Protein AF-0000000084889057 (afdb_homodimer)

Organism: Ciona savignyi (NCBI:txid51511)

Foldseek 3Di:
DPPPPPPPPPPPPPPPCPPPQDDFPPDAADWDWDFDPLAFPNNQWTKIKTAKFKKKKFKDFAQDQVVVLVVGCVLVCVQQCQQFPVRHHHDFHFWWKKKFFADPDPPGTGMMMTIGGGDPVCGVPNTGGNDPRMDMDIDHIDIKIKGKDWADDDDCVLVVSVVVSCVSCVVRPNNVVDDPGMKMKIWRDDPVDHGSTIIMIID/DPPPPPPPPPPPPPPPCPPPLDDFPPDAADWDWDFDPLAFPNNQWTKIKTAKFKKKKFKDFAQDQVVVLVVGCVLVCVQQCQQFPVRHHHDFHFWWKKKFFADPDPPGTGMMMTIGGGDPVCGVPNTGGNDPRMDMDIDHIDIKIKGKDWADDDDCVLVVSVVVSCVSCVVRPNNVVDDPGMKMKIWRDDPPDHHSTIIMIID

Radius of gyration: 29.32 Å; Cα contacts (8 Å, |Δi|>4): 795; chains: 2; bounding box: 130×83×48 Å

pLDDT: mean 88.0, std 20.45, range [29.2, 98.94]

Solvent-accessible surface area (backbone atoms only — not comparable to full-atom values): 22981 Å² total; per-residue (Å²): 136,84,80,76,78,78,77,77,76,76,75,76,76,76,73,72,78,70,70,76,66,75,79,66,68,83,82,54,54,56,84,61,66,44,74,51,90,82,49,52,90,81,62,76,43,43,35,34,37,33,59,62,45,42,30,40,35,28,74,33,72,27,90,42,68,65,59,26,44,55,54,31,47,53,55,52,49,41,34,34,66,23,43,27,76,74,56,50,70,53,74,76,45,28,41,44,33,37,36,43,45,44,45,65,41,59,40,53,64,40,48,33,34,26,36,39,51,50,51,76,92,34,51,90,64,62,73,49,59,65,51,84,70,48,41,82,43,76,43,62,63,44,72,39,45,37,31,77,48,71,48,83,82,50,90,62,44,58,30,52,53,40,43,50,46,51,52,52,32,43,76,69,70,42,52,89,74,63,58,51,41,42,39,36,40,33,38,49,56,58,92,82,59,83,71,83,28,50,31,35,29,35,79,138,83,79,78,76,79,79,78,79,77,76,76,77,75,73,72,78,69,71,75,66,74,79,64,69,84,82,54,54,56,84,60,68,45,75,52,90,82,50,52,90,81,63,77,44,42,35,34,37,33,58,63,46,44,29,42,35,27,73,32,73,26,91,42,68,66,60,26,45,54,55,31,47,53,56,52,50,41,33,33,65,23,44,26,76,74,55,50,70,53,75,75,45,26,42,45,32,38,38,43,47,46,45,66,43,60,40,52,65,38,49,32,35,26,36,39,49,49,50,74,91,34,52,89,64,60,73,47,59,66,50,85,68,47,41,82,43,76,43,63,62,44,74,38,44,36,31,76,46,70,48,83,82,50,90,63,45,56,28,52,54,39,42,51,44,52,52,51,32,43,75,67,71,42,52,88,75,63,58,51,40,42,41,36,42,33,37,48,54,60,92,81,59,82,70,84,28,50,30,33,29,33,80

Nearest PDB structures (foldseek):
  3r8k-assembly3_C  TM=9.265E-01  e=5.502E-16  Homo sapiens
  4ayz-assembly1_B  TM=9.092E-01  e=2.470E-16  Homo sapiens
  3r8k-assembly4_D  TM=9.284E-01  e=1.226E-15  Homo sapiens
  4ayz-assembly1_A  TM=8.919E-01  e=2.932E-16  Homo sapiens
  7oon-assembly1_A  TM=8.659E-01  e=1.632E-15  Mus musculus

InterPro domains:
  IPR006917 SOUL heme-binding protein [PF04832] (28-202)
  IPR006917 SOUL heme-binding protein [PTHR11220] (20-203)
  IPR011256 Regulatory factor, effector binding domain superfamily [G3DSA:3.20.80.10] (28-203)
  IPR011256 Regulatory factor, effector binding domain superfamily [SSF55136] (23-202)

Secondary structure (DSSP, 8-state):
-------------------------TT-B---EEE-S---TT-SSEEEEEPPEEEEEEEEEESSHHHHHHHHHHHHHHHHTT-BTT------BS-EEEEEE--S-TTSPEEEEEEEEPPHHHHSSPPPBSSTTEEEEEE-SEEEEEEEEES---TTHHHHHHHHHHHHHHHTT-GGG--TTEEEEEE-S-TT--SS-EEEEE-/------------------------STT-B---EEE-S---TT-SSEEEEEPPEEEEEEEEEESSHHHHHHHHHHHHHHHHTT-BTT------BS-EEEEEE--S-TTSPEEEEEEEEPPHHHHSSPPPBSSTTEEEEEE-SEEEEEEEEES---TTHHHHHHHHHHHHHHHTT-GGG--TTEEEEEE-S-TT--SS-EEEEE-

Sequence (406 aa):
MQLLSFLIILCVFASSAIGAYPESTVGYEQPVYNLTANQPKDGSYEVRRYATSKWARTNVTAWSWEEASATGFKRLFAYISGDNNRQIKMDMTVPVVVGFYANPCVFCQDHFSVLFYIPEIYQASPPIPTDPSISIIVMESWVEYTRMFSGFAVGDRPSKETTQLSKDMKKNGMAADIDESTMYLASYDPPFKIFHRHNEVSMMQLLSFLIILCVFASSAIGAYPESTVGYEQPVYNLTANQPKDGSYEVRRYATSKWARTNVTAWSWEEASATGFKRLFAYISGDNNRQIKMDMTVPVVVGFYANPCVFCQDHFSVLFYIPEIYQASPPIPTDPSISIIVMESWVEYTRMFSGFAVGDRPSKETTQLSKDMKKNGMAADIDESTMYLASYDPPFKIFHRHNEVSM

Structure (mmCIF, N/CA/C/O backbone):
data_AF-0000000084889057-model_v1
#
loop_
_entity.id
_entity.type
_entity.pdbx_description
1 polymer 'Uncharacterized protein'
#
loop_
_atom_site.group_PDB
_atom_site.id
_atom_site.type_symbol
_atom_site.label_atom_id
_atom_site.label_alt_id
_atom_site.label_comp_id
_atom_site.label_asym_id
_atom_site.label_entity_id
_atom_site.label_seq_id
_atom_site.pdbx_PDB_ins_code
_atom_site.Cartn_x
_atom_site.Cartn_y
_atom_site.Cartn_z
_atom_site.occupancy
_atom_site.B_iso_or_equiv
_atom_site.auth_seq_id
_atom_site.auth_comp_id
_atom_site.auth_asym_id
_atom_site.auth_atom_id
_atom_site.pdbx_PDB_model_num
ATOM 1 N N . MET A 1 1 ? -67.188 -38.188 -13.82 1 32.09 1 MET A N 1
ATOM 2 C CA . MET A 1 1 ? -66.125 -37.656 -14.703 1 32.09 1 MET A CA 1
ATOM 3 C C . MET A 1 1 ? -65.062 -36.969 -13.898 1 32.09 1 MET A C 1
ATOM 5 O O . MET A 1 1 ? -65.312 -35.906 -13.297 1 32.09 1 MET A O 1
ATOM 9 N N . GLN A 1 2 ? -64.188 -37.781 -13.164 1 35.12 2 GLN A N 1
ATOM 10 C CA . GLN A 1 2 ? -63.094 -37.5 -12.242 1 35.12 2 GLN A CA 1
ATOM 11 C C . GLN A 1 2 ? -62.031 -36.688 -12.906 1 35.12 2 GLN A C 1
ATOM 13 O O . GLN A 1 2 ? -61.5 -37.062 -13.969 1 35.12 2 GLN A O 1
ATOM 18 N N . LEU A 1 3 ? -62.094 -35.344 -12.766 1 33.94 3 LEU A N 1
ATOM 19 C CA . LEU A 1 3 ? -61.156 -34.344 -13.242 1 33.94 3 LEU A CA 1
ATOM 20 C C . LEU A 1 3 ? -59.719 -34.656 -12.766 1 33.94 3 LEU A C 1
ATOM 22 O O . LEU A 1 3 ? -59.469 -34.688 -11.562 1 33.94 3 LEU A O 1
ATOM 26 N N . LEU A 1 4 ? -59 -35.5 -13.477 1 35.53 4 LEU A N 1
ATOM 27 C CA . LEU A 1 4 ? -57.594 -35.844 -13.281 1 35.53 4 LEU A CA 1
ATOM 28 C C . LEU A 1 4 ? -56.719 -34.594 -13.352 1 35.53 4 LEU A C 1
ATOM 30 O O . LEU A 1 4 ? -56.656 -33.906 -14.383 1 35.53 4 LEU A O 1
ATOM 34 N N . SER A 1 5 ? -56.625 -33.844 -12.25 1 37.47 5 SER A N 1
ATOM 35 C CA . SER A 1 5 ? -55.75 -32.656 -12.117 1 37.47 5 SER A CA 1
ATOM 36 C C . SER A 1 5 ? -54.281 -33.031 -12.414 1 37.47 5 SER A C 1
ATOM 38 O O . SER A 1 5 ? -53.75 -33.969 -11.812 1 37.47 5 SER A O 1
ATOM 40 N N . PHE A 1 6 ? -53.844 -32.938 -13.695 1 34.5 6 PHE A N 1
ATOM 41 C CA . PHE A 1 6 ? -52.5 -33.125 -14.164 1 34.5 6 PHE A CA 1
ATOM 42 C C . PHE A 1 6 ? -51.531 -32.188 -13.453 1 34.5 6 PHE A C 1
ATOM 44 O O . PHE A 1 6 ? -51.625 -30.953 -13.625 1 34.5 6 PHE A O 1
ATOM 51 N N . LEU A 1 7 ? -51.094 -32.5 -12.219 1 34.84 7 LEU A N 1
ATOM 52 C CA . LEU A 1 7 ? -50.062 -31.766 -11.516 1 34.84 7 LEU A CA 1
ATOM 53 C C . LEU A 1 7 ? -48.75 -31.766 -12.32 1 34.84 7 LEU A C 1
ATOM 55 O O . LEU A 1 7 ? -48.156 -32.812 -12.539 1 34.84 7 LEU A O 1
ATOM 59 N N . ILE A 1 8 ? -48.656 -30.844 -13.336 1 33.56 8 ILE A N 1
ATOM 60 C CA . ILE A 1 8 ? -47.406 -30.656 -14.086 1 33.56 8 ILE A CA 1
ATOM 61 C C . ILE A 1 8 ? -46.281 -30.25 -13.141 1 33.56 8 ILE A C 1
ATOM 63 O O . ILE A 1 8 ? -46.375 -29.219 -12.469 1 33.56 8 ILE A O 1
ATOM 67 N N . ILE A 1 9 ? -45.594 -31.234 -12.562 1 32.78 9 ILE A N 1
ATOM 68 C CA . ILE A 1 9 ? -44.344 -31.031 -11.797 1 32.78 9 ILE A CA 1
ATOM 69 C C . ILE A 1 9 ? -43.312 -30.312 -12.672 1 32.78 9 ILE A C 1
ATOM 71 O O . ILE A 1 9 ? -42.875 -30.844 -13.695 1 32.78 9 ILE A O 1
ATOM 75 N N . LEU A 1 10 ? -43.406 -28.969 -12.797 1 32.53 10 LEU A N 1
ATOM 76 C CA . LEU A 1 10 ? -42.375 -28.141 -13.414 1 32.53 10 LEU A CA 1
ATOM 77 C C . LEU A 1 10 ? -41.031 -28.375 -12.727 1 32.53 10 LEU A C 1
ATOM 79 O O . LEU A 1 10 ? -40.875 -28.031 -11.555 1 32.53 10 LEU A O 1
ATOM 83 N N . CYS A 1 11 ? -40.375 -29.438 -13.117 1 29.2 11 CYS A N 1
ATOM 84 C CA . CYS A 1 11 ? -38.969 -29.656 -12.703 1 29.2 11 CYS A CA 1
ATOM 85 C C . CYS A 1 11 ? -38.094 -28.484 -13.117 1 29.2 11 CYS A C 1
ATOM 87 O O . CYS A 1 11 ? -37.844 -28.281 -14.305 1 29.2 11 CYS A O 1
ATOM 89 N N . VAL A 1 12 ? -38.219 -27.359 -12.406 1 35 12 VAL A N 1
ATOM 90 C CA . VAL A 1 12 ? -37.25 -26.281 -12.586 1 35 12 VAL A CA 1
ATOM 91 C C . VAL A 1 12 ? -35.844 -26.844 -12.477 1 35 12 VAL A C 1
ATOM 93 O O . VAL A 1 12 ? -35.438 -27.328 -11.422 1 35 12 VAL A O 1
ATOM 96 N N . PHE A 1 13 ? -35.281 -27.391 -13.57 1 31.33 13 PHE A N 1
ATOM 97 C CA . PHE A 1 13 ? -33.875 -27.672 -13.68 1 31.33 13 PHE A CA 1
ATOM 98 C C . PHE A 1 13 ? -33.031 -26.438 -13.328 1 31.33 13 PHE A C 1
ATOM 100 O O . PHE A 1 13 ? -33.156 -25.406 -13.984 1 31.33 13 PHE A O 1
ATOM 107 N N . ALA A 1 14 ? -32.781 -26.25 -12.086 1 32.47 14 ALA A N 1
ATOM 108 C CA . ALA A 1 14 ? -31.734 -25.297 -11.672 1 32.47 14 ALA A CA 1
ATOM 109 C C . ALA A 1 14 ? -30.406 -25.594 -12.344 1 32.47 14 ALA A C 1
ATOM 111 O O . ALA A 1 14 ? -29.766 -26.594 -12.023 1 32.47 14 ALA A O 1
ATOM 112 N N . SER A 1 15 ? -30.234 -25.25 -13.602 1 31.22 15 SER A N 1
ATOM 113 C CA . SER A 1 15 ? -28.891 -25.203 -14.164 1 31.22 15 SER A CA 1
ATOM 114 C C . SER A 1 15 ? -27.938 -24.391 -13.289 1 31.22 15 SER A C 1
ATOM 116 O O . SER A 1 15 ? -28.188 -23.203 -13.039 1 31.22 15 SER A O 1
ATOM 118 N N . SER A 1 16 ? -27.406 -24.969 -12.367 1 31.62 16 SER A N 1
ATO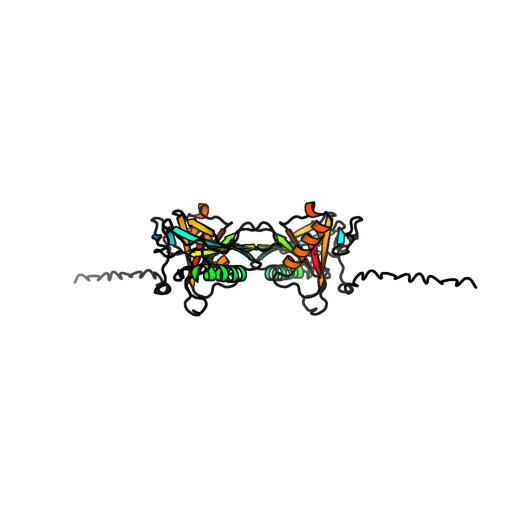M 119 C CA . SER A 1 16 ? -26.312 -24.297 -11.656 1 31.62 16 SER A CA 1
ATOM 120 C C . SER A 1 16 ? -25.297 -23.719 -12.641 1 31.62 16 SER A C 1
ATOM 122 O O . SER A 1 16 ? -24.75 -24.438 -13.469 1 31.62 16 SER A O 1
ATOM 124 N N . ALA A 1 17 ? -25.469 -22.438 -12.977 1 37.12 17 ALA A N 1
ATOM 125 C CA . ALA A 1 17 ? -24.484 -21.688 -13.758 1 37.12 17 ALA A CA 1
ATOM 126 C C . ALA A 1 17 ? -23.062 -22 -13.281 1 37.12 17 ALA A C 1
ATOM 128 O O . ALA A 1 17 ? -22.609 -21.422 -12.289 1 37.12 17 ALA A O 1
ATOM 129 N N . ILE A 1 18 ? -22.594 -23.25 -13.148 1 36.12 18 ILE A N 1
ATOM 130 C CA . ILE A 1 18 ? -21.141 -23.344 -13.117 1 36.12 18 ILE A CA 1
ATOM 131 C C . ILE A 1 18 ? -20.547 -22.469 -14.219 1 36.12 18 ILE A C 1
ATOM 133 O O . ILE A 1 18 ? -20.766 -22.734 -15.406 1 36.12 18 ILE A O 1
ATOM 137 N N . GLY A 1 19 ? -20.484 -21.281 -14.023 1 34.94 19 GLY A N 1
ATOM 138 C CA . GLY A 1 19 ? -19.828 -20.453 -15.016 1 34.94 19 GLY A CA 1
ATOM 139 C C . GLY A 1 19 ? -18.609 -21.094 -15.641 1 34.94 19 GLY A C 1
ATOM 140 O O . GLY A 1 19 ? -17.75 -21.609 -14.938 1 34.94 19 GLY A O 1
ATOM 141 N N . ALA A 1 20 ? -18.656 -21.656 -16.734 1 35.62 20 ALA A N 1
ATOM 142 C CA . ALA A 1 20 ? -17.609 -22.062 -17.656 1 35.62 20 ALA A CA 1
ATOM 143 C C . ALA A 1 20 ? -16.469 -21.047 -17.656 1 35.62 20 ALA A C 1
ATOM 145 O O . ALA A 1 20 ? -16.609 -19.938 -18.172 1 35.62 20 ALA A O 1
ATOM 146 N N . TYR A 1 21 ? -15.773 -20.938 -16.547 1 40.06 21 TYR A N 1
ATOM 147 C CA . TYR A 1 21 ? -14.586 -20.109 -16.766 1 40.06 21 TYR A CA 1
ATOM 148 C C . TYR A 1 21 ? -13.859 -20.531 -18.031 1 40.06 21 TYR A C 1
ATOM 150 O O . TYR A 1 21 ? -13.859 -21.703 -18.406 1 40.06 21 TYR A O 1
ATOM 158 N N . PRO A 1 22 ? -13.664 -19.656 -19 1 41.28 22 PRO A N 1
ATOM 159 C CA . PRO A 1 22 ? -12.969 -20.016 -20.234 1 41.28 22 PRO A CA 1
ATOM 160 C C . PRO A 1 22 ? -11.781 -20.953 -19.984 1 41.28 22 PRO A C 1
ATOM 162 O O . PRO A 1 22 ? -11.195 -20.938 -18.891 1 41.28 22 PRO A O 1
ATOM 165 N N . GLU A 1 23 ? -11.672 -22.141 -20.547 1 41.09 23 GLU A N 1
ATOM 166 C CA . GLU A 1 23 ? -10.531 -23.047 -20.641 1 41.09 23 GLU A CA 1
ATOM 167 C C . GLU A 1 23 ? -9.211 -22.297 -20.484 1 41.09 23 GLU A C 1
ATOM 169 O O . GLU A 1 23 ? -8.977 -21.297 -21.156 1 41.09 23 GLU A O 1
ATOM 174 N N . SER A 1 24 ? -8.641 -22.094 -19.266 1 47.72 24 SER A N 1
ATOM 175 C CA . SER A 1 24 ? -7.25 -21.688 -19.141 1 47.72 24 SER A CA 1
ATOM 176 C C . SER A 1 24 ? -6.461 -21.969 -20.406 1 47.72 24 SER A C 1
ATOM 178 O O . SER A 1 24 ? -6.883 -22.781 -21.234 1 47.72 24 SER A O 1
ATOM 180 N N . THR A 1 25 ? -5.406 -21.094 -20.719 1 50.75 25 THR A N 1
ATOM 181 C CA . THR A 1 25 ? -4.457 -21.188 -21.812 1 50.75 25 THR A CA 1
ATOM 182 C C . THR A 1 25 ? -4.055 -22.641 -22.047 1 50.75 25 THR A C 1
ATOM 184 O O . THR A 1 25 ? -3.598 -23.328 -21.125 1 50.75 25 THR A O 1
ATOM 187 N N . VAL A 1 26 ? -4.621 -23.281 -22.891 1 55.97 26 VAL A N 1
ATOM 188 C CA . VAL A 1 26 ? -4.363 -24.531 -23.609 1 55.97 26 VAL A CA 1
ATOM 189 C C . VAL A 1 26 ? -2.865 -24.688 -23.844 1 55.97 26 VAL A C 1
ATOM 191 O O . VAL A 1 26 ? -2.24 -23.828 -24.484 1 55.97 26 VAL A O 1
ATOM 194 N N . GLY A 1 27 ? -2.117 -25.438 -22.984 1 73.94 27 GLY A N 1
ATOM 195 C CA . GLY A 1 27 ? -0.924 -26.141 -23.422 1 73.94 27 GLY A CA 1
ATOM 196 C C . GLY A 1 27 ? 0.221 -26.062 -22.438 1 73.94 27 GLY A C 1
ATOM 197 O O . GLY A 1 27 ? 1.109 -26.906 -22.422 1 73.94 27 GLY A O 1
ATOM 198 N N . TYR A 1 28 ? 0.145 -24.984 -21.453 1 87.25 28 TYR A N 1
ATOM 199 C CA . TYR A 1 28 ? 1.31 -24.938 -20.578 1 87.25 28 TYR A CA 1
ATOM 200 C C . TYR A 1 28 ? 1.105 -25.828 -19.344 1 87.25 28 TYR A C 1
ATOM 202 O O . TYR A 1 28 ? -0.009 -25.938 -18.828 1 87.25 28 TYR A O 1
ATOM 210 N N . GLU A 1 29 ? 2.182 -26.406 -18.938 1 94.5 29 GLU A N 1
ATOM 211 C CA . GLU A 1 29 ? 2.156 -27.188 -17.688 1 94.5 29 GLU A CA 1
ATOM 212 C C . GLU A 1 29 ? 1.806 -26.297 -16.5 1 94.5 29 GLU A C 1
ATOM 214 O O . GLU A 1 29 ? 2.17 -25.125 -16.453 1 94.5 29 GLU A O 1
ATOM 219 N N . GLN A 1 30 ? 1.078 -26.828 -15.578 1 95.38 30 GLN A N 1
ATOM 220 C CA . GLN A 1 30 ? 0.707 -26.172 -14.328 1 95.38 30 GLN A CA 1
ATOM 221 C C . GLN A 1 30 ? 0.749 -27.141 -13.156 1 95.38 30 GLN A C 1
ATOM 223 O O . GLN A 1 30 ? 0.655 -28.359 -13.344 1 95.38 30 GLN A O 1
ATOM 228 N N . PRO A 1 31 ? 0.881 -26.609 -11.945 1 96.31 31 PRO A N 1
ATOM 229 C CA . PRO A 1 31 ? 0.851 -27.516 -10.805 1 96.31 31 PRO A CA 1
ATOM 230 C C . PRO A 1 31 ? -0.479 -28.266 -10.672 1 96.31 31 PRO A C 1
ATOM 232 O O . PRO A 1 31 ? -1.531 -27.703 -11 1 96.31 31 PRO A O 1
ATOM 235 N N . VAL A 1 32 ? -0.363 -29.438 -10.156 1 94.19 32 VAL A N 1
ATOM 236 C CA . VAL A 1 32 ? -1.543 -30.281 -10.031 1 94.19 32 VAL A CA 1
ATOM 237 C C . VAL A 1 32 ? -2.184 -30.078 -8.656 1 94.19 32 VAL A C 1
ATOM 239 O O . VAL A 1 32 ? -1.483 -29.969 -7.648 1 94.19 32 VAL A O 1
ATOM 242 N N . TYR A 1 33 ? -3.48 -30.016 -8.68 1 96.88 33 TYR A N 1
ATOM 243 C CA . TYR A 1 33 ? -4.199 -29.922 -7.418 1 96.88 33 TYR A CA 1
ATOM 244 C C . TYR A 1 33 ? -5.484 -30.734 -7.457 1 96.88 33 TYR A C 1
ATOM 246 O O . TYR A 1 33 ? -5.945 -31.141 -8.531 1 96.88 33 TYR A O 1
ATOM 254 N N . ASN A 1 34 ? -5.98 -31.047 -6.242 1 97.19 34 ASN A N 1
ATOM 255 C CA . ASN A 1 34 ? -7.305 -31.625 -6.043 1 97.19 34 ASN A CA 1
ATOM 256 C C . ASN A 1 34 ? -8.203 -30.703 -5.223 1 97.19 34 ASN A C 1
ATOM 258 O O . ASN A 1 34 ? -7.727 -30 -4.324 1 97.19 34 ASN A O 1
ATOM 262 N N . LEU A 1 35 ? -9.484 -30.781 -5.578 1 97.25 35 LEU A N 1
ATOM 263 C CA . LEU A 1 35 ? -10.438 -30.047 -4.754 1 97.25 35 LEU A CA 1
ATOM 264 C C . LEU A 1 35 ? -10.672 -30.75 -3.426 1 97.25 35 LEU A C 1
ATOM 266 O O . LEU A 1 35 ? -10.789 -31.984 -3.389 1 97.25 35 LEU A O 1
ATOM 270 N N . THR A 1 36 ? -10.648 -29.969 -2.348 1 97.12 36 THR A N 1
ATOM 271 C CA . THR A 1 36 ? -10.898 -30.547 -1.038 1 97.12 36 THR A CA 1
ATOM 272 C C . THR A 1 36 ? -12.398 -30.766 -0.819 1 97.12 36 THR A C 1
ATOM 274 O O . THR A 1 36 ? -13.219 -30.312 -1.627 1 97.12 36 THR A O 1
ATOM 277 N N . ALA A 1 37 ? -12.773 -31.422 0.244 1 93.44 37 ALA A N 1
ATOM 278 C CA . ALA A 1 37 ? -14.172 -31.734 0.542 1 93.44 37 ALA A CA 1
ATOM 279 C C . ALA A 1 37 ? -14.922 -30.484 1.026 1 93.44 37 ALA A C 1
ATOM 281 O O . ALA A 1 37 ? -16.141 -30.375 0.84 1 93.44 37 ALA A O 1
ATOM 282 N N . ASN A 1 38 ? -14.219 -29.547 1.602 1 93.75 38 ASN A N 1
ATOM 283 C CA . ASN A 1 38 ? -14.852 -28.391 2.219 1 93.75 38 ASN A CA 1
ATOM 284 C C . ASN A 1 38 ? -15.008 -27.234 1.226 1 93.75 38 ASN A C 1
ATOM 286 O O . ASN A 1 38 ? -14.656 -26.094 1.526 1 93.75 38 ASN A O 1
ATOM 290 N N . GLN A 1 39 ? -15.594 -27.578 0.088 1 96.94 39 GLN A N 1
ATOM 291 C CA . GLN A 1 39 ? -15.898 -26.562 -0.91 1 96.94 39 GLN A CA 1
ATOM 292 C C . GLN A 1 39 ? -17.031 -25.641 -0.437 1 96.94 39 GLN A C 1
ATOM 294 O O . GLN A 1 39 ? -17.922 -26.078 0.289 1 96.94 39 GLN A O 1
ATOM 299 N N . PRO A 1 40 ? -16.906 -24.344 -0.824 1 96.5 40 PRO A N 1
ATOM 300 C CA . PRO A 1 40 ? -18.047 -23.484 -0.482 1 96.5 40 PRO A CA 1
ATOM 301 C C . PRO A 1 40 ? -19.328 -23.906 -1.2 1 96.5 40 PRO A C 1
ATOM 303 O O . PRO A 1 40 ? -19.297 -24.281 -2.375 1 96.5 40 PRO A O 1
ATOM 306 N N . LYS A 1 41 ? -20.406 -23.734 -0.584 1 93.75 41 LYS A N 1
ATOM 307 C CA . LYS A 1 41 ? -21.703 -24.141 -1.131 1 93.75 41 LYS A CA 1
ATOM 308 C C . LYS A 1 41 ? -22.109 -23.25 -2.297 1 93.75 41 LYS A C 1
ATOM 310 O O . LYS A 1 41 ? -22.781 -23.703 -3.225 1 93.75 41 LYS A O 1
ATOM 315 N N . ASP A 1 42 ? -21.672 -22 -2.277 1 94.81 42 ASP A N 1
ATOM 316 C CA . ASP A 1 42 ? -22.125 -21.031 -3.279 1 94.81 42 ASP A CA 1
ATOM 317 C C . ASP A 1 42 ? -21.172 -20.984 -4.469 1 94.81 42 ASP A C 1
ATOM 319 O O . ASP A 1 42 ? -21.359 -20.188 -5.391 1 94.81 42 ASP A O 1
ATOM 323 N N . GLY A 1 43 ? -20.141 -21.688 -4.441 1 95.31 43 GLY A N 1
ATOM 324 C CA . GLY A 1 43 ? -19.219 -21.766 -5.555 1 95.31 43 GLY A CA 1
ATOM 325 C C . GLY A 1 43 ? -18.406 -20.5 -5.758 1 95.31 43 GLY A C 1
ATOM 326 O O . GLY A 1 43 ? -17.875 -20.266 -6.848 1 95.31 43 GLY A O 1
ATOM 327 N N . SER A 1 44 ? -18.281 -19.656 -4.742 1 96.44 44 SER A N 1
ATOM 328 C CA . SER A 1 44 ? -17.656 -18.344 -4.859 1 96.44 44 SER A CA 1
ATOM 329 C C . SER A 1 44 ? -16.141 -18.453 -4.957 1 96.44 44 SER A C 1
ATOM 331 O O . SER A 1 44 ? -15.461 -17.531 -5.426 1 96.44 44 SER A O 1
ATOM 333 N N . TYR A 1 45 ? -15.609 -19.531 -4.457 1 98.19 45 TYR A N 1
ATOM 334 C CA . TYR A 1 45 ? -14.188 -19.828 -4.516 1 98.19 45 TYR A CA 1
ATOM 335 C C . TYR A 1 45 ? -13.938 -21.328 -4.508 1 98.19 45 TYR A C 1
ATOM 337 O O . TYR A 1 45 ? -14.883 -22.125 -4.445 1 98.19 45 TYR A O 1
ATOM 345 N N . GLU A 1 46 ? -12.695 -21.719 -4.699 1 98.19 46 GLU A N 1
ATOM 346 C CA . GLU A 1 46 ? -12.281 -23.109 -4.629 1 98.19 46 GLU A CA 1
ATOM 347 C C . GLU A 1 46 ? -11.289 -23.344 -3.49 1 98.19 46 GLU A C 1
ATOM 349 O O . GLU A 1 46 ? -10.461 -22.484 -3.201 1 98.19 46 GLU A O 1
ATOM 354 N N . VAL A 1 47 ? -11.43 -24.469 -2.889 1 98.38 47 VAL A N 1
ATOM 355 C CA . VAL A 1 47 ? -10.414 -24.938 -1.95 1 98.38 47 VAL A CA 1
ATOM 356 C C . VAL A 1 47 ? -9.594 -26.047 -2.592 1 98.38 47 VAL A C 1
ATOM 358 O O . VAL A 1 47 ? -10.133 -27.109 -2.926 1 98.38 47 VAL A O 1
ATOM 361 N N . ARG A 1 48 ? -8.289 -25.766 -2.738 1 98.44 48 ARG A N 1
ATOM 362 C CA . ARG A 1 48 ? -7.418 -26.672 -3.482 1 98.44 48 ARG A CA 1
ATOM 363 C C . ARG A 1 48 ? -6.305 -27.219 -2.594 1 98.44 48 ARG A C 1
ATOM 365 O O . ARG A 1 48 ? -5.742 -26.484 -1.777 1 98.44 48 ARG A O 1
ATOM 372 N N . ARG A 1 49 ? -6.016 -28.438 -2.748 1 98.31 49 ARG A N 1
ATOM 373 C CA . ARG A 1 49 ? -4.797 -29.031 -2.209 1 98.31 49 ARG A CA 1
ATOM 374 C C . ARG A 1 49 ? -3.785 -29.312 -3.314 1 98.31 49 ARG A C 1
ATOM 376 O O . ARG A 1 49 ? -4.055 -30.094 -4.23 1 98.31 49 ARG A O 1
ATOM 383 N N . TYR A 1 50 ? -2.654 -28.688 -3.182 1 97.94 50 TYR A N 1
ATOM 384 C CA . TYR A 1 50 ? -1.598 -28.859 -4.172 1 97.94 50 TYR A CA 1
ATOM 385 C C . TYR A 1 50 ? -0.586 -29.906 -3.721 1 97.94 50 TYR A C 1
ATOM 387 O O . TYR A 1 50 ? -0.317 -30.031 -2.523 1 97.94 50 TYR A O 1
ATOM 395 N N . ALA A 1 51 ? -0.073 -30.578 -4.699 1 96.5 51 ALA A N 1
ATOM 396 C CA . ALA A 1 51 ? 1.005 -31.516 -4.426 1 96.5 51 ALA A CA 1
ATOM 397 C C . ALA A 1 51 ? 2.326 -30.797 -4.191 1 96.5 51 ALA A C 1
ATOM 399 O O . ALA A 1 51 ? 2.484 -29.641 -4.59 1 96.5 51 ALA A O 1
ATOM 400 N N . THR A 1 52 ? 3.221 -31.469 -3.469 1 97.81 52 THR A N 1
ATOM 401 C CA . THR A 1 52 ? 4.566 -30.938 -3.299 1 97.81 52 THR A CA 1
ATOM 402 C C . THR A 1 52 ? 5.211 -30.656 -4.652 1 97.81 52 THR A C 1
ATOM 404 O O . THR A 1 52 ? 5.094 -31.453 -5.582 1 97.81 52 THR A O 1
ATOM 407 N N . SER A 1 53 ? 5.789 -29.531 -4.793 1 98 53 SER A N 1
ATOM 408 C CA . SER A 1 53 ? 6.426 -29.156 -6.051 1 98 53 SER A CA 1
ATOM 409 C C . SER A 1 53 ? 7.539 -28.141 -5.824 1 98 53 SER A C 1
ATOM 411 O O . SER A 1 53 ? 7.598 -27.5 -4.77 1 98 53 SER A O 1
ATOM 413 N N . LYS A 1 54 ? 8.422 -28.078 -6.801 1 98.69 54 LYS A N 1
ATOM 414 C CA . LYS A 1 54 ? 9.516 -27.109 -6.766 1 98.69 54 LYS A CA 1
ATOM 415 C C . LYS A 1 54 ? 9.211 -25.906 -7.652 1 98.69 54 LYS A C 1
ATOM 417 O O . LYS A 1 54 ? 8.641 -26.062 -8.734 1 98.69 54 LYS A O 1
ATOM 422 N N . TRP A 1 55 ? 9.625 -24.734 -7.184 1 98.75 55 TRP A N 1
ATOM 423 C CA . TRP A 1 55 ? 9.406 -23.453 -7.852 1 98.75 55 TRP A CA 1
ATOM 424 C C . TRP A 1 55 ? 10.695 -22.641 -7.887 1 98.75 55 TRP A C 1
ATOM 426 O O . TRP A 1 55 ? 11.539 -22.75 -7 1 98.75 55 TRP A O 1
ATOM 436 N N . ALA A 1 56 ? 10.82 -21.875 -8.938 1 98.94 56 ALA A N 1
ATOM 437 C CA . ALA A 1 56 ? 11.82 -20.812 -8.945 1 98.94 56 ALA A CA 1
ATOM 438 C C . ALA A 1 56 ? 11.234 -19.5 -8.406 1 98.94 56 ALA A C 1
ATOM 440 O O . ALA A 1 56 ? 10.156 -19.078 -8.828 1 98.94 56 ALA A O 1
ATOM 441 N N . ARG A 1 57 ? 11.891 -18.875 -7.48 1 98.94 57 ARG A N 1
ATOM 442 C CA . ARG A 1 57 ? 11.383 -17.688 -6.82 1 98.94 57 ARG A CA 1
ATOM 443 C C . ARG A 1 57 ? 12.422 -16.562 -6.824 1 98.94 57 ARG A C 1
ATOM 445 O O . ARG A 1 57 ? 13.617 -16.828 -6.66 1 98.94 57 ARG A O 1
ATOM 452 N N . THR A 1 58 ? 11.984 -15.383 -7.047 1 98.94 58 THR A N 1
ATOM 453 C CA . THR A 1 58 ? 12.805 -14.203 -6.777 1 98.94 58 THR A CA 1
ATOM 454 C C . THR A 1 58 ? 12.023 -13.18 -5.957 1 98.94 58 THR A C 1
ATOM 456 O O . THR A 1 58 ? 10.82 -13 -6.156 1 98.94 58 THR A O 1
ATOM 459 N N . ASN A 1 59 ? 12.68 -12.594 -5 1 98.81 59 ASN A N 1
ATOM 460 C CA . ASN A 1 59 ? 12.109 -11.523 -4.191 1 98.81 59 ASN A CA 1
ATOM 461 C C . ASN A 1 59 ? 12.414 -10.148 -4.773 1 98.81 59 ASN A C 1
ATOM 463 O O . ASN A 1 59 ? 13.523 -9.898 -5.234 1 98.81 59 ASN A O 1
ATOM 467 N N . VAL A 1 60 ? 11.398 -9.312 -4.812 1 98.56 60 VAL A N 1
ATOM 468 C CA . VAL A 1 60 ? 11.531 -7.988 -5.41 1 98.56 60 VAL A CA 1
ATOM 469 C C . VAL A 1 60 ? 10.914 -6.938 -4.488 1 98.56 60 VAL A C 1
ATOM 471 O O . VAL A 1 60 ? 9.82 -7.133 -3.961 1 98.56 60 VAL A O 1
ATOM 474 N N . THR A 1 61 ? 11.602 -5.895 -4.191 1 97.44 61 THR A N 1
ATOM 475 C CA . THR A 1 61 ? 11.031 -4.699 -3.578 1 97.44 61 THR A CA 1
ATOM 476 C C . THR A 1 61 ? 10.664 -3.67 -4.641 1 97.44 61 THR A C 1
ATOM 478 O O . THR A 1 61 ? 11.438 -3.424 -5.57 1 97.44 61 THR A O 1
ATOM 481 N N . ALA A 1 62 ? 9.516 -3.104 -4.547 1 97.44 62 ALA A N 1
ATOM 482 C CA . ALA A 1 62 ? 9.047 -2.168 -5.566 1 97.44 62 ALA A CA 1
ATOM 483 C C . ALA A 1 62 ? 7.922 -1.287 -5.023 1 97.44 62 ALA A C 1
ATOM 485 O O . ALA A 1 62 ? 7.355 -1.571 -3.967 1 97.44 62 ALA A O 1
ATOM 486 N N . TRP A 1 63 ? 7.586 -0.18 -5.746 1 94.56 63 TRP A N 1
ATOM 487 C CA . TRP A 1 63 ? 6.508 0.723 -5.355 1 94.56 63 TRP A CA 1
ATOM 488 C C . TRP A 1 63 ? 5.152 0.166 -5.77 1 94.56 63 TRP A C 1
ATOM 490 O O . TRP A 1 63 ? 4.113 0.589 -5.25 1 94.56 63 TRP A O 1
ATOM 500 N N . SER A 1 64 ? 5.156 -0.758 -6.75 1 95.38 64 SER A N 1
ATOM 501 C CA . SER A 1 64 ? 3.928 -1.4 -7.203 1 95.38 64 SER A CA 1
ATOM 502 C C . SER A 1 64 ? 4.156 -2.875 -7.516 1 95.38 64 SER A C 1
ATOM 504 O O . SER A 1 64 ? 5.273 -3.279 -7.848 1 95.38 64 SER A O 1
ATOM 506 N N . TRP A 1 65 ? 3.086 -3.637 -7.457 1 97.12 65 TRP A N 1
ATOM 507 C CA . TRP A 1 65 ? 3.229 -5.059 -7.754 1 97.12 65 TRP A CA 1
ATOM 508 C C . TRP A 1 65 ? 3.502 -5.277 -9.234 1 97.12 65 TRP A C 1
ATOM 510 O O . TRP A 1 65 ? 4.176 -6.242 -9.609 1 97.12 65 TRP A O 1
ATOM 520 N N . GLU A 1 66 ? 3.021 -4.422 -10.039 1 96.25 66 GLU A N 1
ATOM 521 C CA . GLU A 1 66 ? 3.27 -4.535 -11.477 1 96.25 66 GLU A CA 1
ATOM 522 C C . GLU A 1 66 ? 4.762 -4.434 -11.789 1 96.25 66 GLU A C 1
ATOM 524 O O . GLU A 1 66 ? 5.289 -5.215 -12.578 1 96.25 66 GLU A O 1
ATOM 529 N N . GLU A 1 67 ? 5.363 -3.418 -11.141 1 96.69 67 GLU A N 1
ATOM 530 C CA . GLU A 1 67 ? 6.809 -3.273 -11.289 1 96.69 67 GLU A CA 1
ATOM 531 C C . GLU A 1 67 ? 7.543 -4.516 -10.797 1 96.69 67 GLU A C 1
ATOM 533 O O . GLU A 1 67 ? 8.477 -4.992 -11.438 1 96.69 67 GLU A O 1
ATOM 538 N N . ALA A 1 68 ? 7.102 -5 -9.68 1 98.12 68 ALA A N 1
ATOM 539 C CA . ALA A 1 68 ? 7.707 -6.195 -9.109 1 98.12 68 ALA A CA 1
ATOM 540 C C . ALA A 1 68 ? 7.527 -7.398 -10.031 1 98.12 68 ALA A C 1
ATOM 542 O O . ALA A 1 68 ? 8.461 -8.18 -10.234 1 98.12 68 ALA A O 1
ATOM 543 N N . SER A 1 69 ? 6.332 -7.57 -10.57 1 97.44 69 SER A N 1
ATOM 544 C CA . SER A 1 69 ? 6.031 -8.672 -11.477 1 97.44 69 SER A CA 1
ATOM 545 C C . SER A 1 69 ? 6.922 -8.617 -12.719 1 97.44 69 SER A C 1
ATOM 547 O O . SER A 1 69 ? 7.477 -9.641 -13.133 1 97.44 69 SER A O 1
ATOM 549 N N . ALA A 1 70 ? 7.059 -7.457 -13.297 1 96.25 70 ALA A N 1
ATOM 550 C CA . ALA A 1 70 ? 7.883 -7.293 -14.492 1 96.25 70 ALA A CA 1
ATOM 551 C C . ALA A 1 70 ? 9.336 -7.645 -14.211 1 96.25 70 ALA A C 1
ATOM 553 O O . ALA A 1 70 ? 9.969 -8.391 -14.969 1 96.25 70 ALA A O 1
ATOM 554 N N . THR A 1 71 ? 9.852 -7.117 -13.125 1 98.12 71 THR A N 1
ATOM 555 C CA . THR A 1 71 ? 11.234 -7.367 -12.734 1 98.12 71 THR A CA 1
ATOM 556 C C . THR A 1 71 ? 11.461 -8.852 -12.461 1 98.12 71 THR A C 1
ATOM 558 O O . THR A 1 71 ? 12.422 -9.445 -12.969 1 98.12 71 THR A O 1
ATOM 561 N N . GLY A 1 72 ? 10.562 -9.414 -11.664 1 98.5 72 GLY A N 1
ATOM 562 C CA . GLY A 1 72 ? 10.688 -10.828 -11.352 1 98.5 72 GLY A CA 1
ATOM 563 C C . GLY A 1 72 ? 10.547 -11.719 -12.57 1 98.5 72 GLY A C 1
ATOM 564 O O . GLY A 1 72 ? 11.289 -12.695 -12.711 1 98.5 72 GLY A O 1
ATOM 565 N N . PHE A 1 73 ? 9.586 -11.414 -13.406 1 97.69 73 PHE A N 1
ATOM 566 C CA . PHE A 1 73 ? 9.398 -12.188 -14.625 1 97.69 73 PHE A CA 1
ATOM 567 C C . PHE A 1 73 ? 10.672 -12.18 -15.469 1 97.69 73 PHE A C 1
ATOM 569 O O . PHE A 1 73 ? 11.109 -13.234 -15.953 1 97.69 73 PHE A O 1
ATOM 576 N N . LYS A 1 74 ? 11.25 -11.016 -15.648 1 97.81 74 LYS A N 1
ATOM 577 C CA . LYS A 1 74 ? 12.469 -10.906 -16.438 1 97.81 74 LYS A CA 1
ATOM 578 C C . LYS A 1 74 ? 13.57 -11.805 -15.891 1 97.81 74 LYS A C 1
ATOM 580 O O . LYS A 1 74 ? 14.234 -12.516 -16.641 1 97.81 74 LYS A O 1
ATOM 585 N N . ARG A 1 75 ? 13.766 -11.789 -14.57 1 98.56 75 ARG A N 1
ATOM 586 C CA . ARG A 1 75 ? 14.781 -12.609 -13.914 1 98.56 75 ARG A CA 1
ATOM 587 C C . ARG A 1 75 ? 14.516 -14.094 -14.133 1 98.56 75 ARG A C 1
ATOM 589 O O . ARG A 1 75 ? 15.406 -14.844 -14.539 1 98.56 75 ARG A O 1
ATOM 596 N N . LEU A 1 76 ? 13.305 -14.477 -13.938 1 98.56 76 LEU A N 1
ATOM 597 C CA . LEU A 1 76 ? 12.953 -15.891 -14.008 1 98.56 76 LEU A CA 1
ATOM 598 C C . LEU A 1 76 ? 12.938 -16.375 -15.453 1 98.56 76 LEU A C 1
ATOM 600 O O . LEU A 1 76 ? 13.273 -17.516 -15.734 1 98.56 76 LEU A O 1
ATOM 604 N N . PHE A 1 77 ? 12.539 -15.492 -16.297 1 97.62 77 PHE A N 1
ATOM 605 C CA . PHE A 1 77 ? 12.555 -15.836 -17.719 1 97.62 77 PHE A CA 1
ATOM 606 C C . PHE A 1 77 ? 13.984 -16.078 -18.188 1 97.62 77 PHE A C 1
ATOM 608 O O . PHE A 1 77 ? 14.234 -17.016 -18.969 1 97.62 77 PHE A O 1
ATOM 615 N N . ALA A 1 78 ? 14.906 -15.273 -17.719 1 98.38 78 ALA A N 1
ATOM 616 C CA . ALA A 1 78 ? 16.312 -15.523 -18.047 1 98.38 78 ALA A CA 1
ATOM 617 C C . ALA A 1 78 ? 16.75 -16.891 -17.531 1 98.38 78 ALA A C 1
ATOM 619 O O . ALA A 1 78 ? 17.453 -17.625 -18.25 1 98.38 78 ALA A O 1
ATOM 620 N N . TYR A 1 79 ? 16.375 -17.234 -16.375 1 98.75 79 TYR A N 1
ATOM 621 C CA . TYR A 1 79 ? 16.688 -18.531 -15.781 1 98.75 79 TYR A CA 1
ATOM 622 C C . TYR A 1 79 ? 16.203 -19.672 -16.656 1 98.75 79 TYR A C 1
ATOM 624 O O . TYR A 1 79 ? 16.953 -20.578 -17 1 98.75 79 TYR A O 1
ATOM 632 N N . ILE A 1 80 ? 14.992 -19.578 -17.109 1 98.19 80 ILE A N 1
ATOM 633 C CA . ILE A 1 80 ? 14.438 -20.703 -17.859 1 98.19 80 ILE A CA 1
ATOM 634 C C . ILE A 1 80 ? 14.938 -20.656 -19.312 1 98.19 80 ILE A C 1
ATOM 636 O O . ILE A 1 80 ? 14.789 -21.625 -20.047 1 98.19 80 ILE A O 1
ATOM 640 N N . SER A 1 81 ? 15.523 -19.531 -19.703 1 98 81 SER A N 1
ATOM 641 C CA . SER A 1 81 ? 16.016 -19.375 -21.062 1 98 81 SER A CA 1
ATOM 642 C C . SER A 1 81 ? 17.484 -19.781 -21.172 1 98 81 SER A C 1
ATOM 644 O O . SER A 1 81 ? 18.109 -19.562 -22.219 1 98 81 SER A O 1
ATOM 646 N N . GLY A 1 82 ? 18.062 -20.281 -20 1 98.25 82 GLY A N 1
ATOM 647 C CA . GLY A 1 82 ? 19.406 -20.828 -20.141 1 98.25 82 GLY A CA 1
ATOM 648 C C . GLY A 1 82 ? 20.375 -20.281 -19.125 1 98.25 82 GLY A C 1
ATOM 649 O O . GLY A 1 82 ? 21.5 -20.781 -18.984 1 98.25 82 GLY A O 1
ATOM 650 N N . ASP A 1 83 ? 20.016 -19.234 -18.328 1 98.38 83 ASP A N 1
ATOM 651 C CA . ASP A 1 83 ? 20.891 -18.688 -17.281 1 98.38 83 ASP A CA 1
ATOM 652 C C . ASP A 1 83 ? 20.891 -19.578 -16.047 1 98.38 83 ASP A C 1
ATOM 654 O O . ASP A 1 83 ? 20.453 -19.156 -14.969 1 98.38 83 ASP A O 1
ATOM 658 N N . ASN A 1 84 ? 21.375 -20.719 -16.203 1 98.56 84 ASN A N 1
ATOM 659 C CA . ASN A 1 84 ? 21.516 -21.734 -15.156 1 98.56 84 ASN A CA 1
ATOM 660 C C . ASN A 1 84 ? 22.766 -22.578 -15.352 1 98.56 84 ASN A C 1
ATOM 662 O O . ASN A 1 84 ? 23.422 -22.5 -16.391 1 98.56 84 ASN A O 1
ATOM 666 N N . ASN A 1 85 ? 23.094 -23.359 -14.453 1 98 85 ASN A N 1
ATOM 667 C CA . ASN A 1 85 ? 24.375 -24.062 -14.414 1 98 85 ASN A CA 1
ATOM 668 C C . ASN A 1 85 ? 24.5 -25.078 -15.531 1 98 85 ASN A C 1
ATOM 670 O O . ASN A 1 85 ? 25.594 -25.453 -15.93 1 98 85 ASN A O 1
ATOM 674 N N . ARG A 1 86 ? 23.406 -25.594 -16.078 1 97.88 86 ARG A N 1
ATOM 675 C CA . ARG A 1 86 ? 23.391 -26.594 -17.141 1 97.88 86 ARG A CA 1
ATOM 676 C C . ARG A 1 86 ? 23.141 -25.969 -18.5 1 97.88 86 ARG A C 1
ATOM 678 O O . ARG A 1 86 ? 23.109 -26.656 -19.516 1 97.88 86 ARG A O 1
ATOM 685 N N . GLN A 1 87 ? 22.859 -24.719 -18.5 1 97.88 87 GLN A N 1
ATOM 686 C CA . GLN A 1 87 ? 22.625 -23.953 -19.719 1 97.88 87 GLN A CA 1
ATOM 687 C C . GLN A 1 87 ? 21.469 -24.547 -20.516 1 97.88 87 GLN A C 1
ATOM 689 O O . GLN A 1 87 ? 21.547 -24.672 -21.75 1 97.88 87 GLN A O 1
ATOM 694 N N . ILE A 1 88 ? 20.469 -25 -19.875 1 97.5 88 ILE A N 1
ATOM 695 C CA . ILE A 1 88 ? 19.312 -25.609 -20.516 1 97.5 88 ILE A CA 1
ATOM 696 C C . ILE A 1 88 ? 18.156 -24.609 -20.578 1 97.5 88 ILE A C 1
ATOM 698 O O . ILE A 1 88 ? 17.953 -23.828 -19.656 1 97.5 88 ILE A O 1
ATOM 702 N N . LYS A 1 89 ? 17.422 -24.703 -21.719 1 98.06 89 LYS A N 1
ATOM 703 C CA . LYS A 1 89 ? 16.172 -23.953 -21.875 1 98.06 89 LYS A CA 1
ATOM 704 C C . LYS A 1 89 ? 14.984 -24.781 -21.406 1 98.06 89 LYS A C 1
ATOM 706 O O . LYS A 1 89 ? 14.812 -25.922 -21.812 1 98.06 89 LYS A O 1
ATOM 711 N N . MET A 1 90 ? 14.234 -24.234 -20.531 1 97.62 90 MET A N 1
ATOM 712 C CA . MET A 1 90 ? 13.031 -24.891 -20.031 1 97.62 90 MET A CA 1
ATOM 713 C C . MET A 1 90 ? 11.781 -24.234 -20.609 1 97.62 90 MET A C 1
ATOM 715 O O . MET A 1 90 ? 11.766 -23.031 -20.859 1 97.62 90 MET A O 1
ATOM 719 N N . ASP A 1 91 ? 10.766 -25.047 -20.703 1 94.88 91 ASP A N 1
ATOM 720 C CA . ASP A 1 91 ? 9.5 -24.547 -21.234 1 94.88 91 ASP A CA 1
ATOM 721 C C . ASP A 1 91 ? 8.812 -23.641 -20.219 1 94.88 91 ASP A C 1
ATOM 723 O O . ASP A 1 91 ? 8.898 -23.859 -19.016 1 94.88 91 ASP A O 1
ATOM 727 N N . MET A 1 92 ? 8.008 -22.75 -20.766 1 94 92 MET A N 1
ATOM 728 C CA . MET A 1 92 ? 7.156 -21.891 -19.938 1 94 92 MET A CA 1
ATOM 729 C C . MET A 1 92 ? 6.059 -22.703 -19.266 1 94 92 MET A C 1
ATOM 731 O O . MET A 1 92 ? 5.488 -23.609 -19.875 1 94 92 MET A O 1
ATOM 735 N N . THR A 1 93 ? 5.824 -22.375 -18 1 96.19 93 THR A N 1
ATOM 736 C CA . THR A 1 93 ? 4.727 -22.953 -17.234 1 96.19 93 THR A CA 1
ATOM 737 C C . THR A 1 93 ? 3.756 -21.875 -16.766 1 96.19 93 THR A C 1
ATOM 739 O O . THR A 1 93 ? 4.023 -20.672 -16.938 1 96.19 93 THR A O 1
ATOM 742 N N . VAL A 1 94 ? 2.627 -22.297 -16.375 1 94.44 94 VAL A N 1
ATOM 743 C CA . VAL A 1 94 ? 1.659 -21.406 -15.75 1 94.44 94 VAL A CA 1
ATOM 744 C C . VAL A 1 94 ? 1.281 -21.938 -14.367 1 94.44 94 VAL A C 1
ATOM 746 O O . VAL A 1 94 ? 1.414 -23.141 -14.102 1 94.44 94 VAL A O 1
ATOM 749 N N . PRO A 1 95 ? 0.828 -21.062 -13.461 1 96.56 95 PRO A N 1
ATOM 750 C CA . PRO A 1 95 ? 0.753 -19.594 -13.578 1 96.56 95 PRO A CA 1
ATOM 751 C C . PRO A 1 95 ? 2.059 -18.906 -13.195 1 96.56 95 PRO A C 1
ATOM 753 O O . PRO A 1 95 ? 2.943 -19.531 -12.609 1 96.56 95 PRO A O 1
ATOM 756 N N . VAL A 1 96 ? 2.234 -17.656 -13.688 1 96.75 96 VAL A N 1
ATOM 757 C CA . VAL A 1 96 ? 3.137 -16.75 -12.984 1 96.75 96 VAL A CA 1
ATOM 758 C C . VAL A 1 96 ? 2.488 -16.266 -11.688 1 96.75 96 VAL A C 1
ATOM 760 O O . VAL A 1 96 ? 1.376 -15.734 -11.695 1 96.75 96 VAL A O 1
ATOM 763 N N . VAL A 1 97 ? 3.215 -16.422 -10.594 1 98.44 97 VAL A N 1
ATOM 764 C CA . VAL A 1 97 ? 2.627 -16.094 -9.297 1 98.44 97 VAL A CA 1
ATOM 765 C C . VAL A 1 97 ? 3.348 -14.898 -8.695 1 98.44 97 VAL A C 1
ATOM 767 O O . VAL A 1 97 ? 4.578 -14.828 -8.719 1 98.44 97 VAL A O 1
ATOM 770 N N . VAL A 1 98 ? 2.578 -13.969 -8.211 1 98.69 98 VAL A N 1
ATOM 771 C CA . VAL A 1 98 ? 3.117 -12.852 -7.438 1 98.69 98 VAL A CA 1
ATOM 772 C C . VAL A 1 98 ? 2.619 -12.938 -5.996 1 98.69 98 VAL A C 1
ATOM 774 O O . VAL A 1 98 ? 1.412 -13.016 -5.754 1 98.69 98 VAL A O 1
ATOM 777 N N . GLY A 1 99 ? 3.559 -12.938 -5.059 1 98.62 99 GLY A N 1
ATOM 778 C CA . GLY A 1 99 ? 3.24 -12.875 -3.641 1 98.62 99 GLY A CA 1
ATOM 779 C C . GLY A 1 99 ? 3.352 -11.477 -3.064 1 98.62 99 GLY A C 1
ATOM 780 O O . GLY A 1 99 ? 4.285 -10.742 -3.391 1 98.62 99 GLY A O 1
ATOM 781 N N . PHE A 1 100 ? 2.363 -11.133 -2.301 1 98.19 100 PHE A N 1
ATOM 782 C CA . PHE A 1 100 ? 2.312 -9.867 -1.573 1 98.19 100 PHE A CA 1
ATOM 783 C C . PHE A 1 100 ? 2.535 -10.094 -0.083 1 98.19 100 PHE A C 1
ATOM 785 O O . PHE A 1 100 ? 1.957 -11.008 0.506 1 98.19 100 PHE A O 1
ATOM 792 N N . TYR A 1 101 ? 3.289 -9.172 0.534 1 97.12 101 TYR A N 1
ATOM 793 C CA . TYR A 1 101 ? 3.58 -9.32 1.956 1 97.12 101 TYR A CA 1
ATOM 794 C C . TYR A 1 101 ? 3.381 -7.992 2.688 1 97.12 101 TYR A C 1
ATOM 796 O O . TYR A 1 101 ? 3.75 -6.934 2.176 1 97.12 101 TYR A O 1
ATOM 804 N N . ALA A 1 102 ? 2.742 -8.117 3.828 1 93.69 102 ALA A N 1
ATOM 805 C CA . ALA A 1 102 ? 2.51 -6.926 4.641 1 93.69 102 ALA A CA 1
ATOM 806 C C . ALA A 1 102 ? 3.824 -6.227 4.977 1 93.69 102 ALA A C 1
ATOM 808 O O . ALA A 1 102 ? 4.824 -6.883 5.273 1 93.69 102 ALA A O 1
ATOM 809 N N . ASN A 1 103 ? 3.777 -4.895 4.918 1 91.12 103 ASN A N 1
ATOM 810 C CA . ASN A 1 103 ? 4.934 -4.047 5.199 1 91.12 103 ASN A CA 1
ATOM 811 C C . ASN A 1 103 ? 4.648 -3.072 6.34 1 91.12 103 ASN A C 1
ATOM 813 O O . ASN A 1 103 ? 3.734 -2.252 6.246 1 91.12 103 ASN A O 1
ATOM 817 N N . PRO A 1 104 ? 5.398 -3.146 7.371 1 91.19 104 PRO A N 1
ATOM 818 C CA . PRO A 1 104 ? 5.18 -2.217 8.484 1 91.19 104 PRO A CA 1
ATOM 819 C C . PRO A 1 104 ? 5.648 -0.799 8.164 1 91.19 104 PRO A C 1
ATOM 821 O O . PRO A 1 104 ? 5.328 0.139 8.898 1 91.19 104 PRO A O 1
ATOM 824 N N . CYS A 1 105 ? 6.332 -0.614 7.168 1 94 105 CYS A N 1
ATOM 825 C CA . CYS A 1 105 ? 6.875 0.687 6.793 1 94 105 CYS A CA 1
ATOM 826 C C . CYS A 1 105 ? 5.984 1.37 5.762 1 94 105 CYS A C 1
ATOM 828 O O . CYS A 1 105 ? 5.852 0.889 4.633 1 94 105 CYS A O 1
ATOM 830 N N . VAL A 1 106 ? 5.473 2.551 6.082 1 93.69 106 VAL A N 1
ATOM 831 C CA . VAL A 1 106 ? 4.461 3.215 5.27 1 93.69 106 VAL A CA 1
ATOM 832 C C . VAL A 1 106 ? 5.129 3.951 4.113 1 93.69 106 VAL A C 1
ATOM 834 O O . VAL A 1 106 ? 4.469 4.305 3.129 1 93.69 106 VAL A O 1
ATOM 837 N N . PHE A 1 107 ? 6.363 4.219 4.199 1 95 107 PHE A N 1
ATOM 838 C CA . PHE A 1 107 ? 6.996 5.027 3.166 1 95 107 PHE A CA 1
ATOM 839 C C . PHE A 1 107 ? 8.062 4.227 2.432 1 95 107 PHE A C 1
ATOM 841 O O . PHE A 1 107 ? 8.828 4.781 1.636 1 95 107 PHE A O 1
ATOM 848 N N . CYS A 1 108 ? 8.125 2.914 2.693 1 95.06 108 CYS A N 1
ATOM 849 C CA . CYS A 1 108 ? 9.094 2.045 2.031 1 95.06 108 CYS A CA 1
ATOM 850 C C . CYS A 1 108 ? 8.469 1.342 0.834 1 95.06 108 CYS A C 1
ATOM 852 O O . CYS A 1 108 ? 7.242 1.28 0.719 1 95.06 108 CYS A O 1
ATOM 854 N N . GLN A 1 109 ? 9.336 0.952 -0.027 1 95.25 109 GLN A N 1
ATOM 855 C CA . GLN A 1 109 ? 8.859 0.034 -1.06 1 95.25 109 GLN A CA 1
ATOM 856 C C . GLN A 1 109 ? 8.312 -1.251 -0.445 1 95.25 109 GLN A C 1
ATOM 858 O O . GLN A 1 109 ? 8.789 -1.694 0.604 1 95.25 109 GLN A O 1
ATOM 863 N N . ASP A 1 110 ? 7.363 -1.817 -1.175 1 94.69 110 ASP A N 1
ATOM 864 C CA . ASP A 1 110 ? 6.754 -3.059 -0.709 1 94.69 110 ASP A CA 1
ATOM 865 C C . ASP A 1 110 ? 7.586 -4.27 -1.117 1 94.69 110 ASP A C 1
ATOM 867 O O . ASP A 1 110 ? 8.414 -4.184 -2.027 1 94.69 110 ASP A O 1
ATOM 871 N N . HIS A 1 111 ? 7.328 -5.336 -0.352 1 96.44 111 HIS A N 1
ATOM 872 C CA . HIS A 1 111 ? 8.016 -6.594 -0.632 1 96.44 111 HIS A CA 1
ATOM 873 C C . HIS A 1 111 ? 7.121 -7.547 -1.416 1 96.44 111 HIS A C 1
ATOM 875 O O . HIS A 1 111 ? 5.969 -7.773 -1.042 1 96.44 111 HIS A O 1
ATOM 881 N N . PHE A 1 112 ? 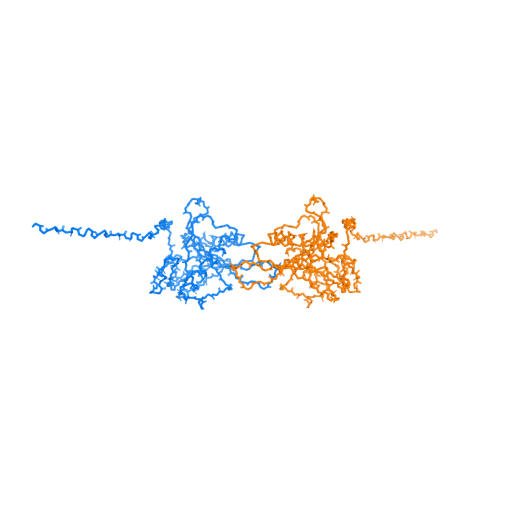7.672 -8.094 -2.506 1 98.62 112 PHE A N 1
ATOM 882 C CA . PHE A 1 112 ? 6.957 -9.055 -3.342 1 98.62 112 PHE A CA 1
ATOM 883 C C . PHE A 1 112 ? 7.828 -10.266 -3.641 1 98.62 112 PHE A C 1
ATOM 885 O O . PHE A 1 112 ? 9.055 -10.211 -3.484 1 98.62 112 PHE A O 1
ATOM 892 N N . SER A 1 113 ? 7.191 -11.312 -3.992 1 98.81 113 SER A N 1
ATOM 893 C CA . SER A 1 113 ? 7.852 -12.453 -4.613 1 98.81 113 SER A CA 1
ATOM 894 C C . SER A 1 113 ? 7.207 -12.812 -5.945 1 98.81 113 SER A C 1
ATOM 896 O O . SER A 1 113 ? 6 -12.633 -6.125 1 98.81 113 SER A O 1
ATOM 898 N N . VAL A 1 114 ? 8.008 -13.242 -6.859 1 98.81 114 VAL A N 1
ATOM 899 C CA . VAL A 1 114 ? 7.531 -13.766 -8.133 1 98.81 114 VAL A CA 1
ATOM 900 C C . VAL A 1 114 ? 7.988 -15.211 -8.305 1 98.81 114 VAL A C 1
ATOM 902 O O . VAL A 1 114 ? 9.141 -15.539 -8.031 1 98.81 114 VAL A O 1
ATOM 905 N N . LEU A 1 115 ? 7.098 -16.062 -8.789 1 98.81 115 LEU A N 1
ATOM 906 C CA . LEU A 1 115 ? 7.387 -17.484 -8.852 1 98.81 115 LEU A CA 1
ATOM 907 C C . LEU A 1 115 ? 7.02 -18.062 -10.211 1 98.81 115 LEU A C 1
ATOM 909 O O . LEU A 1 115 ? 5.992 -17.688 -10.789 1 98.81 115 LEU A O 1
ATOM 913 N N . PHE A 1 116 ? 7.824 -18.984 -10.633 1 98.44 116 PHE A N 1
ATOM 914 C CA . PHE A 1 116 ? 7.531 -19.859 -11.75 1 98.44 116 PHE A CA 1
ATOM 915 C C . PHE A 1 116 ? 7.477 -21.312 -11.297 1 98.44 116 PHE A C 1
ATOM 917 O O . PHE A 1 116 ? 8.352 -21.766 -10.555 1 98.44 116 PHE A O 1
ATOM 924 N N . TYR A 1 117 ? 6.508 -22.016 -11.758 1 98.38 117 TYR A N 1
ATOM 925 C CA . TYR A 1 117 ? 6.488 -23.453 -11.578 1 98.38 117 TYR A CA 1
ATOM 926 C C . TYR A 1 117 ? 7.566 -24.125 -12.422 1 98.38 117 TYR A C 1
ATOM 928 O O . TYR A 1 117 ? 7.738 -23.797 -13.602 1 98.38 117 TYR A O 1
ATOM 936 N N . ILE A 1 118 ? 8.32 -25.031 -11.797 1 98.56 118 ILE A N 1
ATOM 937 C CA . ILE A 1 118 ? 9.32 -25.781 -12.547 1 98.56 118 ILE A CA 1
ATOM 938 C C . ILE A 1 118 ? 8.656 -26.922 -13.32 1 98.56 118 ILE A C 1
ATOM 940 O O . ILE A 1 118 ? 7.906 -27.703 -12.742 1 98.56 118 ILE A O 1
ATOM 944 N N . PRO A 1 119 ? 8.945 -27.031 -14.633 1 97.75 119 PRO A N 1
ATOM 945 C CA . PRO A 1 119 ? 8.328 -28.109 -15.406 1 97.75 119 PRO A CA 1
ATOM 946 C C . PRO A 1 119 ? 8.578 -29.484 -14.805 1 97.75 119 PRO A C 1
ATOM 948 O O . PRO A 1 119 ? 9.617 -29.719 -14.18 1 97.75 119 PRO A O 1
ATOM 951 N N . GLU A 1 120 ? 7.676 -30.359 -15.141 1 97.25 120 GLU A N 1
ATOM 952 C CA . GLU A 1 120 ? 7.656 -31.688 -14.523 1 97.25 120 GLU A CA 1
ATOM 953 C C . GLU A 1 120 ? 8.977 -32.406 -14.758 1 97.25 120 GLU A C 1
ATOM 955 O O . GLU A 1 120 ? 9.531 -33.031 -13.828 1 97.25 120 GLU A O 1
ATOM 960 N N . ILE A 1 121 ? 9.5 -32.281 -15.906 1 97.25 121 ILE A N 1
ATOM 961 C CA . ILE A 1 121 ? 10.68 -33.062 -16.297 1 97.25 121 ILE A CA 1
ATOM 962 C C . ILE A 1 121 ? 11.875 -32.625 -15.453 1 97.25 121 ILE A C 1
ATOM 964 O O . ILE A 1 121 ? 12.836 -33.375 -15.281 1 97.25 121 ILE A O 1
ATOM 968 N N . TYR A 1 122 ? 11.812 -31.453 -14.828 1 98.19 122 TYR A N 1
ATOM 969 C CA . TYR A 1 122 ? 12.953 -30.938 -14.094 1 98.19 122 TYR A CA 1
ATOM 970 C C . TYR A 1 122 ? 12.672 -30.906 -12.594 1 98.19 122 TYR A C 1
ATOM 972 O O . TYR A 1 122 ? 13.508 -30.453 -11.812 1 98.19 122 TYR A O 1
ATOM 980 N N . GLN A 1 123 ? 11.539 -31.375 -12.141 1 98.06 123 GLN A N 1
ATOM 981 C CA . GLN A 1 123 ? 11.148 -31.328 -10.742 1 98.06 123 GLN A CA 1
ATOM 982 C C . GLN A 1 123 ? 12.117 -32.125 -9.867 1 98.06 123 GLN A C 1
ATOM 984 O O . GLN A 1 123 ? 12.461 -31.688 -8.766 1 98.06 123 GLN A O 1
ATOM 989 N N . ALA A 1 124 ? 12.562 -33.219 -10.352 1 97.44 124 ALA A N 1
ATOM 990 C CA . ALA A 1 124 ? 13.453 -34.062 -9.57 1 97.44 124 ALA A CA 1
ATOM 991 C C . ALA A 1 124 ? 14.805 -33.375 -9.344 1 97.44 124 ALA A C 1
ATOM 993 O O . ALA A 1 124 ? 15.375 -33.469 -8.258 1 97.44 124 ALA A O 1
ATOM 994 N N . SER A 1 125 ? 15.266 -32.688 -10.375 1 97.81 125 SER A N 1
ATOM 995 C CA . SER A 1 125 ? 16.562 -32.031 -10.328 1 97.81 125 SER A CA 1
ATOM 996 C C . SER A 1 125 ? 16.547 -30.734 -11.125 1 97.81 125 SER A C 1
ATOM 998 O O . SER A 1 125 ? 17.031 -30.688 -12.258 1 97.81 125 SER A O 1
ATOM 1000 N N . PRO A 1 126 ? 16.109 -29.703 -10.516 1 98.44 126 PRO A N 1
ATOM 1001 C CA . PRO A 1 126 ? 16.078 -28.422 -11.234 1 98.44 126 PRO A CA 1
ATOM 1002 C C . PRO A 1 126 ? 17.469 -27.859 -11.484 1 98.44 126 PRO A C 1
ATOM 1004 O O . PRO A 1 126 ? 18.359 -27.969 -10.625 1 98.44 126 PRO A O 1
ATOM 1007 N N . PRO A 1 127 ? 17.672 -27.312 -12.711 1 98.38 127 PRO A N 1
ATOM 1008 C CA . PRO A 1 127 ? 18.938 -26.609 -12.891 1 98.38 127 PRO A CA 1
ATOM 1009 C C . PRO A 1 127 ? 19.141 -25.484 -11.875 1 98.38 127 PRO A C 1
ATOM 1011 O O . PRO A 1 127 ? 18.172 -24.828 -11.477 1 98.38 127 PRO A O 1
ATOM 1014 N N . ILE A 1 128 ? 20.375 -25.203 -11.539 1 98.44 128 ILE A N 1
ATOM 1015 C CA . ILE A 1 128 ? 20.688 -24.188 -10.539 1 98.44 128 ILE A CA 1
ATOM 1016 C C . ILE A 1 128 ? 20.828 -22.828 -11.211 1 98.44 128 ILE A C 1
ATOM 1018 O O . ILE A 1 128 ? 21.594 -22.672 -12.164 1 98.44 128 ILE A O 1
ATOM 1022 N N . PRO A 1 129 ? 20.062 -21.875 -10.758 1 98.75 129 PRO A N 1
ATOM 1023 C CA . PRO A 1 129 ? 20.188 -20.547 -11.367 1 98.75 129 PRO A CA 1
ATOM 1024 C C . PRO A 1 129 ? 21.594 -19.953 -11.227 1 98.75 129 PRO A C 1
ATOM 1026 O O . PRO A 1 129 ? 22.234 -20.141 -10.188 1 98.75 129 PRO A O 1
ATOM 1029 N N . THR A 1 130 ? 22.016 -19.172 -12.219 1 98.44 130 THR A N 1
ATOM 1030 C CA . THR A 1 130 ? 23.281 -18.469 -12.125 1 98.44 130 THR A CA 1
ATOM 1031 C C . THR A 1 130 ? 23.094 -17.125 -11.422 1 98.44 130 THR A C 1
ATOM 1033 O O . THR A 1 130 ? 24.047 -16.594 -10.836 1 98.44 130 THR A O 1
ATOM 1036 N N . ASP A 1 131 ? 21.953 -16.594 -11.539 1 98.38 131 ASP A N 1
ATOM 1037 C CA . ASP A 1 131 ? 21.578 -15.367 -10.828 1 98.38 131 ASP A CA 1
ATOM 1038 C C . ASP A 1 131 ? 21.328 -15.648 -9.352 1 98.38 131 ASP A C 1
ATOM 1040 O O . ASP A 1 131 ? 20.391 -16.375 -9.008 1 98.38 131 ASP A O 1
ATOM 1044 N N . PRO A 1 132 ? 22.062 -15.07 -8.5 1 98.25 132 PRO A N 1
ATOM 1045 C CA . PRO A 1 132 ? 21.922 -15.367 -7.07 1 98.25 132 PRO A CA 1
ATOM 1046 C C . PRO A 1 132 ? 20.609 -14.836 -6.484 1 98.25 132 PRO A C 1
ATOM 1048 O O . PRO A 1 132 ? 20.25 -15.195 -5.359 1 98.25 132 PRO A O 1
ATOM 1051 N N . SER A 1 133 ? 19.859 -13.969 -7.172 1 98.5 133 SER A N 1
ATOM 1052 C CA . SER A 1 133 ? 18.578 -13.445 -6.676 1 98.5 133 SER A CA 1
ATOM 1053 C C . SER A 1 133 ? 17.453 -14.453 -6.852 1 98.5 133 SER A C 1
ATOM 1055 O O . SER A 1 133 ? 16.344 -14.234 -6.375 1 98.5 133 SER A O 1
ATOM 1057 N N . ILE A 1 134 ? 17.75 -15.539 -7.543 1 98.88 134 ILE A N 1
ATOM 1058 C CA . ILE A 1 134 ? 16.75 -16.562 -7.789 1 98.88 134 ILE A CA 1
ATOM 1059 C C . ILE A 1 134 ? 17.016 -17.781 -6.891 1 98.88 134 ILE A C 1
ATOM 1061 O O . ILE A 1 134 ? 18.156 -18.219 -6.766 1 98.88 134 ILE A O 1
ATOM 1065 N N . SER A 1 135 ? 16.016 -18.266 -6.273 1 98.69 135 SER A N 1
ATOM 1066 C CA . SER A 1 135 ? 16.094 -19.469 -5.453 1 98.69 135 SER A CA 1
ATOM 1067 C C . SER A 1 135 ? 15.117 -20.531 -5.93 1 98.69 135 SER A C 1
ATOM 1069 O O . SER A 1 135 ? 14.016 -20.219 -6.379 1 98.69 135 SER A O 1
ATOM 1071 N N . ILE A 1 136 ? 15.562 -21.75 -5.801 1 98.81 136 ILE A N 1
ATOM 1072 C CA . ILE A 1 136 ? 14.641 -22.875 -5.98 1 98.81 136 ILE A CA 1
ATOM 1073 C C . ILE A 1 136 ? 14.039 -23.266 -4.633 1 98.81 136 ILE A C 1
ATOM 1075 O O . ILE A 1 136 ? 14.773 -23.594 -3.693 1 98.81 136 ILE A O 1
ATOM 1079 N N . ILE A 1 137 ? 12.734 -23.25 -4.578 1 98.62 137 ILE A N 1
ATOM 1080 C CA . ILE A 1 137 ? 12.094 -23.562 -3.309 1 98.62 137 ILE A CA 1
ATOM 1081 C C . ILE A 1 137 ? 11.203 -24.797 -3.479 1 98.62 137 ILE A C 1
ATOM 1083 O O . ILE A 1 137 ? 10.734 -25.078 -4.582 1 98.62 137 ILE A O 1
ATOM 1087 N N . VAL A 1 138 ? 11.016 -25.484 -2.355 1 98.19 138 VAL A N 1
ATOM 1088 C CA . VAL A 1 138 ? 10.078 -26.609 -2.299 1 98.19 138 VAL A CA 1
ATOM 1089 C C . VAL A 1 138 ? 8.812 -26.188 -1.563 1 98.19 138 VAL A C 1
ATOM 1091 O O . VAL A 1 138 ? 8.867 -25.766 -0.407 1 98.19 138 VAL A O 1
ATOM 1094 N N . MET A 1 139 ? 7.773 -26.234 -2.32 1 97.06 139 MET A N 1
ATOM 1095 C CA . MET A 1 139 ? 6.48 -26.062 -1.663 1 97.06 139 MET A CA 1
ATOM 1096 C C . MET A 1 139 ? 5.879 -27.422 -1.297 1 97.06 139 MET A C 1
ATOM 1098 O O . MET A 1 139 ? 5.434 -28.156 -2.174 1 97.06 139 MET A O 1
ATOM 1102 N N . GLU A 1 140 ? 5.895 -27.578 -0.009 1 96.88 140 GLU A N 1
ATOM 1103 C CA . GLU A 1 140 ? 5.246 -28.797 0.442 1 96.88 140 GLU A CA 1
ATOM 1104 C C . GLU A 1 140 ? 3.734 -28.734 0.249 1 96.88 140 GLU A C 1
ATOM 1106 O O . GLU A 1 140 ? 3.162 -27.641 0.167 1 96.88 140 GLU A O 1
ATOM 1111 N N . SER A 1 141 ? 3.252 -29.922 0.146 1 97.25 141 SER A N 1
ATOM 1112 C CA . SER A 1 141 ? 1.808 -29.938 -0.061 1 97.25 141 SER A CA 1
ATOM 1113 C C . SER A 1 141 ? 1.108 -28.891 0.794 1 97.25 141 SER A C 1
ATOM 1115 O O . SER A 1 141 ? 1.418 -28.75 1.978 1 97.25 141 SER A O 1
ATOM 1117 N N . TRP A 1 142 ? 0.167 -28.109 0.075 1 96.25 142 TRP A N 1
ATOM 1118 C CA . TRP A 1 142 ? -0.498 -27.031 0.788 1 96.25 142 TRP A CA 1
ATOM 1119 C C . TRP A 1 142 ? -1.934 -26.859 0.304 1 96.25 142 TRP A C 1
ATOM 1121 O O . TRP A 1 142 ? -2.291 -27.328 -0.778 1 96.25 142 TRP A O 1
ATOM 1131 N N . VAL A 1 143 ? -2.678 -26.234 1.18 1 97.12 143 VAL A N 1
ATOM 1132 C CA . VAL A 1 143 ? -4.062 -25.906 0.863 1 97.12 143 VAL A CA 1
ATOM 1133 C C . VAL A 1 143 ? -4.199 -24.406 0.624 1 97.12 143 VAL A C 1
ATOM 1135 O O . VAL A 1 143 ? -3.629 -23.609 1.361 1 97.12 143 VAL A O 1
ATOM 1138 N N . GLU A 1 144 ? -4.902 -24.031 -0.473 1 97.12 144 GLU A N 1
ATOM 1139 C CA . GLU A 1 144 ? -5.168 -22.609 -0.669 1 97.12 144 GLU A CA 1
ATOM 1140 C C . GLU A 1 144 ? -6.621 -22.359 -1.067 1 97.12 144 GLU A C 1
ATOM 1142 O O . GLU A 1 144 ? -7.266 -23.25 -1.643 1 97.12 144 GLU A O 1
ATOM 1147 N N . TYR A 1 145 ? -7.145 -21.25 -0.671 1 98.44 145 TYR A N 1
ATOM 1148 C CA . TYR A 1 145 ? -8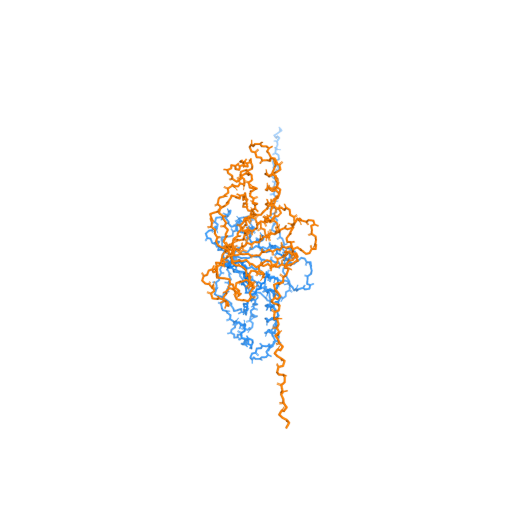.43 -20.719 -1.112 1 98.44 145 TYR A CA 1
ATOM 1149 C C . TYR A 1 145 ? -8.258 -19.812 -2.326 1 98.44 145 TYR A C 1
ATOM 1151 O O . TYR A 1 145 ? -7.496 -18.844 -2.285 1 98.44 145 TYR A O 1
ATOM 1159 N N . THR A 1 146 ? -8.938 -20.172 -3.432 1 98.44 146 THR A N 1
ATOM 1160 C CA . THR A 1 146 ? -8.641 -19.516 -4.695 1 98.44 146 THR A CA 1
ATOM 1161 C C . THR A 1 146 ? -9.914 -18.938 -5.312 1 98.44 146 THR A C 1
ATOM 1163 O O . THR A 1 146 ? -10.93 -19.625 -5.398 1 98.44 146 THR A O 1
ATOM 1166 N N . ARG A 1 147 ? -9.852 -17.688 -5.699 1 98.06 147 ARG A N 1
ATOM 1167 C CA . ARG A 1 147 ? -10.922 -17.031 -6.445 1 98.06 147 ARG A CA 1
ATOM 1168 C C . ARG A 1 147 ? -10.453 -16.625 -7.836 1 98.06 147 ARG A C 1
ATOM 1170 O O . ARG A 1 147 ? -9.383 -16.016 -7.98 1 98.06 147 ARG A O 1
ATOM 1177 N N . MET A 1 148 ? -11.266 -16.922 -8.812 1 96.25 148 MET A N 1
ATOM 1178 C CA . MET A 1 148 ? -10.961 -16.578 -10.203 1 96.25 148 MET A CA 1
ATOM 1179 C C . MET A 1 148 ? -11.633 -15.273 -10.602 1 96.25 148 MET A C 1
ATOM 1181 O O . MET A 1 148 ? -12.734 -14.969 -10.133 1 96.25 148 MET A O 1
ATOM 1185 N N . PHE A 1 149 ? -10.953 -14.547 -11.391 1 94 149 PHE A N 1
ATOM 1186 C CA . PHE A 1 149 ? -11.578 -13.359 -11.953 1 94 149 PHE A CA 1
ATOM 1187 C C . PHE A 1 149 ? -11.055 -13.086 -13.359 1 94 149 PHE A C 1
ATOM 1189 O O . PHE A 1 149 ? -9.938 -13.469 -13.695 1 94 149 PHE A O 1
ATOM 1196 N N . SER A 1 150 ? -11.883 -12.461 -14.156 1 87.69 150 SER A N 1
ATOM 1197 C CA . SER A 1 150 ? -11.539 -12.219 -15.555 1 87.69 150 SER A CA 1
ATOM 1198 C C . SER A 1 150 ? -11.078 -10.781 -15.766 1 87.69 150 SER A C 1
ATOM 1200 O O . SER A 1 150 ? -11.172 -9.953 -14.859 1 87.69 150 SER A O 1
ATOM 1202 N N . GLY A 1 151 ? -10.523 -10.586 -16.953 1 84.56 151 GLY A N 1
ATOM 1203 C CA . GLY A 1 151 ? -10.039 -9.258 -17.281 1 84.56 151 GLY A CA 1
ATOM 1204 C C . GLY A 1 151 ? -8.609 -9.016 -16.844 1 84.56 151 GLY A C 1
ATOM 1205 O O . GLY A 1 151 ? -7.93 -9.938 -16.391 1 84.56 151 GLY A O 1
ATOM 1206 N N . PHE A 1 152 ? -8.125 -7.824 -17.016 1 84.31 152 PHE A N 1
ATOM 1207 C CA . PHE A 1 152 ? -6.742 -7.492 -16.688 1 84.31 152 PHE A CA 1
ATOM 1208 C C . PHE A 1 152 ? -6.59 -7.25 -15.188 1 84.31 152 PHE A C 1
ATOM 1210 O O . PHE A 1 152 ? -7.441 -6.605 -14.57 1 84.31 152 PHE A O 1
ATOM 1217 N N . ALA A 1 153 ? -5.625 -7.922 -14.578 1 89.75 153 ALA A N 1
ATOM 1218 C CA . ALA A 1 153 ? -5.207 -7.559 -13.227 1 89.75 153 ALA A CA 1
ATOM 1219 C C . ALA A 1 153 ? -4.41 -6.258 -13.234 1 89.75 153 ALA A C 1
ATOM 1221 O O . ALA A 1 153 ? -3.25 -6.234 -13.648 1 89.75 153 ALA A O 1
ATOM 1222 N N . VAL A 1 154 ? -4.996 -5.18 -12.758 1 90.25 154 VAL A N 1
ATOM 1223 C CA . VAL A 1 154 ? -4.34 -3.875 -12.789 1 90.25 154 VAL A CA 1
ATOM 1224 C C . VAL A 1 154 ? -4.641 -3.115 -11.492 1 90.25 154 VAL A C 1
ATOM 1226 O O . VAL A 1 154 ? -5.738 -3.225 -10.945 1 90.25 154 VAL A O 1
ATOM 1229 N N . GLY A 1 155 ? -3.684 -2.322 -11.117 1 93.06 155 GLY A N 1
ATOM 1230 C CA . GLY A 1 155 ? -3.908 -1.472 -9.961 1 93.06 155 GLY A CA 1
ATOM 1231 C C . GLY A 1 155 ? -4.316 -2.246 -8.719 1 93.06 155 GLY A C 1
ATOM 1232 O O . GLY A 1 155 ? -3.645 -3.201 -8.328 1 93.06 155 GLY A O 1
ATOM 1233 N N . ASP A 1 156 ? -5.52 -1.862 -8.211 1 95 156 ASP A N 1
ATOM 1234 C CA . ASP A 1 156 ? -5.934 -2.457 -6.945 1 95 156 ASP A CA 1
ATOM 1235 C C . ASP A 1 156 ? -6.84 -3.662 -7.172 1 95 156 ASP A C 1
ATOM 1237 O O . ASP A 1 156 ? -7.422 -4.199 -6.227 1 95 156 ASP A O 1
ATOM 1241 N N . ARG A 1 157 ? -6.977 -4.113 -8.391 1 95.5 157 ARG A N 1
ATOM 1242 C CA . ARG A 1 157 ? -7.918 -5.184 -8.703 1 95.5 157 ARG A CA 1
ATOM 1243 C C . ARG A 1 157 ? -7.57 -6.461 -7.949 1 95.5 157 ARG A C 1
ATOM 1245 O O . ARG A 1 157 ? -8.445 -7.102 -7.363 1 95.5 157 ARG A O 1
ATOM 1252 N N . PRO A 1 158 ? -6.301 -6.883 -7.902 1 97.81 158 PRO A N 1
ATOM 1253 C CA . PRO A 1 158 ? -6 -8.094 -7.137 1 97.81 158 PRO A CA 1
ATOM 1254 C C . PRO A 1 158 ? -6.414 -7.984 -5.672 1 97.81 158 PRO A C 1
ATOM 1256 O O . PRO A 1 158 ? -6.965 -8.938 -5.109 1 97.81 158 PRO A O 1
ATOM 1259 N N . SER A 1 159 ? -6.117 -6.883 -5.121 1 97.5 159 SER A N 1
ATOM 1260 C CA . SER A 1 159 ? -6.48 -6.68 -3.721 1 97.5 159 SER A CA 1
ATOM 1261 C C . SER A 1 159 ? -7.996 -6.68 -3.537 1 97.5 159 SER A C 1
ATOM 1263 O O . SER A 1 159 ? -8.508 -7.262 -2.578 1 97.5 159 SER A O 1
ATOM 1265 N N . LYS A 1 160 ? -8.695 -6.027 -4.422 1 97.62 160 LYS A N 1
ATOM 1266 C CA . LYS A 1 160 ? -10.156 -6.004 -4.363 1 97.62 160 LYS A CA 1
ATOM 1267 C C . LYS A 1 160 ? -10.734 -7.414 -4.473 1 97.62 160 LYS A C 1
ATOM 1269 O O . LYS A 1 160 ? -11.656 -7.77 -3.742 1 97.62 160 LYS A O 1
ATOM 1274 N N . GLU A 1 161 ? -10.188 -8.195 -5.395 1 97.81 161 GLU A N 1
ATOM 1275 C CA . GLU A 1 161 ? -10.633 -9.57 -5.559 1 97.81 161 GLU A CA 1
ATOM 1276 C C . GLU A 1 161 ? -10.312 -10.406 -4.32 1 97.81 161 GLU A C 1
ATOM 1278 O O . GLU A 1 161 ? -11.094 -11.281 -3.936 1 97.81 161 GLU A O 1
ATOM 1283 N N . THR A 1 162 ? -9.211 -10.133 -3.705 1 98.44 162 THR A N 1
ATOM 1284 C CA . THR A 1 162 ? -8.844 -10.852 -2.49 1 98.44 162 THR A CA 1
ATOM 1285 C C . THR A 1 162 ? -9.758 -10.469 -1.334 1 98.44 162 THR A C 1
ATOM 1287 O O . THR A 1 162 ? -10.109 -11.305 -0.501 1 98.44 162 THR A O 1
ATOM 1290 N N . THR A 1 163 ? -10.094 -9.18 -1.275 1 97.94 163 THR A N 1
ATOM 1291 C CA . THR A 1 163 ? -11.07 -8.734 -0.286 1 97.94 163 THR A CA 1
ATOM 1292 C C . THR A 1 163 ? -12.391 -9.484 -0.447 1 97.94 163 THR A C 1
ATOM 1294 O O . THR A 1 163 ? -12.984 -9.922 0.542 1 97.94 163 THR A O 1
ATOM 1297 N N . GLN A 1 164 ? -12.812 -9.641 -1.692 1 97.94 164 GLN A N 1
ATOM 1298 C CA . GLN A 1 164 ? -14.031 -10.406 -1.953 1 97.94 164 GLN A CA 1
ATOM 1299 C C . GLN A 1 164 ? -13.867 -11.859 -1.53 1 97.94 164 GLN A C 1
ATOM 1301 O O . GLN A 1 164 ? -14.789 -12.453 -0.957 1 97.94 164 GLN A O 1
ATOM 1306 N N . LEU A 1 165 ? -12.734 -12.453 -1.798 1 98.44 165 LEU A N 1
ATOM 1307 C CA . LEU A 1 165 ? -12.445 -13.812 -1.352 1 98.44 165 LEU A CA 1
ATOM 1308 C C . LEU A 1 165 ? -12.562 -13.922 0.165 1 98.44 165 LEU A C 1
ATOM 1310 O O . LEU A 1 165 ? -13.195 -14.852 0.675 1 98.44 165 LEU A O 1
ATOM 1314 N N . SER A 1 166 ? -11.984 -12.977 0.85 1 98.12 166 SER A N 1
ATOM 1315 C CA . SER A 1 166 ? -12.039 -12.953 2.309 1 98.12 166 SER A CA 1
ATOM 1316 C C . SER A 1 166 ? -13.477 -12.891 2.809 1 98.12 166 SER A C 1
ATOM 1318 O O . SER A 1 166 ? -13.852 -13.609 3.732 1 98.12 166 SER A O 1
ATOM 1320 N N . LYS A 1 167 ? -14.258 -12.039 2.199 1 97.88 167 LYS A N 1
ATOM 1321 C CA . LYS A 1 167 ? -15.664 -11.914 2.578 1 97.88 167 LYS A CA 1
ATOM 1322 C C . LYS A 1 167 ? -16.406 -13.234 2.361 1 97.88 167 LYS A C 1
ATOM 1324 O O . LYS A 1 167 ? -17.188 -13.664 3.219 1 97.88 167 LYS A O 1
ATOM 1329 N N . ASP A 1 168 ? -16.172 -13.836 1.211 1 97.88 168 ASP A N 1
ATOM 1330 C CA . ASP A 1 168 ? -16.828 -15.109 0.889 1 97.88 168 ASP A CA 1
ATOM 1331 C C . ASP A 1 168 ? -16.406 -16.203 1.869 1 97.88 168 ASP A C 1
ATOM 1333 O O . ASP A 1 168 ? -17.234 -17.016 2.281 1 97.88 168 ASP A O 1
ATOM 1337 N N . MET A 1 169 ? -15.125 -16.203 2.227 1 97.81 169 MET A N 1
ATOM 1338 C CA . MET A 1 169 ? -14.625 -17.188 3.189 1 97.81 169 MET A CA 1
ATOM 1339 C C . MET A 1 169 ? -15.312 -17.016 4.543 1 97.81 169 MET A C 1
ATOM 1341 O O . MET A 1 169 ? -15.695 -18 5.18 1 97.81 169 MET A O 1
ATOM 1345 N N . LYS A 1 170 ? -15.414 -15.797 4.961 1 97.38 170 LYS A N 1
ATOM 1346 C CA . LYS A 1 170 ? -16.078 -15.508 6.227 1 97.38 170 LYS A CA 1
ATOM 1347 C C . LYS A 1 170 ? -17.547 -15.969 6.195 1 97.38 170 LYS A C 1
ATOM 1349 O O . LYS A 1 170 ? -18.016 -16.594 7.141 1 97.38 170 LYS A O 1
ATOM 1354 N N . LYS A 1 171 ? -18.203 -15.703 5.137 1 96.94 171 LYS A N 1
ATOM 1355 C CA . LYS A 1 171 ? -19.594 -16.109 4.965 1 96.94 171 LYS A CA 1
ATOM 1356 C C . LYS A 1 171 ? -19.734 -17.625 5.035 1 96.94 171 LYS A C 1
ATOM 1358 O O . LYS A 1 171 ? -20.75 -18.141 5.516 1 96.94 171 LYS A O 1
ATOM 1363 N N . ASN A 1 172 ? -18.719 -18.297 4.609 1 96.19 172 ASN A N 1
ATOM 1364 C CA . ASN A 1 172 ? -18.766 -19.75 4.547 1 96.19 172 ASN A CA 1
ATOM 1365 C C . ASN A 1 172 ? -18.078 -20.391 5.75 1 96.19 172 ASN A C 1
ATOM 1367 O O . ASN A 1 172 ? -17.734 -21.578 5.715 1 96.19 172 ASN A O 1
ATOM 1371 N N . GLY A 1 173 ? -17.703 -19.578 6.801 1 95.06 173 GLY A N 1
ATOM 1372 C CA . GLY A 1 173 ? -17.234 -20.094 8.078 1 95.06 173 GLY A CA 1
ATOM 1373 C C . GLY A 1 173 ? -15.75 -20.359 8.109 1 95.06 173 GLY A C 1
ATOM 1374 O O . GLY A 1 173 ? -15.266 -21.125 8.945 1 95.06 173 GLY A O 1
ATOM 1375 N N . MET A 1 174 ? -14.992 -19.797 7.191 1 96.19 174 MET A N 1
ATOM 1376 C CA . MET A 1 174 ? -13.562 -20.062 7.098 1 96.19 174 MET A CA 1
ATOM 1377 C C . MET A 1 174 ? -12.75 -18.844 7.508 1 96.19 174 MET A C 1
ATOM 1379 O O . MET A 1 174 ? -11.648 -18.625 6.988 1 96.19 174 MET A O 1
ATOM 1383 N N . ALA A 1 175 ? -13.219 -18 8.359 1 94.5 175 ALA A N 1
ATOM 1384 C CA . ALA A 1 175 ? -12.562 -16.781 8.805 1 94.5 175 ALA A CA 1
ATOM 1385 C C . ALA A 1 175 ? -11.227 -17.094 9.477 1 94.5 175 ALA A C 1
ATOM 1387 O O . ALA A 1 175 ? -10.266 -16.328 9.344 1 94.5 175 ALA A O 1
ATOM 1388 N N . ALA A 1 176 ? -11.172 -18.188 10.148 1 94.62 176 ALA A N 1
ATOM 1389 C CA . ALA A 1 176 ? -9.984 -18.547 10.93 1 94.62 176 ALA A CA 1
ATOM 1390 C C . ALA A 1 176 ? -8.797 -18.828 10.016 1 94.62 176 ALA A C 1
ATOM 1392 O O . ALA A 1 176 ? -7.645 -18.781 10.445 1 94.62 176 ALA A O 1
ATOM 1393 N N . ASP A 1 177 ? -9.023 -19.172 8.758 1 94.88 177 ASP A N 1
ATOM 1394 C CA . ASP A 1 177 ? -7.977 -19.547 7.816 1 94.88 177 ASP A CA 1
ATOM 1395 C C . ASP A 1 177 ? -7.438 -18.312 7.082 1 94.88 177 ASP A C 1
ATOM 1397 O O . ASP A 1 177 ? -6.5 -18.422 6.285 1 94.88 177 ASP A O 1
ATOM 1401 N N . ILE A 1 178 ? -7.984 -17.188 7.379 1 95.69 178 ILE A N 1
ATOM 1402 C CA . ILE A 1 178 ? -7.586 -15.969 6.672 1 95.69 178 ILE A CA 1
ATOM 1403 C C . ILE A 1 178 ? -6.336 -15.383 7.32 1 95.69 178 ILE A C 1
ATOM 1405 O O . ILE A 1 178 ? -6.34 -15.055 8.516 1 95.69 178 ILE A O 1
ATOM 1409 N N . ASP A 1 179 ? -5.285 -15.328 6.586 1 96.12 179 ASP A N 1
ATOM 1410 C CA . ASP A 1 179 ? -4.086 -14.578 6.93 1 96.12 179 ASP A CA 1
ATOM 1411 C C . ASP A 1 179 ? -4.035 -13.25 6.176 1 96.12 179 ASP A C 1
ATOM 1413 O O . ASP A 1 179 ? -3.814 -13.227 4.961 1 96.12 179 ASP A O 1
ATOM 1417 N N . GLU A 1 180 ? -4.105 -12.195 6.859 1 96.25 180 GLU A N 1
ATOM 1418 C CA . GLU A 1 180 ? -4.23 -10.891 6.223 1 96.25 180 GLU A CA 1
ATOM 1419 C C . GLU A 1 180 ? -2.871 -10.359 5.77 1 96.25 180 GLU A C 1
ATOM 1421 O O . GLU A 1 180 ? -2.795 -9.398 5.004 1 96.25 180 GLU A O 1
ATOM 1426 N N . SER A 1 181 ? -1.84 -11.039 6.164 1 96.88 181 SER A N 1
ATOM 1427 C CA . SER A 1 181 ? -0.51 -10.484 5.938 1 96.88 181 SER A CA 1
ATOM 1428 C C . SER A 1 181 ? 0.059 -10.93 4.598 1 96.88 181 SER A C 1
ATOM 1430 O O . SER A 1 181 ? 1.13 -10.477 4.188 1 96.88 181 SER A O 1
ATOM 1432 N N . THR A 1 182 ? -0.619 -11.805 3.896 1 97.38 182 THR A N 1
ATOM 1433 C CA . THR A 1 182 ? -0.108 -12.297 2.623 1 97.38 182 THR A CA 1
ATOM 1434 C C . THR A 1 182 ? -1.25 -12.547 1.643 1 97.38 182 THR A C 1
ATOM 1436 O O . THR A 1 182 ? -2.383 -12.805 2.053 1 97.38 182 THR A O 1
ATOM 1439 N N . MET A 1 183 ? -1.01 -12.445 0.386 1 98.12 183 MET A N 1
ATOM 1440 C CA . MET A 1 183 ? -1.896 -12.828 -0.708 1 98.12 183 MET A CA 1
ATOM 1441 C C . MET A 1 183 ? -1.095 -13.188 -1.955 1 98.12 183 MET A C 1
ATOM 1443 O O . MET A 1 183 ? 0.088 -12.859 -2.057 1 98.12 183 MET A O 1
ATOM 1447 N N . TYR A 1 184 ? -1.755 -13.844 -2.863 1 98.69 184 TYR A N 1
ATOM 1448 C CA . TYR A 1 184 ? -1.08 -14.242 -4.094 1 98.69 184 TYR A CA 1
ATOM 1449 C C . TYR A 1 184 ? -1.941 -13.938 -5.312 1 98.69 184 TYR A C 1
ATOM 1451 O O . TYR A 1 184 ? -3.162 -14.102 -5.273 1 98.69 184 TYR A O 1
ATOM 1459 N N . LEU A 1 185 ? -1.327 -13.516 -6.355 1 98.56 185 LEU A N 1
ATOM 1460 C CA . LEU A 1 185 ? -1.919 -13.336 -7.676 1 98.56 185 LEU A CA 1
ATOM 1461 C C . LEU A 1 185 ? -1.318 -14.32 -8.68 1 98.56 185 LEU A C 1
ATOM 1463 O O . LEU A 1 185 ? -0.098 -14.383 -8.836 1 98.56 185 LEU A O 1
ATOM 1467 N N . ALA A 1 186 ? -2.133 -15.094 -9.258 1 97.62 186 ALA A N 1
ATOM 1468 C CA . ALA A 1 186 ? -1.717 -16.031 -10.289 1 97.62 186 ALA A CA 1
ATOM 1469 C C . ALA A 1 186 ? -2.246 -15.617 -11.664 1 97.62 186 ALA A C 1
ATOM 1471 O O . ALA A 1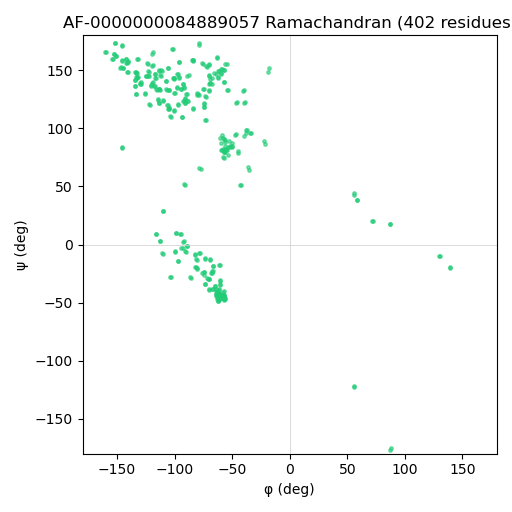 186 ? -3.457 -15.469 -11.844 1 97.62 186 ALA A O 1
ATOM 1472 N N . SER A 1 187 ? -1.391 -15.484 -12.547 1 94.81 187 SER A N 1
ATOM 1473 C CA . SER A 1 187 ? -1.754 -15.133 -13.914 1 94.81 187 SER A CA 1
ATOM 1474 C C . SER A 1 187 ? -1.45 -16.281 -14.875 1 94.81 187 SER A C 1
ATOM 1476 O O . SER A 1 187 ? -0.32 -16.766 -14.93 1 94.81 187 SER A O 1
ATOM 1478 N N . TYR A 1 188 ? -2.354 -16.594 -15.711 1 93.62 188 TYR A N 1
ATOM 1479 C CA . TYR A 1 188 ? -2.234 -17.812 -16.516 1 93.62 188 TYR A CA 1
ATOM 1480 C C . TYR A 1 188 ? -1.993 -17.469 -17.984 1 93.62 188 TYR A C 1
ATOM 1482 O O . TYR A 1 188 ? -1.763 -18.375 -18.797 1 93.62 188 TYR A O 1
ATOM 1490 N N . ASP A 1 189 ? -2.08 -16.219 -18.312 1 87.94 189 ASP A N 1
ATOM 1491 C CA . ASP A 1 189 ? -1.996 -15.836 -19.719 1 87.94 189 ASP A CA 1
ATOM 1492 C C . ASP A 1 189 ? -0.716 -15.047 -19.984 1 87.94 189 ASP A C 1
ATOM 1494 O O . ASP A 1 189 ? -0.241 -14.297 -19.141 1 87.94 189 ASP A O 1
ATOM 1498 N N . PRO A 1 190 ? -0.209 -15.273 -21.156 1 77.62 190 PRO A N 1
ATOM 1499 C CA . PRO A 1 190 ? 0.966 -14.484 -21.531 1 77.62 190 PRO A CA 1
ATOM 1500 C C . PRO A 1 190 ? 0.668 -12.992 -21.609 1 77.62 190 PRO A C 1
ATOM 1502 O O . PRO A 1 190 ? -0.494 -12.594 -21.719 1 77.62 190 PRO A O 1
ATOM 1505 N N . PRO A 1 191 ? 1.734 -12.211 -21.547 1 71.12 191 PRO A N 1
ATOM 1506 C CA . PRO A 1 191 ? 1.56 -10.75 -21.547 1 71.12 191 PRO A CA 1
ATOM 1507 C C . PRO A 1 191 ? 0.869 -10.242 -22.812 1 71.12 191 PRO A C 1
ATOM 1509 O O . PRO A 1 191 ? 0.236 -9.18 -22.781 1 71.12 191 PRO A O 1
ATOM 1512 N N . PHE A 1 192 ? 0.828 -11.016 -23.859 1 70.62 192 PHE A N 1
ATOM 1513 C CA . PHE A 1 192 ? 0.333 -10.5 -25.141 1 70.62 192 PHE A CA 1
ATOM 1514 C C . PHE A 1 192 ? -1.134 -10.867 -25.328 1 70.62 192 PHE A C 1
ATOM 1516 O O . PHE A 1 192 ? -1.784 -10.367 -26.25 1 70.62 192 PHE A O 1
ATOM 1523 N N . LYS A 1 193 ? -1.619 -11.797 -24.5 1 74.06 193 LYS A N 1
ATOM 1524 C CA . LYS A 1 193 ? -3.047 -12.102 -24.562 1 74.06 193 LYS A CA 1
ATOM 1525 C C . LYS A 1 193 ? -3.871 -10.984 -23.922 1 74.06 193 LYS A C 1
ATOM 1527 O O . LYS A 1 193 ? -3.725 -10.711 -22.734 1 74.06 193 LYS A O 1
ATOM 1532 N N . ILE A 1 194 ? -4.805 -10.375 -24.719 1 70.94 194 ILE A N 1
ATOM 1533 C CA . ILE A 1 194 ? -5.453 -9.156 -24.266 1 70.94 194 ILE A CA 1
ATOM 1534 C C . ILE A 1 194 ? -6.871 -9.469 -23.797 1 70.94 194 ILE A C 1
ATOM 1536 O O . ILE A 1 194 ? -7.383 -8.836 -22.859 1 70.94 194 ILE A O 1
ATOM 1540 N N . PHE A 1 195 ? -7.523 -10.5 -24.328 1 75.19 195 PHE A N 1
ATOM 1541 C CA . PHE A 1 195 ? -8.914 -10.766 -23.969 1 75.19 195 PHE A CA 1
ATOM 1542 C C . PHE A 1 195 ? -9.031 -12.055 -23.156 1 75.19 195 PHE A C 1
ATOM 1544 O O . PHE A 1 195 ? -8.25 -12.984 -23.359 1 75.19 195 PHE A O 1
ATOM 1551 N N . HIS A 1 196 ? -10.062 -12.109 -22.266 1 78.62 196 HIS A N 1
ATOM 1552 C CA . HIS A 1 196 ? -10.469 -13.289 -21.516 1 78.62 196 HIS A CA 1
ATOM 1553 C C . HIS A 1 196 ? -9.305 -13.852 -20.703 1 78.62 196 HIS A C 1
ATOM 1555 O O . HIS A 1 196 ? -9.031 -15.055 -20.75 1 78.62 196 HIS A O 1
ATOM 1561 N N . ARG A 1 197 ? -8.602 -12.875 -20.109 1 85.5 197 ARG A N 1
ATOM 1562 C CA . ARG A 1 197 ? -7.488 -13.32 -19.266 1 85.5 197 ARG A CA 1
ATOM 1563 C C . ARG A 1 197 ? -7.992 -14.062 -18.031 1 85.5 197 ARG A C 1
ATOM 1565 O O . ARG A 1 197 ? -9.07 -13.758 -17.516 1 85.5 197 ARG A O 1
ATOM 1572 N N . HIS A 1 198 ? -7.227 -15.062 -17.688 1 90.75 198 HIS A N 1
ATOM 1573 C CA . HIS A 1 198 ? -7.512 -15.875 -16.5 1 90.75 198 HIS A CA 1
ATOM 1574 C C . HIS A 1 198 ? -6.57 -15.531 -15.359 1 90.75 198 HIS A C 1
ATOM 1576 O O . HIS A 1 198 ? -5.375 -15.812 -15.422 1 90.75 198 HIS A O 1
ATOM 1582 N N . ASN A 1 199 ? -7.16 -14.914 -14.344 1 94.94 199 ASN A N 1
ATOM 1583 C CA . ASN A 1 199 ? -6.41 -14.562 -13.141 1 94.94 199 ASN A CA 1
ATOM 1584 C C . ASN A 1 199 ? -7.035 -15.18 -11.891 1 94.94 199 ASN A C 1
ATOM 1586 O O . ASN A 1 199 ? -8.242 -15.438 -11.859 1 94.94 199 ASN A O 1
ATOM 1590 N N . GLU A 1 200 ? -6.184 -15.445 -11 1 97.88 200 GLU A N 1
ATOM 1591 C CA . GLU A 1 200 ? -6.648 -15.945 -9.711 1 97.88 200 GLU A CA 1
ATOM 1592 C C . GLU A 1 200 ? -5.977 -15.203 -8.562 1 97.88 200 GLU A C 1
ATOM 1594 O O . GLU A 1 200 ? -4.816 -14.797 -8.664 1 97.88 200 GLU A O 1
ATOM 1599 N N . VAL A 1 201 ? -6.75 -15.008 -7.527 1 98.62 201 VAL A N 1
ATOM 1600 C CA . VAL A 1 201 ? -6.164 -14.602 -6.254 1 98.62 201 VAL A CA 1
ATOM 1601 C C . VAL A 1 201 ? -6.344 -15.711 -5.223 1 98.62 201 VAL A C 1
ATOM 1603 O O . VAL A 1 201 ? -7.289 -16.5 -5.305 1 98.62 201 VAL A O 1
ATOM 1606 N N . SER A 1 202 ? -5.363 -15.766 -4.297 1 98.5 202 SER A N 1
ATOM 1607 C CA . SER A 1 202 ? -5.449 -16.828 -3.307 1 98.5 202 SER A CA 1
ATOM 1608 C C . SER A 1 202 ? -4.809 -16.422 -1.986 1 98.5 202 SER A C 1
ATOM 1610 O O . SER A 1 202 ? -4.129 -15.391 -1.914 1 98.5 202 SER A O 1
ATOM 1612 N N . MET A 1 203 ? -5.191 -17.172 -0.99 1 96.19 203 MET A N 1
ATOM 1613 C CA . MET A 1 203 ? -4.625 -17.047 0.348 1 96.19 203 MET A CA 1
ATOM 1614 C C . MET A 1 203 ? -4.41 -18.422 0.976 1 96.19 203 MET A C 1
ATOM 1616 O O . MET A 1 203 ? -5.078 -19.391 0.605 1 96.19 203 MET A O 1
ATOM 1620 N N . MET B 1 1 ? 64.875 45.031 -3.465 1 32.06 1 MET B N 1
ATOM 1621 C CA . MET B 1 1 ? 63.469 45.375 -3.836 1 32.06 1 MET B CA 1
ATOM 1622 C C . MET B 1 1 ? 62.531 44.188 -3.52 1 32.06 1 MET B C 1
ATOM 1624 O O . MET B 1 1 ? 62.656 43.125 -4.105 1 32.06 1 MET B O 1
ATOM 1628 N N . GLN B 1 2 ? 62.188 44.031 -2.195 1 35.28 2 GLN B N 1
ATOM 1629 C CA . GLN B 1 2 ? 61.344 43.062 -1.484 1 35.28 2 GLN B CA 1
ATOM 1630 C C . GLN B 1 2 ? 59.938 43.031 -2.027 1 35.28 2 GLN B C 1
ATOM 1632 O O . GLN B 1 2 ? 59.25 44.094 -2.059 1 35.28 2 GLN B O 1
ATOM 1637 N N . LEU B 1 3 ? 59.656 42.156 -3.037 1 33.44 3 LEU B N 1
ATOM 1638 C CA . LEU B 1 3 ? 58.344 41.969 -3.689 1 33.44 3 LEU B CA 1
ATOM 1639 C C . LEU B 1 3 ? 57.281 41.625 -2.67 1 33.44 3 LEU B C 1
ATOM 1641 O O . LEU B 1 3 ? 57.375 40.625 -1.964 1 33.44 3 LEU B O 1
ATOM 1645 N N . LEU B 1 4 ? 56.625 42.625 -2.074 1 36.25 4 LEU B N 1
ATOM 1646 C CA . LEU B 1 4 ? 55.469 42.531 -1.188 1 36.25 4 LEU B CA 1
ATOM 1647 C C . LEU B 1 4 ? 54.312 41.812 -1.878 1 36.25 4 LEU B C 1
ATOM 1649 O O . LEU B 1 4 ? 53.812 42.281 -2.895 1 36.25 4 LEU B O 1
ATOM 1653 N N . SER B 1 5 ? 54.344 40.438 -1.929 1 36.69 5 SER B N 1
ATOM 1654 C CA . SER B 1 5 ? 53.281 39.625 -2.488 1 36.69 5 SER B CA 1
ATOM 1655 C C . SER B 1 5 ? 51.938 39.875 -1.772 1 36.69 5 SER B C 1
ATOM 1657 O O . SER B 1 5 ? 51.875 39.812 -0.544 1 36.69 5 SER B O 1
ATOM 1659 N N . PHE B 1 6 ? 51.125 40.812 -2.281 1 34.78 6 PHE B N 1
ATOM 1660 C CA . PHE B 1 6 ? 49.75 41.125 -1.827 1 34.78 6 PHE B CA 1
ATOM 1661 C C . PHE B 1 6 ? 48.875 39.875 -1.873 1 34.78 6 PHE B C 1
ATOM 1663 O O . PHE B 1 6 ? 48.656 39.312 -2.947 1 34.78 6 PHE B O 1
ATOM 1670 N N . LEU B 1 7 ? 48.906 39.031 -0.817 1 33.84 7 LEU B N 1
ATOM 1671 C CA . LEU B 1 7 ? 48.031 37.875 -0.622 1 33.84 7 LEU B CA 1
ATOM 1672 C C . LEU B 1 7 ? 46.562 38.344 -0.576 1 33.84 7 LEU B C 1
ATOM 1674 O O . LEU B 1 7 ? 46.156 39.062 0.336 1 33.84 7 LEU B O 1
ATOM 1678 N N . ILE B 1 8 ? 45.938 38.562 -1.761 1 33.62 8 ILE B N 1
ATOM 1679 C CA . ILE B 1 8 ? 44.5 38.875 -1.839 1 33.62 8 ILE B CA 1
ATOM 1680 C C . ILE B 1 8 ? 43.719 37.719 -1.255 1 33.62 8 ILE B C 1
ATOM 1682 O O . ILE B 1 8 ? 43.812 36.562 -1.732 1 33.62 8 ILE B O 1
ATOM 1686 N N . ILE B 1 9 ? 43.406 37.75 0.044 1 32.59 9 ILE B N 1
ATOM 1687 C CA . ILE B 1 9 ? 42.5 36.875 0.736 1 32.59 9 ILE B CA 1
ATOM 1688 C C . ILE B 1 9 ? 41.125 36.938 0.094 1 32.59 9 ILE B C 1
ATOM 1690 O O . ILE B 1 9 ? 40.469 37.969 0.118 1 32.59 9 ILE B O 1
ATOM 1694 N N . LEU B 1 10 ? 40.875 36.25 -1.045 1 31.95 10 LEU B N 1
ATOM 1695 C CA . LEU B 1 10 ? 39.562 36.062 -1.628 1 31.95 10 LEU B CA 1
ATOM 1696 C C . LEU B 1 10 ? 38.594 35.438 -0.625 1 31.95 10 LEU B C 1
ATOM 1698 O O . LEU B 1 10 ? 38.781 34.281 -0.242 1 31.95 10 LEU B O 1
ATOM 1702 N N . CYS B 1 11 ? 38.031 36.25 0.219 1 29.53 11 CYS B N 1
ATOM 1703 C CA . CYS B 1 11 ? 36.969 35.812 1.087 1 29.53 11 CYS B CA 1
ATOM 1704 C C . CYS B 1 11 ? 35.781 35.25 0.27 1 29.53 11 CYS B C 1
ATOM 1706 O O . CYS B 1 11 ? 35.094 36 -0.41 1 29.53 11 CYS B O 1
ATOM 1708 N N . VAL B 1 12 ? 35.938 34.062 -0.258 1 35.06 12 VAL B N 1
ATOM 1709 C CA . VAL B 1 12 ? 34.812 33.375 -0.862 1 35.06 12 VAL B CA 1
ATOM 1710 C C . VAL B 1 12 ? 33.656 33.344 0.133 1 35.06 12 VAL B C 1
ATOM 1712 O O . VAL B 1 12 ? 33.75 32.688 1.187 1 35.06 12 VAL B O 1
ATOM 1715 N N . PHE B 1 13 ? 32.844 34.406 0.222 1 30.89 13 PHE B N 1
ATOM 1716 C CA . PHE B 1 13 ? 31.562 34.344 0.893 1 30.89 13 PHE B CA 1
ATOM 1717 C C . PHE B 1 13 ? 30.734 33.188 0.351 1 30.89 13 PHE B C 1
ATOM 1719 O O . PHE B 1 13 ? 30.422 33.156 -0.843 1 30.89 13 PHE B O 1
ATOM 1726 N N . ALA B 1 14 ? 30.859 32.031 0.916 1 32.53 14 ALA B N 1
ATOM 1727 C CA . ALA B 1 14 ? 29.922 30.953 0.687 1 32.53 14 ALA B CA 1
ATOM 1728 C C . ALA B 1 14 ? 28.484 31.391 0.981 1 32.53 14 ALA B C 1
ATOM 1730 O O . ALA B 1 14 ? 28.125 31.641 2.135 1 32.53 14 ALA B O 1
ATOM 1731 N N . SER B 1 15 ? 27.828 32.062 0.074 1 31.16 15 SER B N 1
ATOM 1732 C CA . SER B 1 15 ? 26.375 32.188 0.157 1 31.16 15 SER B CA 1
ATOM 1733 C C . SER B 1 15 ? 25.703 30.828 0.358 1 31.16 15 SER B C 1
ATOM 1735 O O . SER B 1 15 ? 25.875 29.922 -0.453 1 31.16 15 SER B O 1
ATOM 1737 N N . SER B 1 16 ? 25.578 30.438 1.505 1 31.17 16 SER B N 1
ATOM 1738 C CA . SER B 1 16 ? 24.734 29.266 1.768 1 31.17 16 SER B CA 1
ATOM 1739 C C . SER B 1 16 ? 23.406 29.375 1.036 1 31.17 16 SER B C 1
ATOM 1741 O O . SER B 1 16 ? 22.672 30.359 1.2 1 31.17 16 SER B O 1
ATOM 1743 N N . ALA B 1 17 ? 23.328 28.781 -0.144 1 36.28 17 ALA B N 1
ATOM 1744 C CA . ALA B 1 17 ? 22.062 28.641 -0.879 1 36.28 17 ALA B CA 1
ATOM 1745 C C . ALA B 1 17 ? 20.938 28.219 0.049 1 36.28 17 ALA B C 1
ATOM 1747 O O . ALA B 1 17 ? 20.781 27.047 0.364 1 36.28 17 ALA B O 1
ATOM 1748 N N . ILE B 1 18 ? 20.656 28.875 1.214 1 35.75 18 ILE B N 1
ATOM 1749 C CA . ILE B 1 18 ? 19.297 28.625 1.708 1 35.75 18 ILE B CA 1
ATOM 1750 C C . ILE B 1 18 ? 18.312 28.734 0.557 1 35.75 18 ILE B C 1
ATOM 1752 O O . ILE B 1 18 ? 18.156 29.781 -0.052 1 35.75 18 ILE B O 1
ATOM 1756 N N . GLY B 1 19 ? 18.219 27.766 -0.165 1 34.97 19 GLY B N 1
ATOM 1757 C CA . GLY B 1 19 ? 17.203 27.797 -1.214 1 34.97 19 GLY B CA 1
ATOM 1758 C C . GLY B 1 19 ? 15.922 28.484 -0.786 1 34.97 19 GLY B C 1
ATOM 1759 O O . GLY B 1 19 ? 15.383 28.203 0.282 1 34.97 19 GLY B O 1
ATOM 1760 N N . ALA B 1 20 ? 15.688 29.656 -1.088 1 35.66 20 ALA B N 1
ATOM 1761 C CA . ALA B 1 20 ? 14.438 30.422 -1.076 1 35.66 20 ALA B CA 1
ATOM 1762 C C . ALA B 1 20 ? 13.25 29.547 -1.455 1 35.66 20 ALA B C 1
ATOM 1764 O O . ALA B 1 20 ? 13.102 29.172 -2.617 1 35.66 20 ALA B O 1
ATOM 1765 N N . TYR B 1 21 ? 12.961 28.547 -0.625 1 39.81 21 TYR B N 1
ATOM 1766 C CA . TYR B 1 21 ? 11.672 27.969 -1.003 1 39.81 21 TYR B CA 1
ATOM 1767 C C . TYR B 1 21 ? 10.641 29.062 -1.273 1 39.81 21 TYR B C 1
ATOM 1769 O O . TYR B 1 21 ? 10.648 30.109 -0.625 1 39.81 21 TYR B O 1
ATOM 1777 N N . PRO B 1 22 ? 10.047 29.109 -2.449 1 41.31 22 PRO B N 1
ATOM 1778 C CA . PRO B 1 22 ? 9.039 30.141 -2.723 1 41.31 22 PRO B CA 1
ATOM 1779 C C . PRO B 1 22 ? 8.125 30.406 -1.53 1 41.31 22 PRO B C 1
ATOM 1781 O O . PRO B 1 22 ? 7.926 29.531 -0.691 1 41.31 22 PRO B O 1
ATOM 1784 N N . GLU B 1 23 ? 8.008 31.609 -0.979 1 41.19 23 GLU B N 1
ATOM 1785 C CA . GLU B 1 23 ? 7.02 32.125 -0.036 1 41.19 23 GLU B CA 1
ATOM 1786 C C . GLU B 1 23 ? 5.734 31.297 -0.073 1 41.19 23 GLU B C 1
ATOM 1788 O O . GLU B 1 23 ? 5.164 31.078 -1.143 1 41.19 23 GLU B O 1
ATOM 1793 N N . SER B 1 24 ? 5.578 30.172 0.682 1 47.66 24 SER B N 1
ATOM 1794 C CA . SER B 1 24 ? 4.262 29.578 0.894 1 47.66 24 SER B CA 1
ATOM 1795 C C . SER B 1 24 ? 3.15 30.578 0.579 1 47.66 24 SER B C 1
ATOM 1797 O O . SER B 1 24 ? 3.395 31.797 0.515 1 47.66 24 SER B O 1
ATOM 1799 N N . THR B 1 25 ? 1.919 30.031 0.151 1 50.75 25 THR B N 1
ATOM 1800 C CA . THR B 1 25 ? 0.686 30.766 -0.136 1 50.75 25 THR B CA 1
ATOM 1801 C C . THR B 1 25 ? 0.463 31.875 0.88 1 50.75 25 THR B C 1
ATOM 1803 O O . THR B 1 25 ? 0.411 31.625 2.086 1 50.75 25 THR B O 1
ATOM 1806 N N . VAL B 1 26 ? 0.862 32.969 0.629 1 56 26 VAL B N 1
ATOM 1807 C CA . VAL B 1 26 ? 0.589 34.312 1.169 1 56 26 VAL B CA 1
ATOM 1808 C C . VAL B 1 26 ? -0.873 34.406 1.6 1 56 26 VAL B C 1
ATOM 1810 O O . VAL B 1 26 ? -1.779 34.188 0.789 1 56 26 VAL B O 1
ATOM 1813 N N . GLY B 1 27 ? -1.195 34.188 2.906 1 74 27 GLY B N 1
ATOM 1814 C CA . GLY B 1 27 ? -2.365 34.812 3.5 1 74 27 GLY B CA 1
ATOM 1815 C C . GLY B 1 27 ? -3.131 33.875 4.426 1 74 27 GLY B C 1
ATOM 1816 O O . GLY B 1 27 ? -3.842 34.344 5.324 1 74 27 GLY B O 1
ATOM 1817 N N . TYR B 1 28 ? -2.902 32.438 4.242 1 87.19 28 TYR B N 1
ATOM 1818 C CA . TYR B 1 28 ? -3.711 31.625 5.133 1 87.19 28 TYR B CA 1
ATOM 1819 C C . TYR B 1 28 ? -3 31.406 6.461 1 87.19 28 TYR B C 1
ATOM 1821 O O . TYR B 1 28 ? -1.773 31.266 6.504 1 87.19 28 TYR B O 1
ATOM 1829 N N . GLU B 1 29 ? -3.787 31.344 7.496 1 94.5 29 GLU B N 1
ATOM 1830 C CA . GLU B 1 29 ? -3.252 31 8.812 1 94.5 29 GLU B CA 1
ATOM 1831 C C . GLU B 1 29 ? -2.658 29.594 8.82 1 94.5 29 GLU B C 1
ATOM 1833 O O . GLU B 1 29 ? -3.15 28.703 8.133 1 94.5 29 GLU B O 1
ATOM 1838 N N . GLN B 1 30 ? -1.598 29.406 9.539 1 95.31 30 GLN B N 1
ATOM 1839 C CA . GLN B 1 30 ? -0.938 28.125 9.727 1 95.31 30 GLN B CA 1
ATOM 1840 C C . GLN B 1 30 ? -0.458 27.953 11.164 1 95.31 30 GLN B C 1
ATOM 1842 O O . GLN B 1 30 ? -0.26 28.938 11.875 1 95.31 30 GLN B O 1
ATOM 1847 N N . PRO B 1 31 ? -0.269 26.719 11.586 1 96.25 31 PRO B N 1
ATOM 1848 C CA . PRO B 1 31 ? 0.26 26.531 12.938 1 96.25 31 PRO B CA 1
ATOM 1849 C C . PRO B 1 31 ? 1.652 27.141 13.109 1 96.25 31 PRO B C 1
ATOM 1851 O O . PRO B 1 31 ? 2.449 27.141 12.172 1 96.25 31 PRO B O 1
ATOM 1854 N N . VAL B 1 32 ? 1.876 27.562 14.305 1 94 32 VAL B N 1
ATOM 1855 C CA . VAL B 1 32 ? 3.143 28.234 14.602 1 94 32 VAL B CA 1
ATOM 1856 C C . VAL B 1 32 ? 4.156 27.203 15.102 1 94 32 VAL B C 1
ATOM 1858 O O . VAL B 1 32 ? 3.812 26.312 15.883 1 94 32 VAL B O 1
ATOM 1861 N N . TYR B 1 33 ? 5.359 27.359 14.625 1 96.88 33 TYR B N 1
ATOM 1862 C CA . TYR B 1 33 ? 6.43 26.5 15.117 1 96.88 33 TYR B CA 1
ATOM 1863 C C . TYR B 1 33 ? 7.734 27.266 15.258 1 96.88 33 TYR B C 1
ATOM 1865 O O . TYR B 1 33 ? 7.871 28.375 14.719 1 96.88 33 TYR B O 1
ATOM 1873 N N . ASN B 1 34 ? 8.625 26.688 16.078 1 97.12 34 ASN B N 1
ATOM 1874 C CA . ASN B 1 34 ? 10.008 27.141 16.188 1 97.12 34 ASN B CA 1
ATOM 1875 C C . ASN B 1 34 ? 10.984 26.047 15.75 1 97.12 34 ASN B C 1
ATOM 1877 O O . ASN B 1 34 ? 10.734 24.859 15.969 1 97.12 34 ASN B O 1
ATOM 1881 N N . LEU B 1 35 ? 12.086 26.531 15.164 1 97.19 35 LEU B N 1
ATOM 1882 C CA . LEU B 1 35 ? 13.133 25.578 14.844 1 97.19 35 LEU B CA 1
ATOM 1883 C C . LEU B 1 35 ? 13.891 25.156 16.109 1 97.19 35 LEU B C 1
ATOM 1885 O O . LEU B 1 35 ? 14.18 26 16.969 1 97.19 35 LEU B O 1
ATOM 1889 N N . THR B 1 36 ? 14.102 23.844 16.234 1 97.06 36 THR B N 1
ATOM 1890 C CA . THR B 1 36 ? 14.852 23.359 17.391 1 97.06 36 THR B CA 1
ATOM 1891 C C . THR B 1 36 ? 16.344 23.562 17.188 1 97.06 36 THR B C 1
ATOM 1893 O O . THR B 1 36 ? 16.781 23.953 16.094 1 97.06 36 THR B O 1
ATOM 1896 N N . ALA B 1 37 ? 17.141 23.297 18.188 1 93.12 37 ALA B N 1
ATOM 1897 C CA . ALA B 1 37 ? 18.594 23.516 18.141 1 93.12 37 ALA B CA 1
ATOM 1898 C C . ALA B 1 37 ? 19.281 22.422 17.328 1 93.12 37 ALA B C 1
ATOM 1900 O O . ALA B 1 37 ? 20.328 22.656 16.734 1 93.12 37 ALA B O 1
ATOM 1901 N N . ASN B 1 38 ? 18.672 21.266 17.234 1 93.5 38 ASN B N 1
ATOM 1902 C CA . ASN B 1 38 ? 19.312 20.125 16.594 1 93.5 38 ASN B CA 1
ATOM 1903 C C . ASN B 1 38 ? 18.969 20.062 15.102 1 93.5 38 ASN B C 1
ATOM 1905 O O . ASN B 1 38 ? 18.594 19 14.594 1 93.5 38 ASN B O 1
ATOM 1909 N N . GLN B 1 39 ? 19.188 21.172 14.445 1 96.88 39 GLN B N 1
ATOM 1910 C CA . GLN B 1 39 ? 19.016 21.219 13 1 96.88 39 GLN B CA 1
ATOM 1911 C C . GLN B 1 39 ? 20.094 20.422 12.281 1 96.88 39 GLN B C 1
ATOM 1913 O O . GLN B 1 39 ? 21.219 20.328 12.758 1 96.88 39 GLN B O 1
ATOM 1918 N N . PRO B 1 40 ? 19.672 19.797 11.141 1 96.44 40 PRO B N 1
ATOM 1919 C CA . PRO B 1 40 ? 20.734 19.125 10.383 1 96.44 40 PRO B CA 1
ATOM 1920 C C . PRO B 1 40 ? 21.766 20.094 9.805 1 96.44 40 PRO B C 1
ATOM 1922 O O . PRO B 1 40 ? 21.391 21.188 9.359 1 96.44 40 PRO B O 1
ATOM 1925 N N . LYS B 1 41 ? 22.953 19.672 9.711 1 93.62 41 LYS B N 1
ATOM 1926 C CA . LYS B 1 41 ? 24.047 20.531 9.242 1 93.62 41 LYS B CA 1
ATOM 1927 C C . LYS B 1 41 ? 23.922 20.797 7.746 1 93.62 41 LYS B C 1
ATOM 1929 O O . LYS B 1 41 ? 24.312 21.859 7.266 1 93.62 41 LYS B O 1
ATOM 1934 N N . ASP B 1 42 ? 23.328 19.875 7.008 1 94.69 42 ASP B N 1
ATOM 1935 C CA . ASP B 1 42 ? 23.297 19.984 5.555 1 94.69 42 ASP B CA 1
ATOM 1936 C C . ASP B 1 42 ? 22.016 20.656 5.086 1 94.69 42 ASP B C 1
ATOM 1938 O O . ASP B 1 42 ? 21.781 20.797 3.885 1 94.69 42 ASP B O 1
ATOM 1942 N N . GLY B 1 43 ? 21.156 20.969 5.941 1 95.31 43 GLY B N 1
ATOM 1943 C CA . GLY B 1 43 ? 19.938 21.703 5.605 1 95.31 43 GLY B CA 1
ATOM 1944 C C . GLY B 1 43 ? 18.938 20.859 4.84 1 95.31 43 GLY B C 1
ATOM 1945 O O . GLY B 1 43 ? 18.062 21.391 4.164 1 95.31 43 GLY B O 1
ATOM 1946 N N . SER B 1 44 ? 19.031 19.516 4.91 1 96.44 44 SER B N 1
ATOM 1947 C CA . SER B 1 44 ? 18.219 18.609 4.109 1 96.44 44 SER B CA 1
ATOM 1948 C C . SER B 1 44 ? 16.781 18.547 4.629 1 96.44 44 SER B C 1
ATOM 1950 O O . SER B 1 44 ? 15.867 18.141 3.902 1 96.44 44 SER B O 1
ATOM 1952 N N . TYR B 1 45 ? 16.609 18.859 5.883 1 98.12 45 TYR B N 1
ATOM 1953 C CA . TYR B 1 45 ? 15.297 18.906 6.516 1 98.12 45 TYR B CA 1
ATOM 1954 C C . TYR B 1 45 ? 15.281 19.906 7.668 1 98.12 45 TYR B C 1
ATOM 1956 O O . TYR B 1 45 ? 16.297 20.547 7.957 1 98.12 45 TYR B O 1
ATOM 1964 N N . GLU B 1 46 ? 14.094 20.141 8.234 1 98.12 46 GLU B N 1
ATOM 1965 C CA . GLU B 1 46 ? 13.93 20.984 9.406 1 98.12 46 GLU B CA 1
ATOM 1966 C C . GLU B 1 46 ? 13.406 20.203 10.594 1 98.12 46 GLU B C 1
ATOM 1968 O O . GLU B 1 46 ? 12.602 19.281 10.43 1 98.12 46 GLU B O 1
ATOM 1973 N N . VAL B 1 47 ? 13.891 20.562 11.719 1 98.31 47 VAL B N 1
ATOM 1974 C CA . VAL B 1 47 ? 13.312 20.078 12.969 1 98.31 47 VAL B CA 1
ATOM 1975 C C . VAL B 1 47 ? 12.5 21.172 13.625 1 98.31 47 VAL B C 1
ATOM 1977 O O . VAL B 1 47 ? 13.039 22.219 14 1 98.31 47 VAL B O 1
ATOM 1980 N N . ARG B 1 48 ? 11.18 20.906 13.766 1 98.38 48 ARG B N 1
ATOM 1981 C CA . ARG B 1 48 ? 10.25 21.938 14.219 1 98.38 48 ARG B CA 1
ATOM 1982 C C . ARG B 1 48 ? 9.578 21.516 15.523 1 98.38 48 ARG B C 1
ATOM 1984 O O . ARG B 1 48 ? 9.211 20.359 15.695 1 98.38 48 ARG B O 1
ATOM 1991 N N . ARG B 1 49 ? 9.438 22.422 16.391 1 98.25 49 ARG B N 1
ATOM 1992 C CA . ARG B 1 49 ? 8.562 22.281 17.547 1 98.25 49 ARG B CA 1
ATOM 1993 C C . ARG B 1 49 ? 7.289 23.109 17.375 1 98.25 49 ARG B C 1
ATOM 1995 O O . ARG B 1 49 ? 7.355 24.344 17.281 1 98.25 49 ARG B O 1
ATOM 2002 N N . TYR B 1 50 ? 6.18 22.406 17.391 1 97.94 50 TYR B N 1
ATOM 2003 C CA . TYR B 1 50 ? 4.895 23.078 17.234 1 97.94 50 TYR B CA 1
ATOM 2004 C C . TYR B 1 50 ? 4.242 23.328 18.594 1 97.94 50 TYR B C 1
ATOM 2006 O O . TYR B 1 50 ? 4.395 22.531 19.516 1 97.94 50 TYR B O 1
ATOM 2014 N N . ALA B 1 51 ? 3.545 24.438 18.625 1 96.5 51 ALA B N 1
ATOM 2015 C CA . ALA B 1 51 ? 2.756 24.734 19.812 1 96.5 51 ALA B CA 1
ATOM 2016 C C . ALA B 1 51 ? 1.496 23.891 19.875 1 96.5 51 ALA B C 1
ATOM 2018 O O . ALA B 1 51 ? 1.058 23.344 18.844 1 96.5 51 ALA B O 1
ATOM 2019 N N . THR B 1 52 ? 0.992 23.703 21.094 1 97.81 52 THR B N 1
ATOM 2020 C CA . THR B 1 52 ? -0.287 23.016 21.266 1 97.81 52 THR B CA 1
ATOM 2021 C C . THR B 1 52 ? -1.37 23.688 20.422 1 97.81 52 THR B C 1
ATOM 2023 O O . THR B 1 52 ? -1.451 24.922 20.375 1 97.81 52 THR B O 1
ATOM 2026 N N . SER B 1 53 ? -2.113 22.953 19.719 1 97.94 53 SER B N 1
ATOM 2027 C CA . SER B 1 53 ? -3.17 23.484 18.875 1 97.94 53 SER B CA 1
ATOM 2028 C C . SER B 1 53 ? -4.281 22.469 18.656 1 97.94 53 SER B C 1
ATOM 2030 O O . SER B 1 53 ? -4.082 21.266 18.875 1 97.94 53 SER B O 1
ATOM 2032 N N . LYS B 1 54 ? -5.441 23 18.281 1 98.69 54 LYS B N 1
ATOM 2033 C CA . LYS B 1 54 ? -6.586 22.156 17.969 1 98.69 54 LYS B CA 1
ATOM 2034 C C . LYS B 1 54 ? -6.762 22 16.469 1 98.69 54 LYS B C 1
ATOM 2036 O O . LYS B 1 54 ? -6.562 22.953 15.711 1 98.69 54 LYS B O 1
ATOM 2041 N N . TRP B 1 55 ? -7.156 20.797 16.062 1 98.75 55 TRP B N 1
ATOM 2042 C CA . TRP B 1 55 ? -7.352 20.422 14.664 1 98.75 55 TRP B CA 1
ATOM 2043 C C . TRP B 1 55 ? -8.68 19.688 14.477 1 98.75 55 TRP B C 1
ATOM 2045 O O . TRP B 1 55 ? -9.164 19.016 15.398 1 98.75 55 TRP B O 1
ATOM 2055 N N . ALA B 1 56 ? -9.25 19.906 13.32 1 98.94 56 ALA B N 1
ATOM 2056 C CA . ALA B 1 56 ? -10.336 19.031 12.883 1 98.94 56 ALA B CA 1
ATOM 2057 C C . ALA B 1 56 ? -9.797 17.844 12.102 1 98.94 56 ALA B C 1
ATOM 2059 O O . ALA B 1 56 ? -8.992 18 11.188 1 98.94 56 ALA B O 1
ATOM 2060 N N . ARG B 1 57 ? -10.203 16.641 12.453 1 98.94 57 ARG B N 1
ATOM 2061 C CA . ARG B 1 57 ? -9.68 15.422 11.844 1 98.94 57 ARG B CA 1
ATOM 2062 C C . ARG B 1 57 ? -10.812 14.508 11.391 1 98.94 57 ARG B C 1
ATOM 2064 O O . ARG B 1 57 ? -11.836 14.391 12.07 1 98.94 57 ARG B O 1
ATOM 2071 N N . THR B 1 58 ? -10.656 13.922 10.258 1 98.94 58 THR B N 1
ATOM 2072 C CA . THR B 1 58 ? -11.5 12.805 9.852 1 98.94 58 THR B CA 1
ATOM 2073 C C . THR B 1 58 ? -10.648 11.625 9.391 1 98.94 58 THR B C 1
ATOM 2075 O O . THR B 1 58 ? -9.617 11.812 8.742 1 98.94 58 THR B O 1
ATOM 2078 N N . ASN B 1 59 ? -11.031 10.438 9.789 1 98.81 59 ASN B N 1
ATOM 2079 C CA . ASN B 1 59 ? -10.375 9.211 9.352 1 98.81 59 ASN B CA 1
ATOM 2080 C C . ASN B 1 59 ? -11.047 8.633 8.109 1 98.81 59 ASN B C 1
ATOM 2082 O O . ASN B 1 59 ? -12.281 8.633 8.008 1 98.81 59 ASN B O 1
ATOM 2086 N N . VAL B 1 60 ? -10.242 8.227 7.156 1 98.56 60 VAL B N 1
ATOM 2087 C CA . VAL B 1 60 ? -10.75 7.727 5.883 1 98.56 60 VAL B CA 1
ATOM 2088 C C . VAL B 1 60 ? -10.023 6.434 5.512 1 98.56 60 VAL B C 1
ATOM 2090 O O . VAL B 1 60 ? -8.797 6.352 5.621 1 98.56 60 VAL B O 1
ATOM 2093 N N . THR B 1 61 ? -10.719 5.41 5.18 1 97.44 61 THR B N 1
ATOM 2094 C CA . THR B 1 61 ? -10.156 4.23 4.531 1 97.44 61 THR B CA 1
ATOM 2095 C C . THR B 1 61 ? -10.305 4.324 3.016 1 97.44 61 THR B C 1
ATOM 2097 O O . THR B 1 61 ? -11.367 4.699 2.51 1 97.44 61 THR B O 1
ATOM 2100 N N . ALA B 1 62 ? -9.258 4.031 2.297 1 97.44 62 ALA B N 1
ATOM 2101 C CA . ALA B 1 62 ? -9.289 4.172 0.844 1 97.44 62 ALA B CA 1
ATOM 2102 C C . ALA B 1 62 ? -8.188 3.338 0.193 1 97.44 62 ALA B C 1
ATOM 2104 O O . ALA B 1 62 ? -7.273 2.865 0.874 1 97.44 62 ALA B O 1
ATOM 2105 N N . TRP B 1 63 ? -8.266 3.133 -1.149 1 94.69 63 TRP B N 1
ATOM 2106 C CA . TRP B 1 63 ? -7.258 2.385 -1.895 1 94.69 63 TRP B CA 1
ATOM 2107 C C . TRP B 1 63 ? -6.043 3.258 -2.199 1 94.69 63 TRP B C 1
ATOM 2109 O O . TRP B 1 63 ? -4.969 2.746 -2.516 1 94.69 63 TRP B O 1
ATOM 2119 N N . SER B 1 64 ? -6.238 4.59 -2.143 1 95.44 64 SER B N 1
ATOM 2120 C CA . SER B 1 64 ? -5.145 5.531 -2.369 1 95.44 64 SER B CA 1
ATOM 2121 C C . SER B 1 64 ? -5.25 6.738 -1.443 1 95.44 64 SER B C 1
ATOM 2123 O O . SER B 1 64 ? -6.344 7.094 -1.002 1 95.44 64 SER B O 1
ATOM 2125 N N . TRP B 1 65 ? -4.109 7.367 -1.215 1 97.12 65 TRP B N 1
ATOM 2126 C CA . TRP B 1 65 ? -4.141 8.539 -0.347 1 97.12 65 TRP B CA 1
ATOM 2127 C C . TRP B 1 65 ? -4.848 9.703 -1.03 1 97.12 65 TRP B C 1
ATOM 2129 O O . TRP B 1 65 ? -5.461 10.547 -0.366 1 97.12 65 TRP B O 1
ATOM 2139 N N . GLU B 1 66 ? -4.785 9.758 -2.303 1 96.19 66 GLU B N 1
ATOM 2140 C CA . GLU B 1 66 ? -5.465 10.812 -3.043 1 96.19 66 GLU B CA 1
ATOM 2141 C C . GLU B 1 66 ? -6.977 10.758 -2.826 1 96.19 66 GLU B C 1
ATOM 2143 O O . GLU B 1 66 ? -7.617 11.781 -2.598 1 96.19 66 GLU B O 1
ATOM 2148 N N . GLU B 1 67 ? -7.473 9.516 -2.939 1 96.69 67 GLU B N 1
ATOM 2149 C CA . GLU B 1 67 ? -8.891 9.312 -2.668 1 96.69 67 GLU B CA 1
ATOM 2150 C C . GLU B 1 67 ? -9.242 9.703 -1.235 1 96.69 67 GLU B C 1
ATOM 2152 O O . GLU B 1 67 ? -10.258 10.359 -0.996 1 96.69 67 GLU B O 1
ATOM 2157 N N . ALA B 1 68 ? -8.398 9.312 -0.341 1 98.12 68 ALA B N 1
ATOM 2158 C CA . ALA B 1 68 ? -8.617 9.641 1.065 1 98.12 68 ALA B CA 1
ATOM 2159 C C . ALA B 1 68 ? -8.57 11.148 1.285 1 98.12 68 ALA B C 1
ATOM 2161 O O . ALA B 1 68 ? -9.398 11.703 2.014 1 98.12 68 ALA B O 1
ATOM 2162 N N . SER B 1 69 ? -7.605 11.828 0.684 1 97.38 69 SER B N 1
ATOM 2163 C CA . SER B 1 69 ? -7.465 13.273 0.795 1 97.38 69 SER B CA 1
ATOM 2164 C C . SER B 1 69 ? -8.703 13.992 0.276 1 97.38 69 SER B C 1
ATOM 2166 O O . SER B 1 69 ? -9.211 14.914 0.922 1 97.38 69 SER B O 1
ATOM 2168 N N . ALA B 1 70 ? -9.195 13.57 -0.866 1 96.25 70 ALA B N 1
ATOM 2169 C CA . ALA B 1 70 ? -10.375 14.195 -1.462 1 96.25 70 ALA B CA 1
ATOM 2170 C C . ALA B 1 70 ? -11.594 14.031 -0.563 1 96.25 70 ALA B C 1
ATOM 2172 O O . ALA B 1 70 ? -12.32 14.992 -0.305 1 96.25 70 ALA B O 1
ATOM 2173 N N . THR B 1 71 ? -11.797 12.828 -0.092 1 98.12 71 THR B N 1
ATOM 2174 C CA . THR B 1 71 ? -12.93 12.531 0.777 1 98.12 71 THR B CA 1
ATOM 2175 C C . THR B 1 71 ? -12.844 13.328 2.074 1 98.12 71 THR B C 1
ATOM 2177 O O . THR B 1 71 ? -13.82 13.953 2.49 1 98.12 71 THR B O 1
ATOM 2180 N N . GLY B 1 72 ? -11.672 13.273 2.674 1 98.5 72 GLY B N 1
ATOM 2181 C CA . GLY B 1 72 ? -11.484 14.008 3.914 1 98.5 72 GLY B CA 1
ATOM 2182 C C . GLY B 1 72 ? -11.617 15.508 3.748 1 98.5 72 GLY B C 1
ATOM 2183 O O . GLY B 1 72 ? -12.219 16.172 4.59 1 98.5 72 GLY B O 1
ATOM 2184 N N . PHE B 1 73 ? -11.039 16.031 2.697 1 97.69 73 PHE B N 1
ATOM 2185 C CA . PHE B 1 73 ? -11.148 17.453 2.422 1 97.69 73 PHE B CA 1
ATOM 2186 C C . PHE B 1 73 ? -12.609 17.875 2.311 1 97.69 73 PHE B C 1
ATOM 2188 O O . PHE B 1 73 ? -13.023 18.875 2.893 1 97.69 73 PHE B O 1
ATOM 2195 N N . LYS B 1 74 ? -13.367 17.109 1.55 1 97.81 74 LYS B N 1
ATOM 2196 C CA . LYS B 1 74 ? -14.781 17.422 1.368 1 97.81 74 LYS B CA 1
ATOM 2197 C C . LYS B 1 74 ? -15.508 17.484 2.709 1 97.81 74 LYS B C 1
ATOM 2199 O O . LYS B 1 74 ? -16.266 18.422 2.963 1 97.81 74 LYS B O 1
ATOM 2204 N N . ARG B 1 75 ? -15.266 16.531 3.592 1 98.56 75 ARG B N 1
ATOM 2205 C CA . ARG B 1 75 ? -15.891 16.484 4.91 1 98.56 75 ARG B CA 1
ATOM 2206 C C . ARG B 1 75 ? -15.492 17.703 5.746 1 98.56 75 ARG B C 1
ATOM 2208 O O . ARG B 1 75 ? -16.359 18.391 6.305 1 98.56 75 ARG B O 1
ATOM 2215 N N . LEU B 1 76 ? -14.242 17.984 5.746 1 98.56 76 LEU B N 1
ATOM 2216 C CA . LEU B 1 76 ? -13.734 19.062 6.59 1 98.56 76 LEU B CA 1
ATOM 2217 C C . LEU B 1 76 ? -14.117 20.422 6.02 1 98.56 76 LEU B C 1
ATOM 2219 O O . LEU B 1 76 ? -14.359 21.375 6.77 1 98.56 76 LEU B O 1
ATOM 2223 N N . PHE B 1 77 ? -14.156 20.484 4.73 1 97.69 77 PHE B N 1
ATOM 2224 C CA . PHE B 1 77 ? -14.586 21.719 4.094 1 97.69 77 PHE B CA 1
ATOM 2225 C C . PHE B 1 77 ? -16.047 22.016 4.438 1 97.69 77 PHE B C 1
ATOM 2227 O O . PHE B 1 77 ? -16.391 23.172 4.688 1 97.69 77 PHE B O 1
ATOM 2234 N N . ALA B 1 78 ? -16.859 21.016 4.5 1 98.5 78 ALA B N 1
ATOM 2235 C CA . ALA B 1 78 ? -18.25 21.203 4.934 1 98.5 78 ALA B CA 1
ATOM 2236 C C . ALA B 1 78 ? -18.297 21.734 6.367 1 98.5 78 ALA B C 1
ATOM 2238 O O . ALA B 1 78 ? -19.062 22.641 6.676 1 98.5 78 ALA B O 1
ATOM 2239 N N . TYR B 1 79 ? -17.531 21.203 7.211 1 98.75 79 TYR B N 1
ATOM 2240 C CA . TYR B 1 79 ? -17.453 21.625 8.602 1 98.75 79 TYR B CA 1
ATOM 2241 C C . TYR B 1 79 ? -17.109 23.109 8.703 1 98.75 79 TYR B C 1
ATOM 2243 O O . TYR B 1 79 ? -17.812 23.875 9.375 1 98.75 79 TYR B O 1
ATOM 2251 N N . ILE B 1 80 ? -16.125 23.516 7.918 1 98.19 80 ILE B N 1
ATOM 2252 C CA . ILE B 1 80 ? -15.695 24.906 8.062 1 98.19 80 ILE B CA 1
ATOM 2253 C C . ILE B 1 80 ? -16.641 25.828 7.289 1 98.19 80 ILE B C 1
ATOM 2255 O O . ILE B 1 80 ? -16.609 27.047 7.457 1 98.19 80 ILE B O 1
ATOM 2259 N N . SER B 1 81 ? -17.484 25.25 6.438 1 98 81 SER B N 1
ATOM 2260 C CA . SER B 1 81 ? -18.406 26.031 5.633 1 98 81 SER B CA 1
ATOM 2261 C C . SER B 1 81 ? -19.75 26.188 6.328 1 98 81 SER B C 1
ATOM 2263 O O . SER B 1 81 ? -20.703 26.688 5.734 1 98 81 SER B O 1
ATOM 2265 N N . GLY B 1 82 ? -19.859 25.625 7.594 1 98.25 82 GLY B N 1
ATOM 2266 C CA . GLY B 1 82 ? -21.078 25.906 8.328 1 98.25 82 GLY B CA 1
ATOM 2267 C C . GLY B 1 82 ? -21.734 24.656 8.906 1 98.25 82 GLY B C 1
ATOM 2268 O O . GLY B 1 82 ? -22.672 24.766 9.703 1 98.25 82 GLY B O 1
ATOM 2269 N N . ASP B 1 83 ? -21.281 23.438 8.547 1 98.38 83 ASP B N 1
ATOM 2270 C CA . ASP B 1 83 ? -21.844 22.203 9.094 1 98.38 83 ASP B CA 1
ATOM 2271 C C . ASP B 1 83 ? -21.312 21.922 10.5 1 98.38 83 ASP B C 1
ATOM 2273 O O . ASP B 1 83 ? -20.609 20.938 10.727 1 98.38 83 ASP B O 1
ATOM 2277 N N . ASN B 1 84 ? -21.672 22.766 11.367 1 98.62 84 ASN B N 1
ATOM 2278 C CA . ASN B 1 84 ? -21.312 22.703 12.781 1 98.62 84 ASN B CA 1
ATOM 2279 C C . ASN B 1 84 ? -22.438 23.234 13.664 1 98.62 84 ASN B C 1
ATOM 2281 O O . ASN B 1 84 ? -23.391 23.828 13.156 1 98.62 84 ASN B O 1
ATOM 2285 N N . ASN B 1 85 ? -22.344 23.109 14.891 1 98 85 ASN B N 1
ATOM 2286 C CA . ASN B 1 85 ? -23.422 23.375 15.828 1 98 85 ASN B CA 1
ATOM 2287 C C . ASN B 1 85 ? -23.75 24.859 15.898 1 98 85 ASN B C 1
ATOM 2289 O O . ASN B 1 85 ? -24.859 25.25 16.281 1 98 85 ASN B O 1
ATOM 2293 N N . ARG B 1 86 ? -22.828 25.75 15.57 1 97.88 86 ARG B N 1
ATOM 2294 C CA . ARG B 1 86 ? -23.016 27.203 15.617 1 97.88 86 ARG B CA 1
ATOM 2295 C C . ARG B 1 86 ? -23.312 27.766 14.227 1 97.88 86 ARG B C 1
ATOM 2297 O O . ARG B 1 86 ? -23.516 28.969 14.07 1 97.88 86 ARG B O 1
ATOM 2304 N N . GLN B 1 87 ? -23.234 26.938 13.258 1 97.88 87 GLN B N 1
ATOM 2305 C CA . GLN B 1 87 ? -23.516 27.312 11.875 1 97.88 87 GLN B CA 1
ATOM 2306 C C . GLN B 1 87 ? -22.609 28.453 11.414 1 97.88 87 GLN B C 1
ATOM 2308 O O . GLN B 1 87 ? -23.078 29.391 10.773 1 97.88 87 GLN B O 1
ATOM 2313 N N . ILE B 1 88 ? -21.406 28.438 11.82 1 97.56 88 ILE B N 1
ATOM 2314 C CA . ILE B 1 88 ? -20.438 29.484 11.484 1 97.56 88 ILE B CA 1
ATOM 2315 C C . ILE B 1 88 ? -19.531 29 10.352 1 97.56 88 ILE B C 1
ATOM 2317 O O . ILE B 1 88 ? -19.141 27.828 10.312 1 97.56 88 ILE B O 1
ATOM 2321 N N . LYS B 1 89 ? -19.203 29.969 9.469 1 98.06 89 LYS B N 1
ATOM 2322 C CA . LYS B 1 89 ? -18.188 29.75 8.438 1 98.06 89 LYS B CA 1
ATOM 2323 C C . LYS B 1 89 ? -16.812 30.156 8.938 1 98.06 89 LYS B C 1
ATOM 2325 O O . LYS B 1 89 ? -16.625 31.266 9.438 1 98.06 89 LYS B O 1
ATOM 2330 N N . MET B 1 90 ? -15.883 29.25 8.867 1 97.69 90 MET B N 1
ATOM 2331 C CA . MET B 1 90 ? -14.5 29.531 9.258 1 97.69 90 MET B CA 1
ATOM 2332 C C . MET B 1 90 ? -13.609 29.672 8.023 1 97.69 90 MET B C 1
ATOM 2334 O O . MET B 1 90 ? -13.852 29.016 7.004 1 97.69 90 MET B O 1
ATOM 2338 N N . ASP B 1 91 ? -12.594 30.453 8.227 1 94.88 91 ASP B N 1
ATOM 2339 C CA . ASP B 1 91 ? -11.656 30.656 7.133 1 94.88 91 ASP B CA 1
ATOM 2340 C C . ASP B 1 91 ? -10.805 29.406 6.887 1 94.88 91 ASP B C 1
ATOM 2342 O O . ASP B 1 91 ? -10.461 28.688 7.832 1 94.88 91 ASP B O 1
ATOM 2346 N N . MET B 1 92 ? -10.367 29.281 5.656 1 94.06 92 MET B N 1
ATOM 2347 C CA . MET B 1 92 ? -9.422 28.234 5.281 1 94.06 92 MET B CA 1
ATOM 2348 C C . MET B 1 92 ? -8.055 28.469 5.922 1 94.06 92 MET B C 1
ATOM 2350 O O . MET B 1 92 ? -7.594 29.609 5.996 1 94.06 92 MET B O 1
ATOM 2354 N N . THR B 1 93 ? -7.461 27.391 6.41 1 96.19 93 THR B N 1
ATOM 2355 C CA . THR B 1 93 ? -6.102 27.406 6.941 1 96.19 93 THR B CA 1
ATOM 2356 C C . THR B 1 93 ? -5.199 26.469 6.145 1 96.19 93 THR B C 1
ATOM 2358 O O . THR B 1 93 ? -5.676 25.734 5.277 1 96.19 93 THR B O 1
ATOM 2361 N N . VAL B 1 94 ? -3.959 26.625 6.336 1 94.5 94 VAL B N 1
ATOM 2362 C CA . VAL B 1 94 ? -2.977 25.703 5.781 1 94.5 94 VAL B CA 1
ATOM 2363 C C . VAL B 1 94 ? -2.1 25.141 6.898 1 94.5 94 VAL B C 1
ATOM 2365 O O . VAL B 1 94 ? -1.969 25.766 7.961 1 94.5 94 VAL B O 1
ATOM 2368 N N . PRO B 1 95 ? -1.493 23.969 6.68 1 96.5 95 PRO B N 1
ATOM 2369 C CA . PRO B 1 95 ? -1.665 23.062 5.543 1 96.5 95 PRO B CA 1
ATOM 2370 C C . PRO B 1 95 ? -2.857 22.125 5.711 1 96.5 95 PRO B C 1
ATOM 2372 O O . PRO B 1 95 ? -3.406 22.016 6.812 1 96.5 95 PRO B O 1
ATOM 2375 N N . VAL B 1 96 ? -3.361 21.594 4.57 1 96.75 96 VAL B N 1
ATOM 2376 C CA . VAL B 1 96 ? -4.105 20.328 4.652 1 96.75 96 VAL B CA 1
ATOM 2377 C C . VAL B 1 96 ? -3.143 19.172 4.918 1 96.75 96 VAL B C 1
ATOM 2379 O O . VAL B 1 96 ? -2.182 18.984 4.172 1 96.75 96 VAL B O 1
ATOM 2382 N N . VAL B 1 97 ? -3.441 18.406 5.945 1 98.44 97 VAL B N 1
ATOM 2383 C CA . VAL B 1 97 ? -2.52 17.344 6.332 1 98.44 97 VAL B CA 1
ATOM 2384 C C . VAL B 1 97 ? -3.168 15.977 6.09 1 98.44 97 VAL B C 1
ATOM 2386 O O . VAL B 1 97 ? -4.34 15.773 6.418 1 98.44 97 VAL B O 1
ATOM 2389 N N . VAL B 1 98 ? -2.424 15.102 5.488 1 98.69 98 VAL B N 1
ATOM 2390 C CA . VAL B 1 98 ? -2.834 13.711 5.355 1 98.69 98 VAL B CA 1
ATOM 2391 C C . VAL B 1 98 ? -1.888 12.812 6.148 1 98.69 98 VAL B C 1
ATOM 2393 O O . VAL B 1 98 ? -0.669 12.867 5.965 1 98.69 98 VAL B O 1
ATOM 2396 N N . GLY B 1 99 ? -2.459 12.023 7.043 1 98.62 99 GLY B N 1
ATOM 2397 C CA . GLY B 1 99 ? -1.708 11.016 7.777 1 98.62 99 GLY B CA 1
ATOM 2398 C C . GLY B 1 99 ? -1.824 9.625 7.18 1 98.62 99 GLY B C 1
ATOM 2399 O O . GLY B 1 99 ? -2.906 9.219 6.754 1 98.62 99 GLY B O 1
ATOM 2400 N N . PHE B 1 100 ? -0.708 8.984 7.094 1 98.12 100 PHE B N 1
ATOM 2401 C CA . PHE B 1 100 ? -0.605 7.602 6.633 1 98.12 100 PHE B CA 1
ATOM 2402 C C . PHE B 1 100 ? -0.299 6.668 7.797 1 98.12 100 PHE B C 1
ATOM 2404 O O . PHE B 1 100 ? 0.562 6.961 8.625 1 98.12 100 PHE B O 1
ATOM 2411 N N . TYR B 1 101 ? -0.927 5.496 7.781 1 97.12 101 TYR B N 1
ATOM 2412 C CA . TYR B 1 101 ? -0.718 4.539 8.859 1 97.12 101 TYR B CA 1
ATOM 2413 C C . TYR B 1 101 ? -0.484 3.137 8.312 1 97.12 101 TYR B C 1
ATOM 2415 O O . TYR B 1 101 ? -1.146 2.717 7.363 1 97.12 101 TYR B O 1
ATOM 2423 N N . ALA B 1 102 ? 0.495 2.504 8.906 1 93.69 102 ALA B N 1
ATOM 2424 C CA . ALA B 1 102 ? 0.806 1.138 8.5 1 93.69 102 ALA B CA 1
ATOM 2425 C C . ALA B 1 102 ? -0.414 0.232 8.641 1 93.69 102 ALA B C 1
ATOM 2427 O O . ALA B 1 102 ? -1.162 0.333 9.609 1 93.69 102 ALA B O 1
ATOM 2428 N N . ASN B 1 103 ? -0.575 -0.648 7.645 1 91.25 103 ASN B N 1
ATOM 2429 C CA . ASN B 1 103 ? -1.686 -1.593 7.594 1 91.25 103 ASN B CA 1
ATOM 2430 C C . ASN B 1 103 ? -1.192 -3.035 7.527 1 91.25 103 ASN B C 1
ATOM 2432 O O . ASN B 1 103 ? -0.486 -3.412 6.59 1 91.25 103 ASN B O 1
ATOM 2436 N N . PRO B 1 104 ? -1.561 -3.814 8.469 1 91.25 104 PRO B N 1
ATOM 2437 C CA . PRO B 1 104 ? -1.132 -5.215 8.438 1 91.25 104 PRO B CA 1
ATOM 2438 C C . PRO B 1 104 ? -1.87 -6.035 7.383 1 91.25 104 PRO B C 1
ATOM 2440 O O . PRO B 1 104 ? -1.463 -7.16 7.07 1 91.25 104 PRO B O 1
ATOM 2443 N N . CYS B 1 105 ? -2.857 -5.559 6.855 1 94.12 105 CYS B N 1
ATOM 2444 C CA . CYS B 1 105 ? -3.668 -6.266 5.871 1 94.12 105 CYS B CA 1
ATOM 2445 C C . CYS B 1 105 ? -3.264 -5.879 4.453 1 94.12 105 CYS B C 1
ATOM 2447 O O . CYS B 1 105 ? -3.434 -4.727 4.047 1 94.12 105 CYS B O 1
ATOM 2449 N N . VAL B 1 106 ? -2.83 -6.855 3.65 1 93.75 106 VAL B N 1
ATOM 2450 C CA . VAL B 1 106 ? -2.234 -6.594 2.346 1 93.75 106 VAL B CA 1
ATOM 2451 C C . VAL B 1 106 ? -3.336 -6.371 1.311 1 93.75 106 VAL B C 1
ATOM 2453 O O . VAL B 1 106 ? -3.086 -5.816 0.238 1 93.75 106 VAL B O 1
ATOM 2456 N N . PHE B 1 107 ? -4.5 -6.793 1.572 1 95.06 107 PHE B N 1
ATOM 2457 C CA . PHE B 1 107 ? 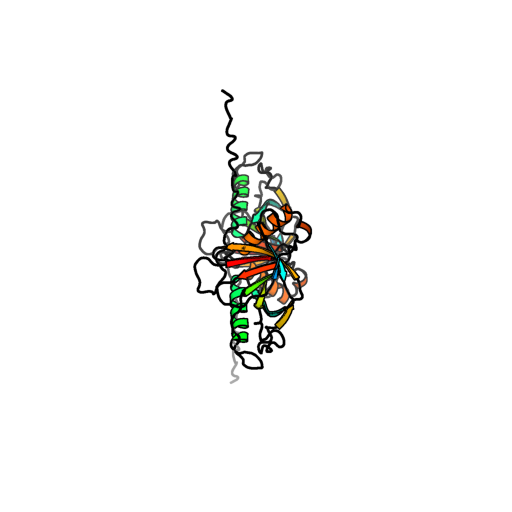-5.539 -6.703 0.554 1 95.06 107 PHE B CA 1
ATOM 2458 C C . PHE B 1 107 ? -6.664 -5.781 1.007 1 95.06 107 PHE B C 1
ATOM 2460 O O . PHE B 1 107 ? -7.707 -5.703 0.359 1 95.06 107 PHE B O 1
ATOM 2467 N N . CYS B 1 108 ? -6.461 -5.07 2.117 1 95.19 108 CYS B N 1
ATOM 2468 C CA . CYS B 1 108 ? -7.457 -4.141 2.633 1 95.19 108 CYS B CA 1
ATOM 2469 C C . CYS B 1 108 ? -7.16 -2.717 2.18 1 95.19 108 CYS B C 1
ATOM 2471 O O . CYS B 1 108 ? -6.043 -2.416 1.758 1 95.19 108 CYS B O 1
ATOM 2473 N N . GLN B 1 109 ? -8.195 -1.963 2.188 1 95.38 109 GLN B N 1
ATOM 2474 C CA . GLN B 1 109 ? -7.965 -0.529 2.041 1 95.38 109 GLN B CA 1
ATOM 2475 C C . GLN B 1 109 ? -7.07 0.003 3.158 1 95.38 109 GLN B C 1
ATOM 2477 O O . GLN B 1 109 ? -7.109 -0.501 4.281 1 95.38 109 GLN B O 1
ATOM 2482 N N . ASP B 1 110 ? -6.348 1.04 2.805 1 94.69 110 ASP B N 1
ATOM 2483 C CA . ASP B 1 110 ? -5.449 1.654 3.777 1 94.69 110 ASP B CA 1
ATOM 2484 C C . ASP B 1 110 ? -6.195 2.66 4.652 1 94.69 110 ASP B C 1
ATOM 2486 O O . ASP B 1 110 ? -7.273 3.133 4.285 1 94.69 110 ASP B O 1
ATOM 2490 N N . HIS B 1 111 ? -5.547 2.895 5.801 1 96.38 111 HIS B N 1
ATOM 2491 C CA . HIS B 1 111 ? -6.102 3.865 6.738 1 96.38 111 HIS B CA 1
ATOM 2492 C C . HIS B 1 111 ? -5.387 5.207 6.637 1 96.38 111 HIS B C 1
ATOM 2494 O O . HIS B 1 111 ? -4.152 5.258 6.652 1 96.38 111 HIS B O 1
ATOM 2500 N N . PHE B 1 112 ? -6.18 6.273 6.523 1 98.56 112 PHE B N 1
ATOM 2501 C CA . PHE B 1 112 ? -5.645 7.629 6.449 1 98.56 112 PHE B CA 1
ATOM 2502 C C . PHE B 1 112 ? -6.387 8.555 7.4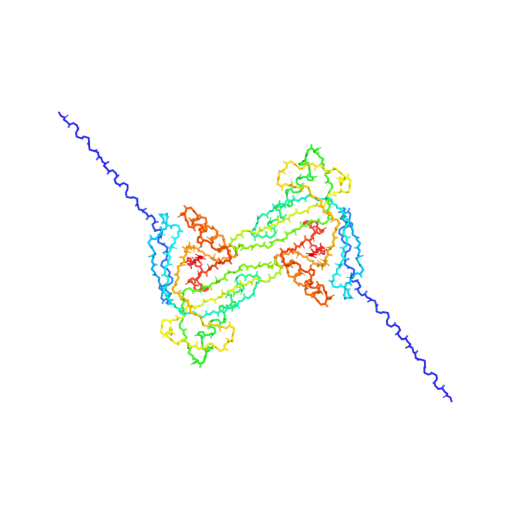06 1 98.56 112 PHE B C 1
ATOM 2504 O O . PHE B 1 112 ? -7.484 8.234 7.863 1 98.56 112 PHE B O 1
ATOM 2511 N N . SER B 1 113 ? -5.75 9.625 7.723 1 98.81 113 SER B N 1
ATOM 2512 C CA . SER B 1 113 ? -6.41 10.758 8.359 1 98.81 113 SER B CA 1
ATOM 2513 C C . SER B 1 113 ? -6.188 12.039 7.574 1 98.81 113 SER B C 1
ATOM 2515 O O . SER B 1 113 ? -5.137 12.219 6.953 1 98.81 113 SER B O 1
ATOM 2517 N N . VAL B 1 114 ? -7.172 12.867 7.57 1 98.81 114 VAL B N 1
ATOM 2518 C CA . VAL B 1 114 ? -7.07 14.203 6.988 1 98.81 114 VAL B CA 1
ATOM 2519 C C . VAL B 1 114 ? -7.348 15.258 8.062 1 98.81 114 VAL B C 1
ATOM 2521 O O . VAL B 1 114 ? -8.289 15.125 8.844 1 98.81 114 VAL B O 1
ATOM 2524 N N . LEU B 1 115 ? -6.547 16.312 8.086 1 98.81 115 LEU B N 1
ATOM 2525 C CA . LEU B 1 115 ? -6.637 17.297 9.156 1 98.81 115 LEU B CA 1
ATOM 2526 C C . LEU B 1 115 ? -6.656 18.719 8.594 1 98.81 115 LEU B C 1
ATOM 2528 O O . LEU B 1 115 ? -5.938 19.016 7.637 1 98.81 115 LEU B O 1
ATOM 2532 N N . PHE B 1 116 ? -7.41 19.531 9.227 1 98.44 116 PHE B N 1
ATOM 2533 C CA . PHE B 1 116 ? -7.375 20.969 9.07 1 98.44 116 PHE B CA 1
ATOM 2534 C C . PHE B 1 116 ? -6.973 21.656 10.367 1 98.44 116 PHE B C 1
ATOM 2536 O O . PHE B 1 116 ? -7.484 21.312 11.438 1 98.44 116 PHE B O 1
ATOM 2543 N N . TYR B 1 117 ? -6.117 22.609 10.258 1 98.38 117 TYR B N 1
ATOM 2544 C CA . TYR B 1 117 ? -5.836 23.484 11.391 1 98.38 117 TYR B CA 1
ATOM 2545 C C . TYR B 1 117 ? -7.023 24.391 11.688 1 98.38 117 TYR B C 1
ATOM 2547 O O . TYR B 1 117 ? -7.613 24.969 10.773 1 98.38 117 TYR B O 1
ATOM 2555 N N . ILE B 1 118 ? -7.391 24.469 12.969 1 98.56 118 ILE B N 1
ATOM 2556 C CA . ILE B 1 118 ? -8.469 25.359 13.352 1 98.56 118 ILE B CA 1
ATOM 2557 C C . ILE B 1 118 ? -7.934 26.797 13.461 1 98.56 118 ILE B C 1
ATOM 2559 O O . ILE B 1 118 ? -6.934 27.031 14.141 1 98.56 118 ILE B O 1
ATOM 2563 N N . PRO B 1 119 ? -8.633 27.766 12.82 1 97.75 119 PRO B N 1
ATOM 2564 C CA . PRO B 1 119 ? -8.148 29.141 12.906 1 97.75 119 PRO B CA 1
ATOM 2565 C C . PRO B 1 119 ? -7.992 29.625 14.344 1 97.75 119 PRO B C 1
ATOM 2567 O O . PRO B 1 119 ? -8.734 29.188 15.234 1 97.75 119 PRO B O 1
ATOM 2570 N N . GLU B 1 120 ? -7.129 30.594 14.469 1 97.19 120 GLU B N 1
ATOM 2571 C CA . GLU B 1 120 ? -6.73 31.078 15.789 1 97.19 120 GLU B CA 1
ATOM 2572 C C . GLU B 1 120 ? -7.941 31.547 16.594 1 97.19 120 GLU B C 1
ATOM 2574 O O . GLU B 1 120 ? -8.078 31.234 17.766 1 97.19 120 GLU B O 1
ATOM 2579 N N . ILE B 1 121 ? -8.836 32.188 15.945 1 97.25 121 ILE B N 1
ATOM 2580 C CA . ILE B 1 121 ? -9.961 32.812 16.625 1 97.25 121 ILE B CA 1
ATOM 2581 C C . ILE B 1 121 ? -10.867 31.75 17.234 1 97.25 121 ILE B C 1
ATOM 2583 O O . ILE B 1 121 ? -11.602 32.031 18.188 1 97.25 121 ILE B O 1
ATOM 2587 N N . TYR B 1 122 ? -10.75 30.531 16.766 1 98.19 122 TYR B N 1
ATOM 2588 C CA . TYR B 1 122 ? -11.656 29.484 17.219 1 98.19 122 TYR B CA 1
ATOM 2589 C C . TYR B 1 122 ? -10.906 28.438 18.047 1 98.19 122 TYR B C 1
ATOM 2591 O O . TYR B 1 122 ? -11.492 27.453 18.469 1 98.19 122 TYR B O 1
ATOM 2599 N N . GLN B 1 123 ? -9.633 28.609 18.297 1 98.06 123 GLN B N 1
ATOM 2600 C CA . GLN B 1 123 ? -8.812 27.641 19.016 1 98.06 123 GLN B CA 1
ATOM 2601 C C . GLN B 1 123 ? -9.328 27.422 20.438 1 98.06 123 GLN B C 1
ATOM 2603 O O . GLN B 1 123 ? -9.352 26.297 20.938 1 98.06 123 GLN B O 1
ATOM 2608 N N . ALA B 1 124 ? -9.75 28.469 21.062 1 97.38 124 ALA B N 1
ATOM 2609 C CA . ALA B 1 124 ? -10.203 28.359 22.438 1 97.38 124 ALA B CA 1
ATOM 2610 C C . ALA B 1 124 ? -11.492 27.547 22.531 1 97.38 124 ALA B C 1
ATOM 2612 O O . ALA B 1 124 ? -11.664 26.75 23.469 1 97.38 124 ALA B O 1
ATOM 2613 N N . SER B 1 125 ? -12.359 27.734 21.562 1 97.81 125 SER B N 1
ATOM 2614 C CA . SER B 1 125 ? -13.648 27.062 21.531 1 97.81 125 SER B CA 1
ATOM 2615 C C . SER B 1 125 ? -14.078 26.734 20.094 1 97.81 125 SER B C 1
ATOM 2617 O O . SER B 1 125 ? -14.891 27.453 19.516 1 97.81 125 SER B O 1
ATOM 2619 N N . PRO B 1 126 ? -13.609 25.672 19.594 1 98.44 126 PRO B N 1
ATOM 2620 C CA . PRO B 1 126 ? -13.992 25.312 18.234 1 98.44 126 PRO B CA 1
ATOM 2621 C C . PRO B 1 126 ? -15.461 24.891 18.125 1 98.44 126 PRO B C 1
ATOM 2623 O O . PRO B 1 126 ? -15.992 24.234 19.031 1 98.44 126 PRO B O 1
ATOM 2626 N N . PRO B 1 127 ? -16.109 25.359 17.031 1 98.38 127 PRO B N 1
ATOM 2627 C CA . PRO B 1 127 ? -17.453 24.828 16.828 1 98.38 127 PRO B CA 1
ATOM 2628 C C . PRO B 1 127 ? -17.469 23.297 16.734 1 98.38 127 PRO B C 1
ATOM 2630 O O . PRO B 1 127 ? -16.531 22.703 16.203 1 98.38 127 PRO B O 1
ATOM 2633 N N . ILE B 1 128 ? -18.562 22.688 17.141 1 98.44 128 ILE B N 1
ATOM 2634 C CA . ILE B 1 128 ? -18.688 21.234 17.156 1 98.44 128 ILE B CA 1
ATOM 2635 C C . ILE B 1 128 ? -19.219 20.75 15.805 1 98.44 128 ILE B C 1
ATOM 2637 O O . ILE B 1 128 ? -20.266 21.203 15.352 1 98.44 128 ILE B O 1
ATOM 2641 N N . PRO B 1 129 ? -18.484 19.875 15.164 1 98.75 129 PRO B N 1
ATOM 2642 C CA . PRO B 1 129 ? -19 19.359 13.883 1 98.75 129 PRO B CA 1
ATOM 2643 C C . PRO B 1 129 ? -20.344 18.656 14.016 1 98.75 129 PRO B C 1
ATOM 2645 O O . PRO B 1 129 ? -20.578 17.953 15 1 98.75 129 PRO B O 1
ATOM 2648 N N . THR B 1 130 ? -21.172 18.781 12.961 1 98.44 130 THR B N 1
ATOM 2649 C CA . THR B 1 130 ? -22.438 18.047 12.922 1 98.44 130 THR B CA 1
ATOM 2650 C C . THR B 1 130 ? -22.219 16.641 12.352 1 98.44 130 THR B C 1
ATOM 2652 O O . THR B 1 130 ? -23 15.727 12.633 1 98.44 130 THR B O 1
ATOM 2655 N N . ASP B 1 131 ? -21.266 16.516 11.539 1 98.38 131 ASP B N 1
ATOM 2656 C CA . ASP B 1 131 ? -20.859 15.219 10.992 1 98.38 131 ASP B CA 1
ATOM 2657 C C . ASP B 1 131 ? -20.109 14.398 12.031 1 98.38 131 ASP B C 1
ATOM 2659 O O . ASP B 1 131 ? -19.016 14.789 12.469 1 98.38 131 ASP B O 1
ATOM 2663 N N . PRO B 1 132 ? -20.594 13.289 12.398 1 98.25 132 PRO B N 1
ATOM 2664 C CA . PRO B 1 132 ? -19.953 12.492 13.453 1 98.25 132 PRO B CA 1
ATOM 2665 C C . PRO B 1 132 ? -18.625 11.906 13.016 1 98.25 132 PRO B C 1
ATOM 2667 O O . PRO B 1 132 ? -17.859 11.398 13.852 1 98.25 132 PRO B O 1
ATOM 2670 N N . SER B 1 133 ? -18.25 11.906 11.734 1 98.5 133 SER B N 1
ATOM 2671 C CA . SER B 1 133 ? -16.984 11.375 11.25 1 98.5 133 SER B CA 1
ATOM 2672 C C . SER B 1 133 ? -15.844 12.352 11.492 1 98.5 133 SER B C 1
ATOM 2674 O O . SER B 1 133 ? -14.672 12.023 11.273 1 98.5 133 SER B O 1
ATOM 2676 N N . ILE B 1 134 ? -16.188 13.555 11.938 1 98.88 134 ILE B N 1
ATOM 2677 C CA . ILE B 1 134 ? -15.188 14.578 12.188 1 98.88 134 ILE B CA 1
ATOM 2678 C C . ILE B 1 134 ? -14.969 14.734 13.688 1 98.88 134 ILE B C 1
ATOM 2680 O O . ILE B 1 134 ? -15.93 14.789 14.461 1 98.88 134 ILE B O 1
ATOM 2684 N N . SER B 1 135 ? -13.758 14.773 14.117 1 98.69 135 SER B N 1
ATOM 2685 C CA . SER B 1 135 ? -13.398 15.016 15.516 1 98.69 135 SER B CA 1
ATOM 2686 C C . SER B 1 135 ? -12.484 16.219 15.648 1 98.69 135 SER B C 1
ATOM 2688 O O . SER B 1 135 ? -11.648 16.469 14.781 1 98.69 135 SER B O 1
ATOM 2690 N N . ILE B 1 136 ? -12.68 16.906 16.734 1 98.81 136 ILE B N 1
ATOM 2691 C CA . ILE B 1 136 ? -11.727 17.938 17.109 1 98.81 136 ILE B CA 1
ATOM 2692 C C . ILE B 1 136 ? -10.672 17.344 18.047 1 98.81 136 ILE B C 1
ATOM 2694 O O . ILE B 1 136 ? -11 16.797 19.109 1 98.81 136 ILE B O 1
ATOM 2698 N N . ILE B 1 137 ? -9.438 17.469 17.641 1 98.62 137 ILE B N 1
ATOM 2699 C CA . ILE B 1 137 ? -8.375 16.875 18.453 1 98.62 137 ILE B CA 1
ATOM 2700 C C . ILE B 1 137 ? -7.43 17.969 18.938 1 98.62 137 ILE B C 1
ATOM 2702 O O . ILE B 1 137 ? -7.309 19.016 18.297 1 98.62 137 ILE B O 1
ATOM 2706 N N . VAL B 1 138 ? -6.785 17.672 20.062 1 98.19 138 VAL B N 1
ATOM 2707 C CA . VAL B 1 138 ? -5.738 18.547 20.594 1 98.19 138 VAL B CA 1
ATOM 2708 C C . VAL B 1 138 ? -4.371 17.906 20.344 1 98.19 138 VAL B C 1
ATOM 2710 O O . VAL B 1 138 ? -4.105 16.797 20.781 1 98.19 138 VAL B O 1
ATOM 2713 N N . MET B 1 139 ? -3.633 18.625 19.562 1 97 139 MET B N 1
ATOM 2714 C CA . MET B 1 139 ? -2.234 18.234 19.438 1 97 139 MET B CA 1
ATOM 2715 C C . MET B 1 139 ? -1.359 18.984 20.422 1 97 139 MET B C 1
ATOM 2717 O O . MET B 1 139 ? -1.123 20.188 20.266 1 97 139 MET B O 1
ATOM 2721 N N . GLU B 1 140 ? -0.935 18.172 21.359 1 96.81 140 GLU B N 1
ATOM 2722 C CA . GLU B 1 140 ? -0.008 18.797 22.297 1 96.81 140 GLU B CA 1
ATOM 2723 C C . GLU B 1 140 ? 1.333 19.094 21.641 1 96.81 140 GLU B C 1
ATOM 2725 O O . GLU B 1 140 ? 1.688 18.484 20.625 1 96.81 140 GLU B O 1
ATOM 2730 N N . SER B 1 141 ? 1.91 20.078 22.266 1 97.19 141 SER B N 1
ATOM 2731 C CA . SER B 1 141 ? 3.195 20.453 21.672 1 97.19 141 SER B CA 1
ATOM 2732 C C . SER B 1 141 ? 3.982 19.219 21.234 1 97.19 141 SER B C 1
ATOM 2734 O O . SER B 1 141 ? 4.062 18.234 21.984 1 97.19 141 SER B O 1
ATOM 2736 N N . TRP B 1 142 ? 4.52 19.312 19.938 1 96.19 142 TRP B N 1
ATOM 2737 C CA . TRP B 1 142 ? 5.219 18.156 19.391 1 96.19 142 TRP B CA 1
ATOM 2738 C C . TRP B 1 142 ? 6.379 18.594 18.5 1 96.19 142 TRP B C 1
ATOM 2740 O O . TRP B 1 142 ? 6.426 19.734 18.047 1 96.19 142 TRP B O 1
ATOM 2750 N N . VAL B 1 143 ? 7.285 17.656 18.375 1 97.12 143 VAL B N 1
ATOM 2751 C CA . VAL B 1 143 ? 8.43 17.844 17.484 1 97.12 143 VAL B CA 1
ATOM 2752 C C . VAL B 1 143 ? 8.266 17 16.234 1 97.12 143 VAL B C 1
ATOM 2754 O O . VAL B 1 143 ? 7.859 15.844 16.297 1 97.12 143 VAL B O 1
ATOM 2757 N N . GLU B 1 144 ? 8.5 17.609 15.047 1 97.12 144 GLU B N 1
ATOM 2758 C CA . GLU B 1 144 ? 8.484 16.812 13.828 1 97.12 144 GLU B CA 1
ATOM 2759 C C . GLU B 1 144 ? 9.688 17.141 12.938 1 97.12 144 GLU B C 1
ATOM 2761 O O . GLU B 1 144 ? 10.219 18.234 12.984 1 97.12 144 GLU B O 1
ATOM 2766 N N . TYR B 1 145 ? 10.156 16.156 12.219 1 98.44 145 TYR B N 1
ATOM 2767 C CA . TYR B 1 145 ? 11.141 16.281 11.148 1 98.44 145 TYR B CA 1
ATOM 2768 C C . TYR B 1 145 ? 10.453 16.5 9.805 1 98.44 145 TYR B C 1
ATOM 2770 O O . TYR B 1 145 ? 9.617 15.695 9.398 1 98.44 145 TYR B O 1
ATOM 2778 N N . THR B 1 146 ? 10.781 17.625 9.156 1 98.44 146 THR B N 1
ATOM 2779 C CA . THR B 1 146 ? 10 18.031 7.988 1 98.44 146 THR B CA 1
ATOM 2780 C C . THR B 1 146 ? 10.906 18.25 6.781 1 98.44 146 THR B C 1
ATOM 2782 O O . THR B 1 146 ? 11.93 18.922 6.883 1 98.44 146 THR B O 1
ATOM 2785 N N . ARG B 1 147 ? 10.555 17.656 5.672 1 98.06 147 ARG B N 1
ATOM 2786 C CA . ARG B 1 147 ? 11.211 17.875 4.391 1 98.06 147 ARG B CA 1
ATOM 2787 C C . ARG B 1 147 ? 10.266 18.516 3.389 1 98.06 147 ARG B C 1
ATOM 2789 O O . ARG B 1 147 ? 9.133 18.047 3.207 1 98.06 147 ARG B O 1
ATOM 2796 N N . MET B 1 148 ? 10.75 19.531 2.725 1 96.25 148 MET B N 1
ATOM 2797 C CA . MET B 1 148 ? 9.969 20.25 1.717 1 96.25 148 MET B CA 1
ATOM 2798 C C . MET B 1 148 ? 10.281 19.719 0.318 1 96.25 148 MET B C 1
ATOM 2800 O O . MET B 1 148 ? 11.422 19.328 0.037 1 96.25 148 MET B O 1
ATOM 2804 N N . PHE B 1 149 ? 9.281 19.688 -0.455 1 94 149 PHE B N 1
ATOM 2805 C CA . PHE B 1 149 ? 9.516 19.359 -1.856 1 94 149 PHE B CA 1
ATOM 2806 C C . PHE B 1 149 ? 8.531 20.109 -2.758 1 94 149 PHE B C 1
ATOM 2808 O O . PHE B 1 149 ? 7.434 20.453 -2.328 1 94 149 PHE B O 1
ATOM 2815 N N . SER B 1 150 ? 8.961 20.344 -3.965 1 87.44 150 SER B N 1
ATOM 2816 C CA . SER B 1 150 ? 8.156 21.125 -4.898 1 87.44 150 SER B CA 1
ATOM 2817 C C . SER B 1 150 ? 7.453 20.219 -5.906 1 87.44 150 SER B C 1
ATOM 2819 O O . SER B 1 150 ? 7.727 19.016 -5.965 1 87.44 150 SER B O 1
ATOM 2821 N N . GLY B 1 151 ? 6.516 20.859 -6.613 1 84.31 151 GLY B N 1
ATOM 2822 C CA . GLY B 1 151 ? 5.77 20.109 -7.609 1 84.31 151 GLY B CA 1
ATOM 2823 C C . GLY B 1 151 ? 4.547 19.406 -7.043 1 84.31 151 GLY B C 1
ATOM 2824 O O . GLY B 1 151 ? 4.195 19.609 -5.879 1 84.31 151 GLY B O 1
ATOM 2825 N N . PHE B 1 152 ? 3.861 18.656 -7.848 1 84.06 152 PHE B N 1
ATOM 2826 C CA . PHE B 1 152 ? 2.635 17.984 -7.43 1 84.06 152 PHE B CA 1
ATOM 2827 C C . PHE B 1 152 ? 2.947 16.734 -6.613 1 84.06 152 PHE B C 1
ATOM 2829 O O . PHE B 1 152 ? 3.863 15.977 -6.949 1 84.06 152 PHE B O 1
ATOM 2836 N N . ALA B 1 153 ? 2.338 16.609 -5.445 1 89.94 153 ALA B N 1
ATOM 2837 C CA . ALA B 1 153 ? 2.336 15.344 -4.723 1 89.94 153 ALA B CA 1
ATOM 2838 C C . ALA B 1 153 ? 1.403 14.336 -5.387 1 89.94 153 ALA B C 1
ATOM 2840 O O . ALA B 1 153 ? 0.18 14.438 -5.266 1 89.94 153 ALA B O 1
ATOM 2841 N N . VAL B 1 154 ? 1.948 13.352 -6.043 1 90.38 154 VAL B N 1
ATOM 2842 C CA . VAL B 1 154 ? 1.137 12.383 -6.773 1 90.38 154 VAL B CA 1
ATOM 2843 C C . VAL B 1 154 ? 1.729 10.984 -6.605 1 90.38 154 VAL B C 1
ATOM 2845 O O . VAL B 1 154 ? 2.949 10.828 -6.551 1 90.38 154 VAL B O 1
ATOM 2848 N N . GLY B 1 155 ? 0.847 10.023 -6.617 1 93.12 155 GLY B N 1
ATOM 2849 C CA . GLY B 1 155 ? 1.312 8.648 -6.574 1 93.12 155 GLY B CA 1
ATOM 2850 C C . GLY B 1 155 ? 2.207 8.359 -5.383 1 93.12 155 GLY B C 1
ATOM 2851 O O . GLY B 1 155 ? 1.838 8.641 -4.238 1 93.12 155 GLY B O 1
ATOM 2852 N N . ASP B 1 156 ? 3.445 7.891 -5.734 1 94.94 156 ASP B N 1
ATOM 2853 C CA . ASP B 1 156 ? 4.332 7.457 -4.66 1 94.94 156 ASP B CA 1
ATOM 2854 C C . ASP B 1 156 ? 5.273 8.586 -4.238 1 94.94 156 ASP B C 1
ATOM 2856 O O . ASP B 1 156 ? 6.199 8.359 -3.453 1 94.94 156 ASP B O 1
ATOM 2860 N N . ARG B 1 157 ? 5.066 9.789 -4.715 1 95.44 157 ARG B N 1
ATOM 2861 C CA . ARG B 1 157 ? 5.992 10.883 -4.461 1 95.44 157 ARG B CA 1
ATOM 2862 C C . ARG B 1 157 ? 6.094 11.18 -2.967 1 95.44 157 ARG B C 1
ATOM 2864 O O . ARG B 1 157 ? 7.195 11.328 -2.432 1 95.44 157 ARG B O 1
ATOM 2871 N N . PRO B 1 158 ? 4.977 11.25 -2.232 1 97.75 158 PRO B N 1
ATOM 2872 C CA . PRO B 1 158 ? 5.109 11.5 -0.795 1 97.75 158 PRO B CA 1
ATOM 2873 C C . PRO B 1 158 ? 5.961 10.445 -0.093 1 97.75 158 PRO B C 1
ATOM 2875 O O . PRO B 1 158 ? 6.789 10.773 0.757 1 97.75 158 PRO B O 1
ATOM 2878 N N . SER B 1 159 ? 5.711 9.25 -0.43 1 97.44 159 SER B N 1
ATOM 2879 C CA . SER B 1 159 ? 6.477 8.172 0.182 1 97.44 159 SER B CA 1
ATOM 2880 C C . SER B 1 159 ? 7.953 8.258 -0.193 1 97.44 159 SER B C 1
ATOM 2882 O O . SER B 1 159 ? 8.828 8.047 0.651 1 97.44 159 SER B O 1
ATOM 2884 N N . LYS B 1 160 ? 8.227 8.539 -1.44 1 97.56 160 LYS B N 1
ATOM 2885 C CA . LYS B 1 160 ? 9.609 8.695 -1.891 1 97.56 160 LYS B CA 1
ATOM 2886 C C . LYS B 1 160 ? 10.305 9.82 -1.146 1 97.56 160 LYS B C 1
ATOM 2888 O O . LYS B 1 160 ? 11.461 9.68 -0.736 1 97.56 160 LYS B O 1
ATOM 2893 N N . GLU B 1 161 ? 9.617 10.938 -0.986 1 97.81 161 GLU B N 1
ATOM 2894 C CA . GLU B 1 161 ? 10.172 12.07 -0.249 1 97.81 161 GLU B CA 1
ATOM 2895 C C . GLU B 1 161 ? 10.391 11.711 1.218 1 97.81 161 GLU B C 1
ATOM 2897 O O . GLU B 1 161 ? 11.375 12.156 1.826 1 97.81 161 GLU B O 1
ATOM 2902 N N . THR B 1 162 ? 9.523 10.93 1.771 1 98.38 162 THR B N 1
ATOM 2903 C CA . THR B 1 162 ? 9.68 10.516 3.158 1 98.38 162 THR B CA 1
ATOM 2904 C C . THR B 1 162 ? 10.859 9.555 3.307 1 98.38 162 THR B C 1
ATOM 2906 O O . THR B 1 162 ? 11.57 9.586 4.309 1 98.38 162 THR B O 1
ATOM 2909 N N . THR B 1 163 ? 11.008 8.68 2.311 1 97.94 163 THR B N 1
ATOM 2910 C CA . THR B 1 163 ? 12.18 7.809 2.293 1 97.94 163 THR B CA 1
ATOM 2911 C C . THR B 1 163 ? 13.469 8.633 2.305 1 97.94 163 THR B C 1
ATOM 2913 O O . THR B 1 163 ? 14.406 8.305 3.033 1 97.94 163 THR B O 1
ATOM 2916 N N . GLN B 1 164 ? 13.477 9.68 1.496 1 97.88 164 GLN B N 1
ATOM 2917 C CA . GLN B 1 164 ? 14.633 10.562 1.47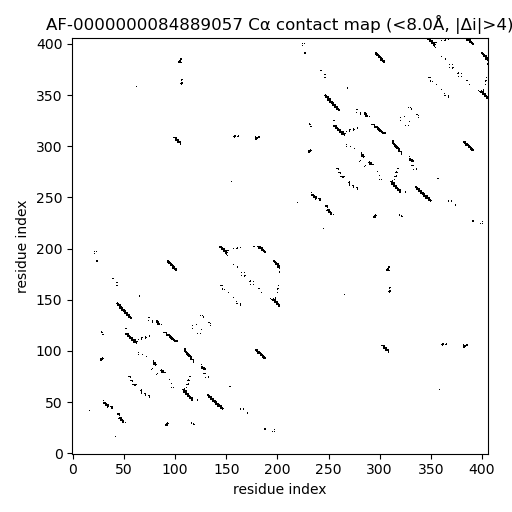9 1 97.88 164 GLN B CA 1
ATOM 2918 C C . GLN B 1 164 ? 14.828 11.242 2.83 1 97.88 164 GLN B C 1
ATOM 2920 O O . GLN B 1 164 ? 15.953 11.375 3.309 1 97.88 164 GLN B O 1
ATOM 2925 N N . LEU B 1 165 ? 13.766 11.68 3.451 1 98.44 165 LEU B N 1
ATOM 2926 C CA . LEU B 1 165 ? 13.828 12.258 4.789 1 98.44 165 LEU B CA 1
ATOM 2927 C C . LEU B 1 165 ? 14.453 11.273 5.777 1 98.44 165 LEU B C 1
ATOM 2929 O O . LEU B 1 165 ? 15.336 11.641 6.551 1 98.44 165 LEU B O 1
ATOM 2933 N N . SER B 1 166 ? 14 10.055 5.727 1 98.06 166 SER B N 1
ATOM 2934 C CA . SER B 1 166 ? 14.516 9.008 6.602 1 98.06 166 SER B CA 1
ATOM 2935 C C . SER B 1 166 ? 16.016 8.82 6.402 1 98.06 166 SER B C 1
ATOM 2937 O O . SER B 1 166 ? 16.766 8.711 7.371 1 98.06 166 SER B O 1
ATOM 2939 N N . LYS B 1 167 ? 16.438 8.773 5.164 1 97.81 167 LYS B N 1
ATOM 2940 C CA . LYS B 1 167 ? 17.859 8.625 4.855 1 97.81 167 LYS B CA 1
ATOM 2941 C C . LYS B 1 167 ? 18.656 9.789 5.414 1 97.81 167 LYS B C 1
ATOM 2943 O O . LYS B 1 167 ? 19.734 9.586 6 1 97.81 167 LYS B O 1
ATOM 2948 N N . ASP B 1 168 ? 18.156 10.992 5.199 1 97.81 168 ASP B N 1
ATOM 2949 C CA . ASP B 1 168 ? 18.828 12.188 5.691 1 97.81 168 ASP B CA 1
ATOM 2950 C C . ASP B 1 168 ? 18.922 12.18 7.219 1 97.81 168 ASP B C 1
ATOM 2952 O O . ASP B 1 168 ? 19.938 12.57 7.789 1 97.81 168 ASP B O 1
ATOM 2956 N N . MET B 1 169 ? 17.844 11.758 7.859 1 97.75 169 MET B N 1
ATOM 2957 C CA . MET B 1 169 ? 17.828 11.68 9.32 1 97.75 169 MET B CA 1
ATOM 2958 C C . MET B 1 169 ? 18.875 10.688 9.82 1 97.75 169 MET B C 1
ATOM 2960 O O . MET B 1 169 ? 19.594 10.969 10.789 1 97.75 169 MET B O 1
ATOM 2964 N N . LYS B 1 170 ? 18.938 9.578 9.18 1 97.25 170 LYS B N 1
ATOM 2965 C CA . LYS B 1 170 ? 19.938 8.57 9.555 1 97.25 170 LYS B CA 1
ATOM 2966 C C . LYS B 1 170 ? 21.344 9.117 9.391 1 97.25 170 LYS B C 1
ATOM 2968 O O . LYS B 1 170 ? 22.188 8.953 10.273 1 97.25 170 LYS B O 1
ATOM 2973 N N . LYS B 1 171 ? 21.578 9.773 8.32 1 96.81 171 LYS B N 1
ATOM 2974 C CA . LYS B 1 171 ? 22.891 10.367 8.047 1 96.81 171 LYS B CA 1
ATOM 2975 C C . LYS B 1 171 ? 23.25 11.391 9.125 1 96.81 171 LYS B C 1
ATOM 2977 O O . LYS B 1 171 ? 24.438 11.547 9.461 1 96.81 171 LYS B O 1
ATOM 2982 N N . ASN B 1 172 ? 22.266 12.016 9.664 1 96.12 172 ASN B N 1
ATOM 2983 C CA . ASN B 1 172 ? 22.5 13.07 10.641 1 96.12 172 ASN B CA 1
ATOM 2984 C C . ASN B 1 172 ? 22.344 12.562 12.07 1 96.12 172 ASN B C 1
ATOM 2986 O O . ASN B 1 172 ? 22.172 13.352 13 1 96.12 172 ASN B O 1
ATOM 2990 N N . GLY B 1 173 ? 22.219 11.203 12.273 1 94.88 173 GLY B N 1
ATOM 2991 C CA . GLY B 1 173 ? 22.266 10.586 13.594 1 94.88 173 GLY B CA 1
ATOM 2992 C C . GLY B 1 173 ? 20.922 10.531 14.281 1 94.88 173 GLY B C 1
ATOM 2993 O O . GLY B 1 173 ? 20.859 10.406 15.508 1 94.88 173 GLY B O 1
ATOM 2994 N N . MET B 1 174 ? 19.844 10.688 13.555 1 96.06 174 MET B N 1
ATOM 2995 C CA . MET B 1 174 ? 18.516 10.734 14.156 1 96.06 174 MET B CA 1
ATOM 2996 C C . MET B 1 174 ? 17.703 9.484 13.805 1 96.06 174 MET B C 1
ATOM 2998 O O . MET B 1 174 ? 16.484 9.547 13.68 1 96.06 174 MET B O 1
ATOM 3002 N N . ALA B 1 175 ? 18.312 8.375 13.586 1 94.31 175 ALA B N 1
ATOM 3003 C CA . ALA B 1 175 ? 17.656 7.117 13.211 1 94.31 175 ALA B CA 1
ATOM 3004 C C . ALA B 1 175 ? 16.672 6.668 14.281 1 94.31 175 ALA B C 1
ATOM 3006 O O . ALA B 1 175 ? 15.625 6.094 13.969 1 94.31 175 ALA B O 1
ATOM 3007 N N . ALA B 1 176 ? 17 6.93 15.5 1 94.44 176 ALA B N 1
ATOM 3008 C CA . ALA B 1 176 ? 16.188 6.453 16.625 1 94.44 176 ALA B CA 1
ATOM 3009 C C . ALA B 1 176 ? 14.828 7.129 16.641 1 94.44 176 ALA B C 1
ATOM 3011 O O . ALA B 1 176 ? 13.875 6.613 17.25 1 94.44 176 ALA B O 1
ATOM 3012 N N . ASP B 1 177 ? 14.68 8.289 16.031 1 94.81 177 ASP B N 1
ATOM 3013 C CA . ASP B 1 177 ? 13.445 9.062 16.047 1 94.81 177 ASP B CA 1
ATOM 3014 C C . ASP B 1 177 ? 12.523 8.664 14.891 1 94.81 177 ASP B C 1
ATOM 3016 O O . ASP B 1 177 ? 11.406 9.172 14.773 1 94.81 177 ASP B O 1
ATOM 3020 N N . ILE B 1 178 ? 12.977 7.75 14.094 1 95.5 178 ILE B N 1
ATOM 3021 C CA . ILE B 1 178 ? 12.203 7.359 12.922 1 95.5 178 ILE B CA 1
ATOM 3022 C C . ILE B 1 178 ? 11.164 6.312 13.312 1 95.5 178 ILE B C 1
ATOM 3024 O O . ILE B 1 178 ? 11.516 5.242 13.82 1 95.5 178 ILE B O 1
ATOM 3028 N N . ASP B 1 179 ? 9.938 6.648 13.164 1 96.06 179 ASP B N 1
ATOM 3029 C CA . ASP B 1 179 ? 8.82 5.711 13.227 1 96.06 179 ASP B CA 1
ATOM 3030 C C . ASP B 1 179 ? 8.344 5.332 11.828 1 96.06 179 ASP B C 1
ATOM 3032 O O . ASP B 1 179 ? 7.742 6.148 11.133 1 96.06 179 ASP B O 1
ATOM 3036 N N . GLU B 1 180 ? 8.477 4.129 11.477 1 96.25 180 GLU B N 1
ATOM 3037 C CA . GLU B 1 180 ? 8.195 3.699 10.109 1 96.25 180 GLU B CA 1
ATOM 3038 C C . GLU B 1 180 ? 6.707 3.469 9.891 1 96.25 180 GLU B C 1
ATOM 3040 O O . GLU B 1 180 ? 6.246 3.344 8.758 1 96.25 180 GLU B O 1
ATOM 3045 N N . SER B 1 181 ? 5.961 3.506 10.945 1 96.81 181 SER B N 1
ATOM 3046 C CA . SER B 1 181 ? 4.566 3.094 10.844 1 96.81 181 SER B CA 1
ATOM 3047 C C . SER B 1 181 ? 3.664 4.277 10.508 1 96.81 181 SER B C 1
ATOM 3049 O O . SER B 1 181 ? 2.465 4.102 10.273 1 96.81 181 SER B O 1
ATOM 3051 N N . THR B 1 182 ? 4.195 5.477 10.477 1 97.38 182 THR B N 1
ATOM 3052 C CA . THR B 1 182 ? 3.375 6.648 10.203 1 97.38 182 THR B CA 1
ATOM 3053 C C . THR B 1 182 ? 4.16 7.68 9.391 1 97.38 182 THR B C 1
ATOM 3055 O O . THR B 1 182 ? 5.387 7.73 9.469 1 97.38 182 THR B O 1
ATOM 3058 N N . MET B 1 183 ? 3.512 8.461 8.617 1 98.12 183 MET B N 1
ATOM 3059 C CA . MET B 1 183 ? 4.039 9.633 7.918 1 98.12 183 MET B CA 1
ATOM 3060 C C . MET B 1 183 ? 2.936 10.648 7.656 1 98.12 183 MET B C 1
ATOM 3062 O O . MET B 1 183 ? 1.75 10.32 7.742 1 98.12 183 MET B O 1
ATOM 3066 N N . TYR B 1 184 ? 3.346 11.836 7.348 1 98.69 184 TYR B N 1
ATOM 3067 C CA . TYR B 1 184 ? 2.373 12.891 7.082 1 98.69 184 TYR B CA 1
ATOM 3068 C C . TYR B 1 184 ? 2.74 13.672 5.824 1 98.69 184 TYR B C 1
ATOM 3070 O O . TYR B 1 184 ? 3.918 13.938 5.57 1 98.69 184 TYR B O 1
ATOM 3078 N N . LEU B 1 185 ? 1.765 14.031 5.066 1 98.5 185 LEU B N 1
ATOM 3079 C CA . LEU B 1 185 ? 1.863 14.93 3.922 1 98.5 185 LEU B CA 1
ATOM 3080 C C . LEU B 1 185 ? 1.115 16.234 4.184 1 98.5 185 LEU B C 1
ATOM 3082 O O . LEU B 1 185 ? -0.07 16.219 4.523 1 98.5 185 LEU B O 1
ATOM 3086 N N . ALA B 1 186 ? 1.806 17.297 4.109 1 97.62 186 ALA B N 1
ATOM 3087 C CA . ALA B 1 186 ? 1.214 18.625 4.27 1 97.62 186 ALA B CA 1
ATOM 3088 C C . ALA B 1 186 ? 1.207 19.375 2.949 1 97.62 186 ALA B C 1
ATOM 3090 O O . ALA B 1 186 ? 2.258 19.578 2.332 1 97.62 186 ALA B O 1
ATOM 3091 N N . SER B 1 187 ? 0.092 19.781 2.562 1 94.81 187 SER B N 1
ATOM 3092 C CA . SER B 1 187 ? -0.063 20.578 1.342 1 94.81 187 SER B CA 1
ATOM 3093 C C . SER B 1 187 ? -0.499 22 1.653 1 94.81 187 SER B C 1
ATOM 3095 O O . SER B 1 187 ? -1.504 22.219 2.336 1 94.81 187 SER B O 1
ATOM 3097 N N . TYR B 1 188 ? 0.122 22.938 1.069 1 93.62 188 TYR B N 1
ATOM 3098 C CA . TYR B 1 188 ? -0.077 24.328 1.478 1 93.62 188 TYR B CA 1
ATOM 3099 C C . TYR B 1 188 ? -0.828 25.109 0.406 1 93.62 188 TYR B C 1
ATOM 3101 O O . TYR B 1 188 ? -1.192 26.266 0.615 1 93.62 188 TYR B O 1
ATOM 3109 N N . ASP B 1 189 ? -1.022 24.484 -0.734 1 88.06 189 ASP B N 1
ATOM 3110 C CA . ASP B 1 189 ? -1.613 25.219 -1.855 1 88.06 189 ASP B CA 1
ATOM 3111 C C . ASP B 1 189 ? -3.012 24.688 -2.174 1 88.06 189 ASP B C 1
ATOM 3113 O O . ASP B 1 189 ? -3.281 23.5 -2.023 1 88.06 189 ASP B O 1
ATOM 3117 N N . PRO B 1 190 ? -3.83 25.594 -2.561 1 77.94 190 PRO B N 1
ATOM 3118 C CA . PRO B 1 190 ? -5.16 25.141 -2.973 1 77.94 190 PRO B CA 1
ATOM 3119 C C . PRO B 1 190 ? -5.121 24.219 -4.188 1 77.94 190 PRO B C 1
ATOM 3121 O O . PRO B 1 190 ? -4.129 24.203 -4.922 1 77.94 190 PRO B O 1
ATOM 3124 N N . PRO B 1 191 ? -6.219 23.484 -4.375 1 71.25 191 PRO B N 1
ATOM 3125 C CA . PRO B 1 191 ? -6.258 22.5 -5.469 1 71.25 191 PRO B CA 1
ATOM 3126 C C . PRO B 1 191 ? -6.09 23.141 -6.844 1 71.25 191 PRO B C 1
ATOM 3128 O O . PRO B 1 191 ? -5.633 22.5 -7.785 1 71.25 191 PRO B O 1
ATOM 3131 N N . PHE B 1 192 ? -6.281 24.453 -6.953 1 70.5 192 PHE B N 1
ATOM 3132 C CA . PHE B 1 192 ? -6.301 25.078 -8.273 1 70.5 192 PHE B CA 1
ATOM 3133 C C . PHE B 1 192 ? -4.941 25.672 -8.602 1 70.5 192 PHE B C 1
ATOM 3135 O O . PHE B 1 192 ? -4.699 26.078 -9.742 1 70.5 192 PHE B O 1
ATOM 3142 N N . LYS B 1 193 ? -4.09 25.797 -7.578 1 74.5 193 LYS B N 1
ATOM 3143 C CA . LYS B 1 193 ? -2.729 26.234 -7.863 1 74.5 193 LYS B CA 1
ATOM 3144 C C . LYS B 1 193 ? -1.908 25.125 -8.508 1 74.5 193 LYS B C 1
ATOM 3146 O O . LYS B 1 193 ? -1.696 24.078 -7.91 1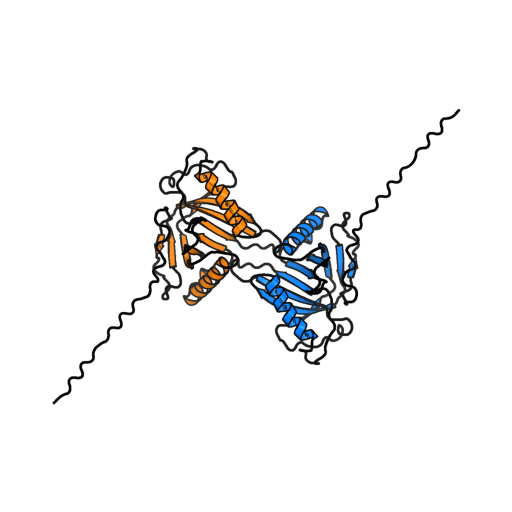 74.5 193 LYS B O 1
ATOM 3151 N N . ILE B 1 194 ? -1.397 25.406 -9.75 1 70.94 194 ILE B N 1
ATOM 3152 C CA . ILE B 1 194 ? -0.811 24.312 -10.531 1 70.94 194 ILE B CA 1
ATOM 3153 C C . ILE B 1 194 ? 0.713 24.406 -10.477 1 70.94 194 ILE B C 1
ATOM 3155 O O . ILE B 1 194 ? 1.403 23.391 -10.492 1 70.94 194 ILE B O 1
ATOM 3159 N N . PHE B 1 195 ? 1.283 25.609 -10.305 1 75.62 195 PHE B N 1
ATOM 3160 C CA . PHE B 1 195 ? 2.734 25.75 -10.352 1 75.62 195 PHE B CA 1
ATOM 3161 C C . PHE B 1 195 ? 3.293 26.078 -8.969 1 75.62 195 PHE B C 1
ATOM 3163 O O . PHE B 1 195 ? 2.635 26.75 -8.172 1 75.62 195 PHE B O 1
ATOM 3170 N N . HIS B 1 196 ? 4.562 25.625 -8.695 1 78.75 196 HIS B N 1
ATOM 3171 C CA . HIS B 1 196 ? 5.355 25.953 -7.52 1 78.75 196 HIS B CA 1
ATOM 3172 C C . HIS B 1 196 ? 4.609 25.609 -6.234 1 78.75 196 HIS B C 1
ATOM 3174 O O . HIS B 1 196 ? 4.504 26.422 -5.328 1 78.75 196 HIS B O 1
ATOM 3180 N N . ARG B 1 197 ? 4.02 24.391 -6.328 1 85.62 197 ARG B N 1
ATOM 3181 C CA . ARG B 1 197 ? 3.312 23.953 -5.129 1 85.62 197 ARG B CA 1
ATOM 3182 C C . ARG B 1 197 ? 4.289 23.641 -3.996 1 85.62 197 ARG B C 1
ATOM 3184 O O . ARG B 1 197 ? 5.418 23.219 -4.238 1 85.62 197 ARG B O 1
ATOM 3191 N N . HIS B 1 198 ? 3.83 24 -2.818 1 90.62 198 HIS B N 1
ATOM 3192 C CA . HIS B 1 198 ? 4.594 23.766 -1.597 1 90.62 198 HIS B CA 1
ATOM 3193 C C . HIS B 1 198 ? 4.039 22.562 -0.822 1 90.62 198 HIS B C 1
ATOM 3195 O O . HIS B 1 198 ? 2.932 22.641 -0.284 1 90.62 198 HIS B O 1
ATOM 3201 N N . ASN B 1 199 ? 4.824 21.5 -0.824 1 94.94 199 ASN B N 1
ATOM 3202 C CA . ASN B 1 199 ? 4.469 20.297 -0.079 1 94.94 199 ASN B CA 1
ATOM 3203 C C . ASN B 1 199 ? 5.547 19.922 0.934 1 94.94 199 ASN B C 1
ATOM 3205 O O . ASN B 1 199 ? 6.723 20.25 0.745 1 94.94 199 ASN B O 1
ATOM 3209 N N . GLU B 1 200 ? 5.082 19.359 1.957 1 97.88 200 GLU B N 1
ATOM 3210 C CA . GLU B 1 200 ? 6.008 18.859 2.965 1 97.88 200 GLU B CA 1
ATOM 3211 C C . GLU B 1 200 ? 5.648 17.422 3.373 1 97.88 200 GLU B C 1
ATOM 3213 O O . GLU B 1 200 ? 4.473 17.062 3.398 1 97.88 200 GLU B O 1
ATOM 3218 N N . VAL B 1 201 ? 6.672 16.672 3.635 1 98.62 201 VAL B N 1
ATOM 3219 C CA . VAL B 1 201 ? 6.477 15.398 4.328 1 98.62 201 VAL B CA 1
ATOM 3220 C C . VAL B 1 201 ? 7.133 15.461 5.707 1 98.62 201 VAL B C 1
ATOM 3222 O O . VAL B 1 201 ? 8.109 16.188 5.906 1 98.62 201 VAL B O 1
ATOM 3225 N N . SER B 1 202 ? 6.531 14.695 6.637 1 98.44 202 SER B N 1
ATOM 3226 C CA . SER B 1 202 ? 7.086 14.742 7.988 1 98.44 202 SER B CA 1
ATOM 3227 C C . SER B 1 202 ? 6.859 13.422 8.719 1 98.44 202 SER B C 1
ATOM 3229 O O . SER B 1 202 ? 6.102 12.57 8.258 1 98.44 202 SER B O 1
ATOM 3231 N N . MET B 1 203 ? 7.641 13.297 9.758 1 96.19 203 MET B N 1
ATOM 3232 C CA . MET B 1 203 ? 7.527 12.18 10.688 1 96.19 203 MET B CA 1
ATOM 3233 C C . MET B 1 203 ? 7.727 12.648 12.125 1 96.19 203 MET B C 1
ATOM 3235 O O . MET B 1 203 ? 8.367 13.672 12.367 1 96.19 203 MET B O 1
#